Protein AF-0000000082410075 (afdb_homodimer)

Foldseek 3Di:
DPPLPPDALVNLLVLQQVVCLPPNPVPRDLQVSCVSSVHGSVVCCVHAVDPLRSLLSNLLVLLLQFDFFAAPPDLLVRVVSRLVRNLVSCLSRVRNLVVNCPVPDHDPSNVNRLCRNLRNCVSVPDDNVLSVVLSVVSSVLSSVLSNVVNPDPDDDLVVQLVVLVVVCVVDDPPPCVVSVVCSVPASNDPPHDSVVVSVVVSVVSSVVSVVVRVVVVD/DPPLPPDALVNLLVLQQVVCLPPNPVPRDLQVSCVSSVHGSVVCCVHAVDPLRSLLSNLLVLLLQFDFFAAPPDLLVRVVSRLVRNLVSCLSRVRNLVVNCVVPDHDPSNVNRLCRNLRNCVSVPDDNVLSVVLSVVSSVLSSVLSNVVNPDPDDDLVVQLVVLVVVCVVDDPPPCVVSVVCSVPASNDPPHDSVVVSVVVSVVSSVVSVVVRVVVVD

Solvent-accessible surface area (backbone atoms only — not comparable to full-atom values): 23561 Å² total; per-residue (Å²): 128,82,75,73,72,76,86,42,48,66,55,52,32,52,50,46,44,54,44,26,60,72,63,31,58,88,67,54,41,62,59,57,48,15,57,75,70,73,45,59,42,72,64,49,54,79,56,32,88,45,71,65,52,42,50,40,47,33,45,19,55,54,42,60,71,33,58,70,35,55,57,74,47,66,41,68,61,34,53,49,51,26,52,52,32,41,45,55,53,42,66,70,33,66,71,42,60,89,48,66,58,46,72,84,61,67,36,69,40,40,50,50,44,54,20,26,50,44,32,15,36,45,62,68,65,37,53,64,64,56,36,50,47,50,52,50,40,50,50,15,29,49,48,15,39,45,55,52,56,71,49,42,92,45,91,42,57,68,47,45,38,53,48,52,51,50,58,57,65,71,45,65,87,72,73,46,54,44,47,52,47,40,41,61,67,41,58,57,31,87,85,43,48,77,72,55,50,50,57,54,38,51,49,42,51,50,52,41,50,49,52,50,49,56,58,71,73,106,128,82,76,76,75,77,88,42,48,67,54,52,32,53,51,46,45,53,44,25,60,73,64,31,58,88,67,56,40,63,58,58,47,15,56,74,71,73,45,59,43,72,64,50,52,79,55,32,86,44,70,65,53,42,49,40,48,31,45,20,54,55,41,59,72,30,56,70,37,55,54,75,49,66,42,69,63,34,52,49,52,26,52,51,32,41,46,55,52,41,66,69,32,65,69,41,62,88,49,67,59,46,70,84,62,67,38,70,42,41,50,50,44,54,21,27,50,45,32,14,36,43,61,67,66,37,53,63,64,57,36,52,48,49,52,50,40,51,50,15,30,48,47,15,40,45,57,54,57,72,48,42,91,47,89,42,55,68,47,45,37,53,48,52,51,51,58,57,66,72,46,66,87,74,74,45,54,45,47,50,46,41,42,60,68,41,56,57,31,87,86,42,50,76,73,55,49,51,58,54,40,50,50,42,51,50,53,40,50,51,52,52,48,56,58,71,74,106

Structure (mmCIF, N/CA/C/O backbone):
data_AF-0000000082410075-model_v1
#
loop_
_entity.id
_entity.type
_entity.pdbx_description
1 polymer 'TetR/AcrR family transcriptional regulator'
#
loop_
_atom_site.group_PDB
_atom_site.id
_atom_site.type_symbol
_atom_site.label_atom_id
_atom_site.label_alt_id
_atom_site.label_comp_id
_atom_site.label_asym_id
_atom_site.label_entity_id
_atom_site.label_seq_id
_atom_site.pdbx_PDB_ins_code
_atom_site.Cartn_x
_atom_site.Cartn_y
_atom_site.Cartn_z
_atom_site.occupancy
_atom_site.B_iso_or_equiv
_atom_site.auth_seq_id
_atom_site.auth_comp_id
_atom_site.auth_asym_id
_atom_site.auth_atom_id
_atom_site.pdbx_PDB_model_num
ATOM 1 N N . MET A 1 1 ? 26.219 21.125 35.812 1 38.31 1 MET A N 1
ATOM 2 C CA . MET A 1 1 ? 25.812 21.703 34.531 1 38.31 1 MET A CA 1
ATOM 3 C C . MET A 1 1 ? 25.5 20.625 33.5 1 38.31 1 MET A C 1
ATOM 5 O O . MET A 1 1 ? 26.391 19.906 33.062 1 38.31 1 MET A O 1
ATOM 9 N N . GLU A 1 2 ? 24.422 19.906 33.531 1 43.97 2 GLU A N 1
ATOM 10 C CA . GLU A 1 2 ? 24.047 18.781 32.688 1 43.97 2 GLU A CA 1
ATOM 11 C C . GLU A 1 2 ? 24.312 19.109 31.219 1 43.97 2 GLU A C 1
ATOM 13 O O . GLU A 1 2 ? 23.875 20.156 30.719 1 43.97 2 GLU A O 1
ATOM 18 N N . LYS A 1 3 ? 25.391 18.797 30.656 1 47.31 3 LYS A N 1
ATOM 19 C CA . LYS A 1 3 ? 25.938 19.062 29.328 1 47.31 3 LYS A CA 1
ATOM 20 C C . LYS A 1 3 ? 24.828 19.031 28.281 1 47.31 3 LYS A C 1
ATOM 22 O O . LYS A 1 3 ? 24.203 17.984 28.062 1 47.31 3 LYS A O 1
ATOM 27 N N . ARG A 1 4 ? 24.094 20.203 28.047 1 54.69 4 ARG A N 1
ATOM 28 C CA . ARG A 1 4 ? 23.094 20.359 27 1 54.69 4 ARG A CA 1
ATOM 29 C C . ARG A 1 4 ? 23.578 19.766 25.672 1 54.69 4 ARG A C 1
ATOM 31 O O . ARG A 1 4 ? 24.547 20.25 25.094 1 54.69 4 ARG A O 1
ATOM 38 N N . THR A 1 5 ? 23.5 18.469 25.547 1 62.16 5 THR A N 1
ATOM 39 C CA . THR A 1 5 ? 23.875 17.812 24.297 1 62.16 5 THR A CA 1
ATOM 40 C C . THR A 1 5 ? 23.5 18.688 23.094 1 62.16 5 THR A C 1
ATOM 42 O O . THR A 1 5 ? 22.375 19.188 23.016 1 62.16 5 THR A O 1
ATOM 45 N N . ARG A 1 6 ? 24.484 19.281 22.453 1 81.06 6 ARG A N 1
ATOM 46 C CA . ARG A 1 6 ? 24.312 20.109 21.266 1 81.06 6 ARG A CA 1
ATOM 47 C C . ARG A 1 6 ? 23.344 19.469 20.281 1 81.06 6 ARG A C 1
ATOM 49 O O . ARG A 1 6 ? 23.469 18.281 19.969 1 81.06 6 ARG A O 1
ATOM 56 N N . LEU A 1 7 ? 22.25 20.219 20.078 1 87.81 7 LEU A N 1
ATOM 57 C CA . LEU A 1 7 ? 21.219 19.781 19.125 1 87.81 7 LEU A CA 1
ATOM 58 C C . LEU A 1 7 ? 21.812 19.578 17.734 1 87.81 7 LEU A C 1
ATOM 60 O O . LEU A 1 7 ? 22.562 20.438 17.25 1 87.81 7 LEU A O 1
ATOM 64 N N . THR A 1 8 ? 21.734 18.406 17.219 1 93.12 8 THR A N 1
ATOM 65 C CA . THR A 1 8 ? 22.156 18.078 15.867 1 93.12 8 THR A CA 1
ATOM 66 C C . THR A 1 8 ? 20.969 17.688 15 1 93.12 8 THR A C 1
ATOM 68 O O . THR A 1 8 ? 19.875 17.438 15.516 1 93.12 8 THR A O 1
ATOM 71 N N . ARG A 1 9 ? 21.172 17.719 13.734 1 94.69 9 ARG A N 1
ATOM 72 C CA . ARG A 1 9 ? 20.125 17.281 12.805 1 94.69 9 ARG A CA 1
ATOM 73 C C . ARG A 1 9 ? 19.656 15.867 13.141 1 94.69 9 ARG A C 1
ATOM 75 O O . ARG A 1 9 ? 18.453 15.586 13.117 1 94.69 9 ARG A O 1
ATOM 82 N N . ASP A 1 10 ? 20.594 15.062 13.461 1 94.88 10 ASP A N 1
ATOM 83 C CA . ASP A 1 10 ? 20.25 13.68 13.781 1 94.88 10 ASP A CA 1
ATOM 84 C C . ASP A 1 10 ? 19.359 13.602 15.016 1 94.88 10 ASP A C 1
ATOM 86 O O . ASP A 1 10 ? 18.406 12.828 15.047 1 94.88 10 ASP A O 1
ATOM 90 N N . HIS A 1 11 ? 19.641 14.359 15.969 1 94.81 11 HIS A N 1
ATOM 91 C CA . HIS A 1 11 ? 18.828 14.398 17.188 1 94.81 11 HIS A CA 1
ATOM 92 C C . HIS A 1 11 ? 17.422 14.883 16.891 1 94.81 11 HIS A C 1
ATOM 94 O O . HIS A 1 11 ? 16.453 14.328 17.406 1 94.81 11 HIS A O 1
ATOM 100 N N . VAL A 1 12 ? 17.406 15.875 16.094 1 96.56 12 VAL A N 1
ATOM 101 C CA . VAL A 1 12 ? 16.125 16.453 15.719 1 96.56 12 VAL A CA 1
ATOM 102 C C . VAL A 1 12 ? 15.281 15.406 14.984 1 96.56 12 VAL A C 1
ATOM 104 O O . VAL A 1 12 ? 14.109 15.203 15.312 1 96.56 12 VAL A O 1
ATOM 107 N N . VAL A 1 13 ? 15.867 14.727 14.055 1 96.94 13 VAL A N 1
ATOM 108 C CA . VAL A 1 13 ? 15.172 13.734 13.242 1 96.94 13 VAL A CA 1
ATOM 109 C C . VAL A 1 13 ? 14.703 12.586 14.125 1 96.94 13 VAL A C 1
ATOM 111 O O . VAL A 1 13 ? 13.555 12.148 14.023 1 96.94 13 VAL A O 1
ATOM 114 N N . ARG A 1 14 ? 15.508 12.133 14.992 1 97.19 14 ARG A N 1
ATOM 115 C CA . ARG A 1 14 ? 15.164 11.016 15.867 1 97.19 14 ARG A CA 1
ATOM 116 C C . ARG A 1 14 ? 14.023 11.391 16.797 1 97.19 14 ARG A C 1
ATOM 118 O O . ARG A 1 14 ? 13.117 10.586 17.031 1 97.19 14 ARG A O 1
ATOM 125 N N . ALA A 1 15 ? 14.094 12.562 17.297 1 97.25 15 ALA A N 1
ATOM 126 C CA . ALA A 1 15 ? 13.016 13.039 18.156 1 97.25 15 ALA A CA 1
ATOM 127 C C . ALA A 1 15 ? 11.703 13.148 17.391 1 97.25 15 ALA A C 1
ATOM 129 O O . ALA A 1 15 ? 10.633 12.836 17.922 1 97.25 15 ALA A O 1
ATOM 130 N N . ALA A 1 16 ? 11.82 13.617 16.188 1 97.81 16 ALA A N 1
ATOM 131 C CA . ALA A 1 16 ? 10.641 13.734 15.336 1 97.81 16 ALA A CA 1
ATOM 132 C C . ALA A 1 16 ? 10.023 12.367 15.062 1 97.81 16 ALA A C 1
ATOM 134 O O . ALA A 1 16 ? 8.805 12.211 15.086 1 97.81 16 ALA A O 1
ATOM 135 N N . VAL A 1 17 ? 10.844 11.383 14.766 1 97.88 17 VAL A N 1
ATOM 136 C CA . VAL A 1 17 ? 10.383 10.016 14.547 1 97.88 17 VAL A CA 1
ATOM 137 C C . VAL A 1 17 ? 9.641 9.516 15.789 1 97.88 17 VAL A C 1
ATOM 139 O O . VAL A 1 17 ? 8.531 9 15.688 1 97.88 17 VAL A O 1
ATOM 142 N N . ALA A 1 18 ? 10.266 9.711 16.922 1 97.69 18 ALA A N 1
ATOM 143 C CA . ALA A 1 18 ? 9.656 9.266 18.188 1 97.69 18 ALA A CA 1
ATOM 144 C C . ALA A 1 18 ? 8.32 9.969 18.422 1 97.69 18 ALA A C 1
ATOM 146 O O . ALA A 1 18 ? 7.355 9.344 18.859 1 97.69 18 ALA A O 1
ATOM 147 N N . LEU A 1 19 ? 8.328 11.219 18.156 1 97.56 19 LEU A N 1
ATOM 148 C CA . LEU A 1 19 ? 7.105 11.992 18.312 1 97.56 19 LEU A CA 1
ATOM 149 C C . LEU A 1 19 ? 6.016 11.5 17.375 1 97.56 19 LEU A C 1
ATOM 151 O O . LEU A 1 19 ? 4.871 11.297 17.781 1 97.56 19 LEU A O 1
ATOM 155 N N . ALA A 1 20 ? 6.363 11.305 16.141 1 96.94 20 ALA A N 1
ATOM 156 C CA . ALA A 1 20 ? 5.41 10.797 15.156 1 96.94 20 ALA A CA 1
ATOM 157 C C . ALA A 1 20 ? 4.895 9.414 15.555 1 96.94 20 ALA A C 1
ATOM 159 O O . ALA A 1 20 ? 3.721 9.102 15.352 1 96.94 20 ALA A O 1
ATOM 160 N N . ASP A 1 21 ? 5.777 8.625 16.109 1 96.81 21 ASP A N 1
ATOM 161 C CA . ASP A 1 21 ? 5.383 7.301 16.578 1 96.81 21 ASP A CA 1
ATOM 162 C C . ASP A 1 21 ? 4.344 7.406 17.688 1 96.81 21 ASP A C 1
ATOM 164 O O . ASP A 1 21 ? 3.459 6.551 17.812 1 96.81 21 ASP A O 1
ATOM 168 N N . SER A 1 22 ? 4.453 8.398 18.469 1 95.5 22 SER A N 1
ATOM 169 C CA . SER A 1 22 ? 3.627 8.539 19.656 1 95.5 22 SER A CA 1
ATOM 170 C C . SER A 1 22 ? 2.299 9.211 19.328 1 95.5 22 SER A C 1
ATOM 172 O O . SER A 1 22 ? 1.239 8.75 19.766 1 95.5 22 SER A O 1
ATOM 174 N N . VAL A 1 23 ? 2.35 10.273 18.5 1 94 23 VAL A N 1
ATOM 175 C CA . VAL A 1 23 ? 1.146 11.094 18.391 1 94 23 VAL A CA 1
ATOM 176 C C . VAL A 1 23 ? 0.645 11.078 16.953 1 94 23 VAL A C 1
ATOM 178 O O . VAL A 1 23 ? -0.401 11.648 16.641 1 94 23 VAL A O 1
ATOM 181 N N . GLY A 1 24 ? 1.359 10.398 16.078 1 93.69 24 GLY A N 1
ATOM 182 C CA . GLY A 1 24 ? 0.999 10.406 14.68 1 93.69 24 GLY A CA 1
ATOM 183 C C . GLY A 1 24 ? 1.641 11.539 13.906 1 93.69 24 GLY A C 1
ATOM 184 O O . GLY A 1 24 ? 1.989 12.57 14.477 1 93.69 24 GLY A O 1
ATOM 185 N N . ILE A 1 25 ? 1.711 11.352 12.617 1 92.81 25 ILE A N 1
ATOM 186 C CA . ILE A 1 25 ? 2.443 12.281 11.766 1 92.81 25 ILE A CA 1
ATOM 187 C C . ILE A 1 25 ? 1.663 13.586 11.641 1 92.81 25 ILE A C 1
ATOM 189 O O . ILE A 1 25 ? 2.254 14.672 11.555 1 92.81 25 ILE A O 1
ATOM 193 N N . ASP A 1 26 ? 0.368 13.523 11.625 1 87.88 26 ASP A N 1
ATOM 194 C CA . ASP A 1 26 ? -0.473 14.695 11.438 1 87.88 26 ASP A CA 1
ATOM 195 C C . ASP A 1 26 ? -0.402 15.625 12.648 1 87.88 26 ASP A C 1
ATOM 197 O O . ASP A 1 26 ? -0.551 16.844 12.516 1 87.88 26 ASP A O 1
ATOM 201 N N . SER A 1 27 ? -0.191 15.07 13.719 1 91.62 27 SER A N 1
ATOM 202 C CA . SER A 1 27 ? -0.161 15.836 14.961 1 91.62 27 SER A CA 1
ATOM 203 C C . SER A 1 27 ? 1.244 16.344 15.258 1 91.62 27 SER A C 1
ATOM 205 O O . SER A 1 27 ? 1.437 17.156 16.172 1 91.62 27 SER A O 1
ATOM 207 N N . MET A 1 28 ? 2.135 15.828 14.539 1 93.56 28 MET A N 1
ATOM 208 C CA . MET A 1 28 ? 3.512 16.266 14.75 1 93.56 28 MET A CA 1
ATOM 209 C C . MET A 1 28 ? 3.742 17.656 14.18 1 93.56 28 MET A C 1
ATOM 211 O O . MET A 1 28 ? 3.613 17.859 12.969 1 93.56 28 MET A O 1
ATOM 215 N N . THR A 1 29 ? 4 18.641 15.023 1 93.81 29 THR A N 1
ATOM 216 C CA . THR A 1 29 ? 4.293 20 14.602 1 93.81 29 THR A CA 1
ATOM 217 C C . THR A 1 29 ? 5.688 20.422 15.062 1 93.81 29 THR A C 1
ATOM 219 O O . THR A 1 29 ? 6.246 19.828 15.992 1 93.81 29 THR A O 1
ATOM 222 N N . MET A 1 30 ? 6.152 21.438 14.359 1 95.44 30 MET A N 1
ATOM 223 C CA . MET A 1 30 ? 7.461 21.969 14.75 1 95.44 30 MET A CA 1
ATOM 224 C C . MET A 1 30 ? 7.426 22.5 16.172 1 95.44 30 MET A C 1
ATOM 226 O O . MET A 1 30 ? 8.406 22.375 16.906 1 95.44 30 MET A O 1
ATOM 230 N N . ARG A 1 31 ? 6.324 23.047 16.578 1 95.62 31 ARG A N 1
ATOM 231 C CA . ARG A 1 31 ? 6.156 23.562 17.922 1 95.62 31 ARG A CA 1
ATOM 232 C C . ARG A 1 31 ? 6.223 22.422 18.953 1 95.62 31 ARG A C 1
ATOM 234 O O . ARG A 1 31 ? 6.941 22.516 19.953 1 95.62 31 ARG A O 1
ATOM 241 N N . LYS A 1 32 ? 5.527 21.344 18.719 1 96.44 32 LYS A N 1
ATOM 242 C CA . LYS A 1 32 ? 5.539 20.188 19.625 1 96.44 32 LYS A CA 1
ATOM 243 C C . LYS A 1 32 ? 6.922 19.547 19.688 1 96.44 32 LYS A C 1
ATOM 245 O O . LYS A 1 32 ? 7.367 19.125 20.75 1 96.44 32 LYS A O 1
ATOM 250 N N . LEU A 1 33 ? 7.531 19.469 18.531 1 96.69 33 LEU A N 1
ATOM 251 C CA . LEU A 1 33 ? 8.875 18.906 18.484 1 96.69 33 LEU A CA 1
ATOM 252 C C . LEU A 1 33 ? 9.852 19.75 19.297 1 96.69 33 LEU A C 1
ATOM 254 O O . LEU A 1 33 ? 10.688 19.203 20.031 1 96.69 33 LEU A O 1
ATOM 258 N N . GLY A 1 34 ? 9.758 21.047 19.125 1 96.25 34 GLY A N 1
ATOM 259 C CA . GLY A 1 34 ? 10.562 21.922 19.953 1 96.25 34 GLY A CA 1
ATOM 260 C C . GLY A 1 34 ? 10.367 21.688 21.438 1 96.25 34 GLY A C 1
ATOM 261 O O . GLY A 1 34 ? 11.336 21.609 22.188 1 96.25 34 GLY A O 1
ATOM 262 N N . THR A 1 35 ? 9.125 21.594 21.812 1 95.75 35 THR A N 1
ATOM 263 C CA . THR A 1 35 ? 8.789 21.328 23.203 1 95.75 35 THR A CA 1
ATOM 264 C C . THR A 1 35 ? 9.422 20.031 23.688 1 95.75 35 THR A C 1
ATOM 266 O O . THR A 1 35 ? 10 19.969 24.781 1 95.75 35 THR A O 1
ATOM 269 N N . GLU A 1 36 ? 9.305 19.016 22.875 1 94.44 36 GLU A N 1
ATOM 270 C CA . GLU A 1 36 ? 9.875 17.719 23.219 1 94.44 36 GLU A CA 1
ATOM 271 C C . GLU A 1 36 ? 11.391 17.812 23.406 1 94.44 36 GLU A C 1
ATOM 273 O O . GLU A 1 36 ? 11.953 17.109 24.266 1 94.44 36 GLU A O 1
ATOM 278 N N . LEU A 1 37 ? 12.062 18.641 22.672 1 95.44 37 LEU A N 1
ATOM 279 C CA . LEU A 1 37 ? 13.516 18.75 22.672 1 95.44 37 LEU A CA 1
ATOM 280 C C . LEU A 1 37 ? 13.969 19.828 23.656 1 95.44 37 LEU A C 1
ATOM 282 O O . LEU A 1 37 ? 15.172 20.016 23.875 1 95.44 37 LEU A O 1
ATOM 286 N N . GLY A 1 38 ? 13.016 20.531 24.203 1 94.75 38 GLY A N 1
ATOM 287 C CA . GLY A 1 38 ? 13.328 21.562 25.172 1 94.75 38 GLY A CA 1
ATOM 288 C C . GLY A 1 38 ? 13.898 22.812 24.531 1 94.75 38 GLY A C 1
ATOM 289 O O . GLY A 1 38 ? 14.758 23.484 25.094 1 94.75 38 GLY A O 1
ATOM 290 N N . VAL A 1 39 ? 13.555 23.078 23.312 1 94.62 39 VAL A N 1
ATOM 291 C CA . VAL A 1 39 ? 14.016 24.266 22.594 1 94.62 39 VAL A CA 1
ATOM 292 C 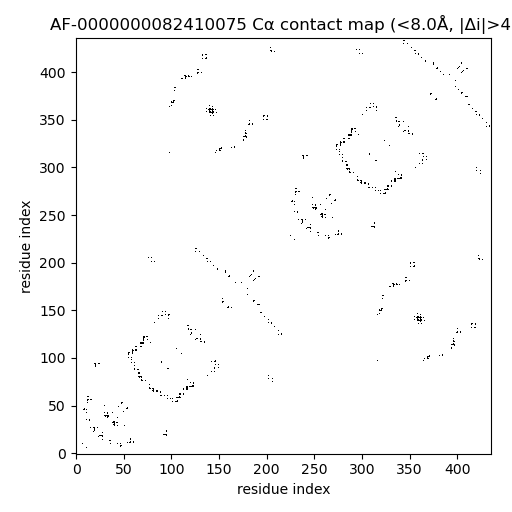C . VAL A 1 39 ? 12.836 24.969 21.953 1 94.62 39 VAL A C 1
ATOM 294 O O . VAL A 1 39 ? 11.727 24.438 21.891 1 94.62 39 VAL A O 1
ATOM 297 N N . GLU A 1 40 ? 13.102 26.234 21.516 1 93.19 40 GLU A N 1
ATOM 298 C CA . GLU A 1 40 ? 12.094 26.953 20.734 1 93.19 40 GLU A CA 1
ATOM 299 C C . GLU A 1 40 ? 11.992 26.359 19.328 1 93.19 40 GLU A C 1
ATOM 301 O O . GLU A 1 40 ? 12.992 25.953 18.75 1 93.19 40 GLU A O 1
ATOM 306 N N . ALA A 1 41 ? 10.773 26.375 18.734 1 91.56 41 ALA A N 1
ATOM 307 C CA . ALA A 1 41 ? 10.523 25.844 17.406 1 91.56 41 ALA A CA 1
ATOM 308 C C . ALA A 1 41 ? 11.484 26.438 16.375 1 91.56 41 ALA A C 1
ATOM 310 O O . ALA A 1 41 ? 11.969 25.75 15.484 1 91.56 41 ALA A O 1
ATOM 311 N N . MET A 1 42 ? 11.789 27.688 16.547 1 92.62 42 MET A N 1
ATOM 312 C CA . MET A 1 42 ? 12.625 28.406 15.594 1 92.62 42 MET A CA 1
ATOM 313 C C . MET A 1 42 ? 14.039 27.828 15.578 1 92.62 42 MET A C 1
ATOM 315 O O . MET A 1 42 ? 14.719 27.859 14.547 1 92.62 42 MET A O 1
ATOM 319 N N . SER A 1 43 ? 14.477 27.375 16.688 1 93.12 43 SER A N 1
ATOM 320 C CA . SER A 1 43 ? 15.812 26.812 16.797 1 93.12 43 SER A CA 1
ATOM 321 C C . SER A 1 43 ? 15.961 25.562 15.93 1 93.12 43 SER A C 1
ATOM 323 O O . SER A 1 43 ? 17.062 25.219 15.516 1 93.12 43 SER A O 1
ATOM 325 N N . LEU A 1 44 ? 14.875 24.859 15.625 1 94.44 44 LEU A N 1
ATOM 326 C CA . LEU A 1 44 ? 14.891 23.641 14.828 1 94.44 44 LEU A CA 1
ATOM 327 C C . LEU A 1 44 ? 15.297 23.938 13.391 1 94.44 44 LEU A C 1
ATOM 329 O O . LEU A 1 44 ? 15.922 23.094 12.727 1 94.44 44 LEU A O 1
ATOM 333 N N . TYR A 1 45 ? 15.023 25.078 12.945 1 93.25 45 TYR A N 1
ATOM 334 C CA . TYR A 1 45 ? 15.258 25.469 11.562 1 93.25 45 TYR A CA 1
ATOM 335 C C . TYR A 1 45 ? 16.734 25.688 11.297 1 93.25 45 TYR A C 1
ATOM 337 O O . TYR A 1 45 ? 17.156 25.844 10.141 1 93.25 45 TYR A O 1
ATOM 345 N N . ASN A 1 46 ? 17.531 25.703 12.281 1 93.75 46 ASN A N 1
ATOM 346 C CA . ASN A 1 46 ? 18.984 25.688 12.125 1 93.75 46 ASN A CA 1
ATOM 347 C C . ASN A 1 46 ? 19.484 24.328 11.672 1 93.75 46 ASN A C 1
ATOM 349 O O . ASN A 1 46 ? 20.625 24.203 11.203 1 93.75 46 ASN A O 1
ATOM 353 N N . HIS A 1 47 ? 18.625 23.375 11.852 1 94.62 47 HIS A N 1
ATOM 354 C CA . HIS A 1 47 ? 19.047 22 11.609 1 94.62 47 HIS A CA 1
ATOM 355 C C . HIS A 1 47 ? 18.266 21.375 10.469 1 94.62 47 HIS A C 1
ATOM 357 O O . HIS A 1 47 ? 18.672 20.359 9.898 1 94.62 47 HIS A O 1
ATOM 363 N N . VAL A 1 48 ? 17.109 21.844 10.234 1 94.12 48 VAL A N 1
ATOM 364 C CA . VAL A 1 48 ? 16.266 21.406 9.133 1 94.12 48 VAL A CA 1
ATOM 365 C C . VAL A 1 48 ? 15.734 22.609 8.367 1 94.12 48 VAL A C 1
ATOM 367 O O . VAL A 1 48 ? 15.398 23.641 8.977 1 94.12 48 VAL A O 1
ATOM 370 N N . SER A 1 49 ? 15.633 22.531 7.059 1 92.56 49 SER A N 1
ATOM 371 C CA . SER A 1 49 ? 15.25 23.688 6.234 1 92.56 49 SER A CA 1
ATOM 372 C C . SER A 1 49 ? 13.766 23.984 6.363 1 92.56 49 SER A C 1
ATOM 374 O O . SER A 1 49 ? 13.352 25.141 6.336 1 92.56 49 SER A O 1
ATOM 376 N N . ASP A 1 50 ? 12.938 23 6.379 1 91.44 50 ASP A N 1
ATOM 377 C CA . ASP A 1 50 ? 11.484 23.094 6.512 1 91.44 50 ASP A CA 1
ATOM 378 C C . ASP A 1 50 ? 10.875 21.75 6.91 1 91.44 50 ASP A C 1
ATOM 380 O O . ASP A 1 50 ? 11.602 20.781 7.137 1 91.44 50 ASP A O 1
ATOM 384 N N . LYS A 1 51 ? 9.617 21.703 7.039 1 89.88 51 LYS A N 1
ATOM 385 C CA . LYS A 1 51 ? 8.938 20.484 7.461 1 89.88 51 LYS A CA 1
ATOM 386 C C . LYS A 1 51 ? 9.156 19.344 6.461 1 89.88 51 LYS A C 1
ATOM 388 O O . LYS A 1 51 ? 9.258 18.188 6.848 1 89.88 51 LYS A O 1
ATOM 393 N N . GLY A 1 52 ? 9.195 19.672 5.207 1 89.69 52 GLY A N 1
ATOM 394 C CA . GLY A 1 52 ? 9.484 18.688 4.176 1 89.69 52 GLY A CA 1
ATOM 395 C C . GLY A 1 52 ? 10.844 18.031 4.332 1 89.69 52 GLY A C 1
ATOM 396 O O . GLY A 1 52 ? 10.969 16.812 4.227 1 89.69 52 GLY A O 1
ATOM 397 N N . ASP A 1 53 ? 11.758 18.891 4.539 1 92.06 53 ASP A N 1
ATOM 398 C CA . ASP A 1 53 ? 13.109 18.406 4.789 1 92.06 53 ASP A CA 1
ATOM 399 C C . ASP A 1 53 ? 13.148 17.5 6.02 1 92.06 53 ASP A C 1
ATOM 401 O O . ASP A 1 53 ? 13.828 16.469 6.016 1 92.06 53 ASP A O 1
ATOM 405 N N . LEU A 1 54 ? 12.484 17.875 7.055 1 94.06 54 LEU A N 1
ATOM 406 C CA . LEU A 1 54 ? 12.398 17.062 8.258 1 94.06 54 LEU A CA 1
ATOM 407 C C . LEU A 1 54 ? 11.766 15.711 7.957 1 94.06 54 LEU A C 1
ATOM 409 O O . LEU A 1 54 ? 12.281 14.672 8.367 1 94.06 54 LEU A O 1
ATOM 413 N N . LEU A 1 55 ? 10.695 15.695 7.199 1 93.06 55 LEU A N 1
ATOM 414 C CA . LEU A 1 55 ? 10 14.469 6.836 1 93.06 55 LEU A CA 1
ATOM 415 C C . LEU A 1 55 ? 10.914 13.547 6.023 1 93.06 55 LEU A C 1
ATOM 417 O O . LEU A 1 55 ? 10.938 12.336 6.254 1 93.06 55 LEU A O 1
ATOM 421 N N . ASP A 1 56 ? 11.617 14.133 5.129 1 92 56 ASP A N 1
ATOM 422 C CA . ASP A 1 56 ? 12.578 13.359 4.348 1 92 56 ASP A CA 1
ATOM 423 C C . ASP A 1 56 ? 13.602 12.68 5.254 1 92 56 ASP A C 1
ATOM 425 O O . ASP A 1 56 ? 13.914 11.5 5.074 1 92 56 ASP A O 1
ATOM 429 N N . GLY A 1 57 ? 14.062 13.492 6.16 1 94.25 57 GLY A N 1
ATOM 430 C CA . GLY A 1 57 ? 15 12.938 7.121 1 94.25 57 GLY A CA 1
ATOM 431 C C . GLY A 1 57 ? 14.406 11.82 7.961 1 94.25 57 GLY A C 1
ATOM 432 O O . GLY A 1 57 ? 15.078 10.828 8.242 1 94.25 57 GLY A O 1
ATOM 433 N N . MET A 1 58 ? 13.211 11.977 8.375 1 95.69 58 MET A N 1
ATOM 434 C CA . MET A 1 58 ? 12.523 10.969 9.172 1 95.69 58 MET A CA 1
ATOM 435 C C . MET A 1 58 ? 12.383 9.664 8.391 1 95.69 58 MET A C 1
ATOM 437 O O . MET A 1 58 ? 12.672 8.586 8.914 1 95.69 58 MET A O 1
ATOM 441 N N . VAL A 1 59 ? 11.961 9.734 7.156 1 94.94 59 VAL A N 1
ATOM 442 C CA . VAL A 1 59 ? 11.797 8.562 6.297 1 94.94 59 VAL A CA 1
ATOM 443 C C . VAL A 1 59 ? 13.148 7.875 6.098 1 94.94 59 VAL A C 1
ATOM 445 O O . VAL A 1 59 ? 13.234 6.648 6.164 1 94.94 59 VAL A O 1
ATOM 448 N N . ASP A 1 60 ? 14.117 8.664 5.867 1 95.44 60 ASP A N 1
ATOM 449 C CA . ASP A 1 60 ? 15.461 8.117 5.695 1 95.44 60 ASP A CA 1
ATOM 450 C C . ASP A 1 60 ? 15.922 7.379 6.949 1 95.44 60 ASP A C 1
ATOM 452 O O . ASP A 1 60 ? 16.547 6.324 6.859 1 95.44 60 ASP A O 1
ATOM 456 N N . ALA A 1 61 ? 15.609 7.965 8.086 1 96.31 61 ALA A N 1
ATOM 457 C CA . ALA A 1 61 ? 15.953 7.324 9.352 1 96.31 61 ALA A CA 1
ATOM 458 C C . ALA A 1 61 ? 15.242 5.98 9.492 1 96.31 61 ALA A C 1
ATOM 460 O O . ALA A 1 61 ? 15.805 5.027 10.039 1 96.31 61 ALA A O 1
ATOM 461 N N . VAL A 1 62 ? 14.07 5.855 9.031 1 96.44 62 VAL A N 1
ATOM 462 C CA . VAL A 1 62 ? 13.32 4.605 9.078 1 96.44 62 VAL A CA 1
ATOM 463 C C . VAL A 1 62 ? 13.977 3.574 8.164 1 96.44 62 VAL A C 1
ATOM 465 O O . VAL A 1 62 ? 14.148 2.414 8.547 1 96.44 62 VAL A O 1
ATOM 468 N N . PHE A 1 63 ? 14.383 3.971 6.977 1 95.44 63 PHE A N 1
ATOM 469 C CA . PHE A 1 63 ? 15.078 3.072 6.062 1 95.44 63 PHE A CA 1
ATOM 470 C C . PHE A 1 63 ? 16.359 2.535 6.699 1 95.44 63 PHE A C 1
ATOM 472 O O . PHE A 1 63 ? 16.719 1.38 6.48 1 95.44 63 PHE A O 1
ATOM 479 N N . ALA A 1 64 ? 16.984 3.395 7.477 1 96.44 64 ALA A N 1
ATOM 480 C CA . ALA A 1 64 ? 18.25 3.02 8.102 1 96.44 64 ALA A CA 1
ATOM 481 C C . ALA A 1 64 ? 18.047 1.868 9.086 1 96.44 64 ALA A C 1
ATOM 483 O O . ALA A 1 64 ? 19 1.186 9.453 1 96.44 64 ALA A O 1
ATOM 484 N N . GLU A 1 65 ? 16.859 1.687 9.531 1 97.88 65 GLU A N 1
ATOM 485 C CA . GLU A 1 65 ? 16.547 0.621 10.484 1 97.88 65 GLU A CA 1
ATOM 486 C C . GLU A 1 65 ? 16.328 -0.709 9.773 1 97.88 65 GLU A C 1
ATOM 488 O O . GLU A 1 65 ? 16.328 -1.768 10.406 1 97.88 65 GLU A O 1
ATOM 493 N N . ILE A 1 66 ? 16.062 -0.686 8.453 1 98 66 ILE A N 1
ATOM 494 C CA . ILE A 1 66 ? 15.727 -1.887 7.695 1 98 66 ILE A CA 1
ATOM 495 C C . ILE A 1 66 ? 17 -2.666 7.379 1 98 66 ILE A C 1
ATOM 497 O O . ILE A 1 66 ? 18.016 -2.08 6.988 1 98 66 ILE A O 1
ATOM 501 N N . ASP A 1 67 ? 16.938 -3.98 7.523 1 98 67 ASP A N 1
ATOM 502 C CA . ASP A 1 67 ? 18.094 -4.828 7.211 1 98 67 ASP A CA 1
ATOM 503 C C . ASP A 1 67 ? 18.547 -4.625 5.766 1 98 67 ASP A C 1
ATOM 505 O O . ASP A 1 67 ? 17.719 -4.547 4.855 1 98 67 ASP A O 1
ATOM 509 N N . LEU A 1 68 ? 19.812 -4.496 5.641 1 97.44 68 LEU A N 1
ATOM 510 C CA . LEU A 1 68 ? 20.422 -4.375 4.316 1 97.44 68 LEU A CA 1
ATOM 511 C C . LEU A 1 68 ? 20.797 -5.746 3.764 1 97.44 68 LEU A C 1
ATOM 513 O O . LEU A 1 68 ? 21.578 -6.477 4.383 1 97.44 68 LEU A O 1
ATOM 517 N N . PRO A 1 69 ? 20.203 -6.066 2.623 1 98.06 69 PRO A N 1
ATOM 518 C CA . PRO A 1 69 ? 20.656 -7.32 2.029 1 98.06 69 PRO A CA 1
ATOM 519 C C . PRO A 1 69 ? 22.109 -7.25 1.548 1 98.06 69 PRO A C 1
ATOM 521 O O . PRO A 1 69 ? 22.594 -6.172 1.215 1 98.06 69 PRO A O 1
ATOM 524 N N . THR A 1 70 ? 22.734 -8.391 1.507 1 97.25 70 THR A N 1
ATOM 525 C CA . THR A 1 70 ? 24.141 -8.461 1.146 1 97.25 70 THR A CA 1
ATOM 526 C C . THR A 1 70 ? 24.328 -9.086 -0.234 1 97.25 70 THR A C 1
ATOM 528 O O . THR A 1 70 ? 24.094 -10.289 -0.411 1 97.25 70 THR A O 1
ATOM 531 N N . PRO A 1 71 ? 24.766 -8.266 -1.169 1 96.31 71 PRO A N 1
ATOM 532 C CA . PRO A 1 71 ? 25.062 -8.852 -2.48 1 96.31 71 PRO A CA 1
ATOM 533 C C . PRO A 1 71 ? 26.094 -9.977 -2.408 1 96.31 71 PRO A C 1
ATOM 535 O O . PRO A 1 71 ? 27.062 -9.883 -1.644 1 96.31 71 PRO A O 1
ATOM 538 N N . GLY A 1 72 ? 25.922 -11.016 -3.148 1 95.5 72 GLY A N 1
ATOM 539 C CA . GLY A 1 72 ? 26.844 -12.141 -3.162 1 95.5 72 GLY A CA 1
ATOM 540 C C . GLY A 1 72 ? 26.359 -13.328 -2.35 1 95.5 72 GLY A C 1
ATOM 541 O O . GLY A 1 72 ? 26.812 -14.453 -2.557 1 95.5 72 GLY A O 1
ATOM 542 N N . LEU A 1 73 ? 25.484 -13.086 -1.395 1 97.44 73 LEU A N 1
ATOM 543 C CA . LEU A 1 73 ? 24.828 -14.164 -0.652 1 97.44 73 LEU A CA 1
ATOM 544 C C . LEU A 1 73 ? 23.594 -14.648 -1.381 1 97.44 73 LEU A C 1
ATOM 546 O O . LEU A 1 73 ? 23.141 -14.023 -2.342 1 97.44 73 LEU A O 1
ATOM 550 N N . PRO A 1 74 ? 23.062 -15.812 -1.025 1 98.06 74 PRO A N 1
ATOM 551 C CA . PRO A 1 74 ? 21.875 -16.312 -1.732 1 98.06 74 PRO A CA 1
ATOM 552 C C . PRO A 1 74 ? 20.734 -15.305 -1.769 1 98.06 74 PRO A C 1
ATOM 554 O O . PRO A 1 74 ? 20.25 -14.883 -0.717 1 98.06 74 PRO A O 1
ATOM 557 N N . TRP A 1 75 ? 20.344 -14.961 -2.934 1 98.19 75 TRP A N 1
ATOM 558 C CA . TRP A 1 75 ? 19.453 -13.82 -3.137 1 98.19 75 TRP A CA 1
ATOM 559 C C . TRP A 1 75 ? 18.125 -14.047 -2.438 1 98.19 75 TRP A C 1
ATOM 561 O O . TRP A 1 75 ? 17.562 -13.125 -1.846 1 98.19 75 TRP A O 1
ATOM 571 N N . ARG A 1 76 ? 17.594 -15.234 -2.514 1 98.12 76 ARG A N 1
ATOM 572 C CA . ARG A 1 76 ? 16.266 -15.5 -1.976 1 98.12 76 ARG A CA 1
ATOM 573 C C . ARG A 1 76 ? 16.234 -15.297 -0.465 1 98.12 76 ARG A C 1
ATOM 575 O O . ARG A 1 76 ? 15.297 -14.688 0.066 1 98.12 76 ARG A O 1
ATOM 582 N N . THR A 1 77 ? 17.25 -15.758 0.169 1 98.38 77 THR A N 1
ATOM 583 C CA . THR A 1 77 ? 17.359 -15.602 1.615 1 98.38 77 THR A CA 1
ATOM 584 C C . THR A 1 77 ? 17.516 -14.133 1.989 1 98.38 77 THR A C 1
ATOM 586 O O . THR A 1 77 ? 16.859 -13.656 2.92 1 98.38 77 THR A O 1
ATOM 589 N N . GLU A 1 78 ? 18.344 -13.438 1.287 1 98.56 78 GLU A N 1
ATOM 590 C CA . GLU A 1 78 ? 18.641 -12.031 1.581 1 98.56 78 GLU A CA 1
ATOM 591 C C . GLU A 1 78 ? 17.391 -11.164 1.362 1 98.56 78 GLU A C 1
ATOM 593 O O . GLU A 1 78 ? 17.062 -10.328 2.207 1 98.56 78 GLU A O 1
ATOM 598 N N . VAL A 1 79 ? 16.719 -11.398 0.268 1 98.19 79 VAL A N 1
ATOM 599 C CA . VAL A 1 79 ? 15.562 -10.578 -0.072 1 98.19 79 VAL A CA 1
ATOM 600 C C . VAL A 1 79 ? 14.398 -10.914 0.858 1 98.19 79 VAL A C 1
ATOM 602 O O . VAL A 1 79 ? 13.625 -10.031 1.242 1 98.19 79 VAL A O 1
ATOM 605 N N . HIS A 1 80 ? 14.266 -12.164 1.207 1 98.56 80 HIS A N 1
ATOM 606 C CA . HIS A 1 80 ? 13.25 -12.562 2.18 1 98.56 80 HIS A CA 1
ATOM 607 C C . HIS A 1 80 ? 13.469 -11.867 3.518 1 98.56 80 HIS A C 1
ATOM 609 O O . HIS A 1 80 ? 12.539 -11.289 4.086 1 98.56 80 HIS A O 1
ATOM 615 N N . ALA A 1 81 ? 14.68 -11.93 3.984 1 98.56 81 ALA A N 1
ATOM 616 C CA . ALA A 1 81 ? 15.008 -11.305 5.262 1 98.56 81 ALA A CA 1
ATOM 617 C C . ALA A 1 81 ? 14.742 -9.797 5.223 1 98.56 81 ALA A C 1
ATOM 619 O O . ALA A 1 81 ? 14.211 -9.234 6.18 1 98.56 81 ALA A O 1
ATOM 620 N N . ARG A 1 82 ? 15.125 -9.234 4.129 1 98.62 82 ARG A N 1
ATOM 621 C CA . ARG A 1 82 ? 14.883 -7.805 3.947 1 98.62 82 ARG A CA 1
ATOM 622 C C . ARG A 1 82 ? 13.391 -7.496 3.959 1 98.62 82 ARG A C 1
ATOM 624 O O . ARG A 1 82 ? 12.961 -6.504 4.551 1 98.62 82 ARG A O 1
ATOM 631 N N . ALA A 1 83 ? 12.594 -8.289 3.301 1 98.56 83 ALA A N 1
ATOM 632 C CA . ALA A 1 83 ? 11.148 -8.078 3.254 1 98.56 83 ALA A CA 1
ATOM 633 C C . ALA A 1 83 ? 10.539 -8.172 4.648 1 98.56 83 ALA A C 1
ATOM 635 O O . ALA A 1 83 ? 9.734 -7.316 5.039 1 98.56 83 ALA A O 1
ATOM 636 N N . VAL A 1 84 ? 10.961 -9.133 5.387 1 98.5 84 VAL A N 1
ATOM 637 C CA . VAL A 1 84 ? 10.469 -9.328 6.746 1 98.5 84 VAL A CA 1
ATOM 638 C C . VAL A 1 84 ? 10.883 -8.148 7.625 1 98.5 84 VAL A C 1
ATOM 640 O O . VAL A 1 84 ? 10.062 -7.609 8.367 1 98.5 84 VAL A O 1
ATOM 643 N N . SER A 1 85 ? 12.078 -7.754 7.508 1 98.75 85 SER A N 1
ATOM 644 C CA . SER A 1 85 ? 12.586 -6.613 8.266 1 98.75 85 SER A CA 1
ATOM 645 C C . SER A 1 85 ? 11.828 -5.34 7.926 1 98.75 85 SER A C 1
ATOM 647 O O . SER A 1 85 ? 11.492 -4.555 8.82 1 98.75 85 SER A O 1
ATOM 649 N N . THR A 1 86 ? 11.594 -5.133 6.652 1 98.06 86 THR A N 1
ATOM 650 C CA . THR A 1 86 ? 10.852 -3.955 6.211 1 98.06 86 THR A CA 1
ATOM 651 C C . THR A 1 86 ? 9.469 -3.916 6.855 1 98.06 86 THR A C 1
ATOM 653 O O . THR A 1 86 ? 9.055 -2.885 7.391 1 98.06 86 THR A O 1
ATOM 656 N N . ARG A 1 87 ? 8.773 -5.016 6.805 1 98.19 87 ARG A N 1
ATOM 657 C CA . ARG A 1 87 ? 7.449 -5.094 7.422 1 98.19 87 ARG A CA 1
ATOM 658 C C . ARG A 1 87 ? 7.52 -4.766 8.914 1 98.19 87 ARG A C 1
ATOM 660 O O . ARG A 1 87 ? 6.707 -3.994 9.422 1 98.19 87 ARG A O 1
ATOM 667 N N . GLU A 1 88 ? 8.484 -5.355 9.594 1 97.75 88 GLU A N 1
ATOM 668 C CA . GLU A 1 88 ? 8.633 -5.148 11.031 1 97.75 88 GLU A CA 1
ATOM 669 C C . GLU A 1 88 ? 8.906 -3.68 11.359 1 97.75 88 GLU A C 1
ATOM 671 O O . GLU A 1 88 ? 8.281 -3.109 12.258 1 97.75 88 GLU A O 1
ATOM 676 N N . VAL A 1 89 ? 9.781 -3.092 10.633 1 98.19 89 VAL A N 1
ATOM 677 C CA . VAL A 1 89 ? 10.18 -1.705 10.859 1 98.19 89 VAL A CA 1
ATOM 678 C C . VAL A 1 89 ? 9 -0.779 10.57 1 98.19 89 VAL A C 1
ATOM 680 O O . VAL A 1 89 ? 8.68 0.099 11.375 1 98.19 89 VAL A O 1
ATOM 683 N N . LEU A 1 90 ? 8.352 -0.977 9.477 1 96.88 90 LEU A N 1
ATOM 684 C CA . LEU A 1 90 ? 7.223 -0.125 9.117 1 96.88 90 LEU A CA 1
ATOM 685 C C . LEU A 1 90 ? 6.047 -0.346 10.055 1 96.88 90 LEU A C 1
ATOM 687 O O . LEU A 1 90 ? 5.25 0.568 10.289 1 96.88 90 LEU A O 1
ATOM 691 N N . GLY A 1 91 ? 5.949 -1.547 10.617 1 95 91 GLY A N 1
ATOM 692 C CA . GLY A 1 91 ? 4.965 -1.793 11.656 1 95 91 GLY A CA 1
ATOM 693 C C . GLY A 1 91 ? 5.188 -0.951 12.898 1 95 91 GLY A C 1
ATOM 694 O O . GLY A 1 91 ? 4.227 -0.557 13.562 1 95 91 GLY A O 1
ATOM 695 N N . ARG A 1 92 ? 6.414 -0.646 13.172 1 96 92 ARG A N 1
ATOM 696 C CA . ARG A 1 92 ? 6.773 0.181 14.32 1 96 92 ARG A CA 1
ATOM 697 C C . ARG A 1 92 ? 6.574 1.661 14.016 1 96 92 ARG A C 1
ATOM 699 O O . ARG A 1 92 ? 6.461 2.48 14.93 1 96 92 ARG A O 1
ATOM 706 N N . HIS A 1 93 ? 6.586 2.008 12.75 1 96.88 93 HIS A N 1
ATOM 707 C CA . HIS A 1 93 ? 6.418 3.381 12.281 1 96.88 93 HIS A CA 1
ATOM 708 C C . HIS A 1 93 ? 5.266 3.488 11.289 1 96.88 93 HIS A C 1
ATOM 710 O O . HIS A 1 93 ? 5.477 3.824 10.125 1 96.88 93 HIS A O 1
ATOM 716 N N . PRO A 1 94 ? 4.086 3.342 11.727 1 93.19 94 PRO A N 1
ATOM 717 C CA . PRO A 1 94 ? 2.963 3.223 10.797 1 93.19 94 PRO A CA 1
ATOM 718 C C . PRO A 1 94 ? 2.766 4.477 9.945 1 93.19 94 PRO A C 1
ATOM 720 O O . PRO A 1 94 ? 2.25 4.391 8.828 1 93.19 94 PRO A O 1
ATOM 723 N N . TRP A 1 95 ? 3.225 5.574 10.438 1 92.25 95 TRP A N 1
ATOM 724 C CA . TRP A 1 95 ? 3.088 6.832 9.711 1 92.25 95 TRP A CA 1
ATOM 725 C C . TRP A 1 95 ? 3.986 6.852 8.484 1 92.25 95 TRP A C 1
ATOM 727 O O . TRP A 1 95 ? 3.801 7.676 7.582 1 92.25 95 TRP A O 1
ATOM 737 N N . ALA A 1 96 ? 4.945 6.016 8.375 1 94.56 96 ALA A N 1
ATOM 738 C CA . ALA A 1 96 ? 6.031 6.129 7.402 1 94.56 96 ALA A CA 1
ATOM 739 C C . ALA A 1 96 ? 5.625 5.543 6.055 1 94.56 96 ALA A C 1
ATOM 741 O O . ALA A 1 96 ? 6.066 6.02 5.004 1 94.56 96 ALA A O 1
ATOM 742 N N . THR A 1 97 ? 4.797 4.5 5.988 1 93.31 97 THR A N 1
ATOM 743 C CA . THR A 1 97 ? 4.527 3.723 4.781 1 93.31 97 THR A CA 1
ATOM 744 C C . THR A 1 97 ? 4.016 4.621 3.662 1 93.31 97 THR A C 1
ATOM 746 O O . THR A 1 97 ? 4.555 4.609 2.553 1 93.31 97 THR A O 1
ATOM 749 N N . PRO A 1 98 ? 3.105 5.5 3.934 1 88.31 98 PRO A N 1
ATOM 750 C CA . PRO A 1 98 ? 2.627 6.371 2.857 1 88.31 98 PRO A CA 1
ATOM 751 C C . PRO A 1 98 ? 3.67 7.402 2.426 1 88.31 98 PRO A C 1
ATOM 753 O O . PRO A 1 98 ? 3.51 8.047 1.388 1 88.31 98 PRO A O 1
ATOM 756 N N . LEU A 1 99 ? 4.742 7.523 3.186 1 87 99 LEU A N 1
ATOM 757 C CA . LEU A 1 99 ? 5.746 8.547 2.92 1 87 99 LEU A CA 1
ATOM 758 C C . LEU A 1 99 ? 7.016 7.922 2.35 1 87 99 LEU A C 1
ATOM 760 O O . LEU A 1 99 ? 7.973 8.633 2.033 1 87 99 LEU A O 1
ATOM 764 N N . MET A 1 100 ? 7.051 6.559 2.316 1 83.44 100 MET A N 1
ATOM 765 C CA . MET A 1 100 ? 8.266 5.832 1.956 1 83.44 100 MET A CA 1
ATOM 766 C C . MET A 1 100 ? 8.781 6.277 0.59 1 83.44 100 MET A C 1
ATOM 768 O O . MET A 1 100 ? 9.961 6.113 0.283 1 83.44 100 MET A O 1
ATOM 772 N N . GLU A 1 101 ? 7.898 6.922 -0.197 1 66.88 101 GLU A N 1
ATOM 773 C CA . GLU A 1 101 ? 8.391 7.258 -1.53 1 66.88 101 GLU A CA 1
ATOM 774 C C . GLU A 1 101 ? 8.695 8.75 -1.646 1 66.88 101 GLU A C 1
ATOM 776 O O . GLU A 1 101 ? 7.781 9.578 -1.649 1 66.88 101 GLU A O 1
ATOM 781 N N . SER A 1 102 ? 9.641 9.18 -0.8 1 60.47 102 SER A N 1
ATOM 782 C CA . SER A 1 102 ? 10.086 10.547 -1.013 1 60.47 102 SER A CA 1
ATOM 783 C C . SER A 1 102 ? 10.82 10.695 -2.342 1 60.47 102 SER A C 1
ATOM 785 O O . SER A 1 102 ? 12.023 10.438 -2.422 1 60.47 102 SER A O 1
ATOM 787 N N . ARG A 1 103 ? 10.016 10.508 -3.451 1 62.25 103 ARG A N 1
ATOM 788 C CA . ARG A 1 103 ? 10.602 10.352 -4.777 1 62.25 103 ARG A CA 1
ATOM 789 C C . ARG A 1 103 ? 11.305 11.633 -5.219 1 62.25 103 ARG A C 1
ATOM 791 O O . ARG A 1 103 ? 12.125 11.609 -6.137 1 62.25 103 ARG A O 1
ATOM 798 N N . THR A 1 104 ? 11.336 12.664 -4.27 1 68.94 104 THR A N 1
ATOM 799 C CA . THR A 1 104 ? 11.977 13.82 -4.887 1 68.94 104 THR A CA 1
ATOM 800 C C . THR A 1 104 ? 13.328 14.094 -4.242 1 68.94 104 THR A C 1
ATOM 802 O O . THR A 1 104 ? 14.203 14.711 -4.859 1 68.94 104 THR A O 1
ATOM 805 N N . THR A 1 105 ? 13.539 13.609 -3.08 1 80.81 105 THR A N 1
ATOM 806 C CA . THR A 1 105 ? 14.812 13.875 -2.422 1 80.81 105 THR A CA 1
ATOM 807 C C . THR A 1 105 ? 15.172 12.742 -1.46 1 80.81 105 THR A C 1
ATOM 809 O O . THR A 1 105 ? 15.242 12.953 -0.248 1 80.81 105 THR A O 1
ATOM 812 N N . PRO A 1 106 ? 15.391 11.586 -1.992 1 86.25 106 PRO A N 1
ATOM 813 C CA . PRO A 1 106 ? 15.742 10.477 -1.104 1 86.25 106 PRO A CA 1
ATOM 814 C C . PRO A 1 106 ? 17.062 10.695 -0.378 1 86.25 106 PRO A C 1
ATOM 816 O O . PRO A 1 106 ? 18.016 11.234 -0.96 1 86.25 106 PRO A O 1
ATOM 819 N N . GLY A 1 107 ? 17.141 10.359 0.915 1 89.25 107 GLY A N 1
ATOM 820 C CA . GLY A 1 107 ? 18.375 10.422 1.692 1 89.25 107 GLY A CA 1
ATOM 821 C C . GLY A 1 107 ? 19.297 9.258 1.441 1 89.25 107 GLY A C 1
ATOM 822 O O . GLY A 1 107 ? 18.984 8.352 0.662 1 89.25 107 GLY A O 1
ATOM 823 N N . PRO A 1 108 ? 20.484 9.312 2.068 1 90.94 108 PRO A N 1
ATOM 824 C CA . PRO A 1 108 ? 21.516 8.305 1.793 1 90.94 108 PRO A CA 1
ATOM 825 C C . PRO A 1 108 ? 21.094 6.902 2.225 1 90.94 108 PRO A C 1
ATOM 827 O O . PRO A 1 108 ? 21.438 5.922 1.556 1 90.94 108 PRO A O 1
ATOM 830 N N . ALA A 1 109 ? 20.406 6.754 3.322 1 93.31 109 ALA A N 1
ATOM 831 C CA . ALA A 1 109 ? 20 5.43 3.777 1 93.31 109 ALA A CA 1
ATOM 832 C C . ALA A 1 109 ? 19 4.801 2.807 1 93.31 109 ALA A C 1
ATOM 834 O O . ALA A 1 109 ? 19.062 3.598 2.535 1 93.31 109 ALA A O 1
ATOM 835 N N . THR A 1 110 ? 18.094 5.609 2.326 1 92.5 110 THR A N 1
ATOM 836 C CA . THR A 1 110 ? 17.109 5.164 1.333 1 92.5 110 THR A CA 1
ATOM 837 C C . THR A 1 110 ? 17.828 4.664 0.074 1 92.5 110 THR A C 1
ATOM 839 O O . THR A 1 110 ? 17.547 3.559 -0.397 1 92.5 110 THR A O 1
ATOM 842 N N . LEU A 1 111 ? 18.719 5.438 -0.425 1 92.19 111 LEU A N 1
ATOM 843 C CA . LEU A 1 111 ? 19.422 5.113 -1.66 1 92.19 111 LEU A CA 1
ATOM 844 C C . LEU A 1 111 ? 20.312 3.881 -1.477 1 92.19 111 LEU A C 1
ATOM 846 O O . LEU A 1 111 ? 20.344 3.006 -2.346 1 92.19 111 LEU A O 1
ATOM 850 N N . ARG A 1 112 ? 21 3.857 -0.355 1 94.19 112 ARG A N 1
ATOM 851 C CA . ARG A 1 112 ? 21.844 2.709 -0.046 1 94.19 112 ARG A CA 1
ATOM 852 C C . ARG A 1 112 ? 21.016 1.427 0.031 1 94.19 112 ARG A C 1
ATOM 854 O O . ARG A 1 112 ? 21.438 0.381 -0.465 1 94.19 112 ARG A O 1
ATOM 861 N N . HIS A 1 113 ? 19.922 1.529 0.63 1 94.94 113 HIS A N 1
ATOM 862 C CA . HIS A 1 113 ? 19.031 0.378 0.762 1 94.94 113 HIS A CA 1
ATOM 863 C C . HIS A 1 113 ? 18.578 -0.122 -0.603 1 94.94 113 HIS A C 1
ATOM 865 O O . HIS A 1 113 ? 18.672 -1.316 -0.895 1 94.94 113 HIS A O 1
ATOM 871 N N . HIS A 1 114 ? 18.062 0.779 -1.415 1 93.69 114 HIS A N 1
ATOM 872 C CA . HIS A 1 114 ? 17.625 0.409 -2.756 1 93.69 114 HIS A CA 1
ATOM 873 C C . HIS A 1 114 ? 18.766 -0.219 -3.557 1 93.69 114 HIS A C 1
ATOM 875 O O . HIS A 1 114 ? 18.578 -1.243 -4.215 1 93.69 114 HIS A O 1
ATOM 881 N N . ASP A 1 115 ? 19.906 0.422 -3.459 1 96.12 115 ASP A N 1
ATOM 882 C CA . ASP A 1 115 ? 21.078 -0.077 -4.184 1 96.12 115 ASP A CA 1
ATOM 883 C C . ASP A 1 115 ? 21.438 -1.489 -3.729 1 96.12 115 ASP A C 1
ATOM 885 O O . ASP A 1 115 ? 21.766 -2.346 -4.555 1 96.12 115 ASP A O 1
ATOM 889 N N . ALA A 1 116 ? 21.391 -1.725 -2.463 1 97.5 116 ALA A N 1
ATOM 890 C CA . ALA A 1 116 ? 21.734 -3.031 -1.903 1 97.5 116 ALA A CA 1
ATOM 891 C C . ALA A 1 116 ? 20.75 -4.098 -2.371 1 97.5 116 ALA A C 1
ATOM 893 O O . ALA A 1 116 ? 21.141 -5.219 -2.695 1 97.5 116 ALA A O 1
ATOM 894 N N . VAL A 1 117 ? 19.484 -3.781 -2.391 1 97.75 117 VAL A N 1
ATOM 895 C CA . VAL A 1 117 ? 18.469 -4.73 -2.828 1 97.75 117 VAL A CA 1
ATOM 896 C C . VAL A 1 117 ? 18.688 -5.094 -4.293 1 97.75 117 VAL A C 1
ATOM 898 O O . VAL A 1 117 ? 18.75 -6.273 -4.645 1 97.75 117 VAL A O 1
ATOM 901 N N . ILE A 1 118 ? 18.844 -4.074 -5.102 1 97.62 118 ILE A N 1
ATOM 902 C CA . ILE A 1 118 ? 19.078 -4.289 -6.527 1 97.62 118 ILE A CA 1
ATOM 903 C C . ILE A 1 118 ? 20.391 -5.035 -6.73 1 97.62 118 ILE A C 1
ATOM 905 O O . ILE A 1 118 ? 20.469 -5.965 -7.535 1 97.62 118 ILE A O 1
ATOM 909 N N . GLY A 1 119 ? 21.406 -4.633 -5.988 1 98.12 119 GLY A N 1
ATOM 910 C CA . GLY A 1 119 ? 22.703 -5.285 -6.066 1 98.12 119 GLY A CA 1
ATOM 911 C C . GLY A 1 119 ? 22.656 -6.762 -5.727 1 98.12 119 GLY A C 1
ATOM 912 O O . GLY A 1 119 ? 23.344 -7.574 -6.34 1 98.12 119 GLY A O 1
ATOM 913 N N . THR A 1 120 ? 21.891 -7.125 -4.766 1 98.62 120 THR A N 1
ATOM 914 C CA . THR A 1 120 ? 21.719 -8.516 -4.367 1 98.62 120 THR A CA 1
ATOM 915 C C . THR A 1 120 ? 21.109 -9.336 -5.508 1 98.62 120 THR A C 1
ATOM 917 O O . THR A 1 120 ? 21.562 -10.453 -5.777 1 98.62 120 THR A O 1
ATOM 920 N N . LEU A 1 121 ? 20.125 -8.805 -6.207 1 98.5 121 LEU A N 1
ATOM 921 C CA . LEU A 1 121 ? 19.516 -9.469 -7.344 1 98.5 121 LEU A CA 1
ATOM 922 C C . LEU A 1 121 ? 20.469 -9.547 -8.523 1 98.5 121 LEU A C 1
ATOM 924 O O . LEU A 1 121 ? 20.594 -10.594 -9.164 1 98.5 121 LEU A O 1
ATOM 928 N N . ARG A 1 122 ? 21.203 -8.445 -8.75 1 98 122 ARG A N 1
ATOM 929 C CA . ARG A 1 122 ? 22.141 -8.398 -9.859 1 98 122 ARG A CA 1
ATOM 930 C C . ARG A 1 122 ? 23.281 -9.383 -9.648 1 98 122 ARG A C 1
ATOM 932 O O . ARG A 1 122 ? 23.703 -10.078 -10.578 1 98 122 ARG A O 1
ATOM 939 N N . ALA A 1 123 ? 23.75 -9.469 -8.484 1 97.94 123 ALA A N 1
ATOM 940 C CA . ALA A 1 123 ? 24.828 -10.391 -8.148 1 97.94 123 ALA A CA 1
ATOM 941 C C . ALA A 1 123 ? 24.406 -11.836 -8.352 1 97.94 123 ALA A C 1
ATOM 943 O O . ALA A 1 123 ? 25.25 -12.719 -8.523 1 97.94 123 ALA A O 1
ATOM 944 N N . ALA A 1 124 ? 23.156 -12.07 -8.289 1 97.56 124 ALA A N 1
ATOM 945 C CA . ALA A 1 124 ? 22.609 -13.398 -8.531 1 97.56 124 ALA A CA 1
ATOM 946 C C . ALA A 1 124 ? 22.266 -13.586 -10.008 1 97.56 124 ALA A C 1
ATOM 948 O O . ALA A 1 124 ? 21.531 -14.508 -10.367 1 97.56 124 ALA A O 1
ATOM 949 N N . ASP A 1 125 ? 22.609 -12.625 -10.844 1 97.19 125 ASP A N 1
ATOM 950 C CA . ASP A 1 125 ? 22.547 -12.688 -12.297 1 97.19 125 ASP A CA 1
ATOM 951 C C . ASP A 1 125 ? 21.141 -12.438 -12.797 1 97.19 125 ASP A C 1
ATOM 953 O O . ASP A 1 125 ? 20.766 -12.906 -13.883 1 97.19 125 ASP A O 1
ATOM 957 N N . PHE A 1 126 ? 20.328 -11.82 -12 1 98.06 126 PHE A N 1
ATOM 958 C CA . PHE A 1 126 ? 19.078 -11.305 -12.562 1 98.06 126 PHE A CA 1
ATOM 959 C C . PHE A 1 126 ? 19.359 -10.32 -13.688 1 98.06 126 PHE A C 1
ATOM 961 O O . PHE A 1 126 ? 20.188 -9.414 -13.539 1 98.06 126 PHE A O 1
ATOM 968 N N . PRO A 1 127 ? 18.672 -10.531 -14.852 1 97.56 127 PRO A N 1
ATOM 969 C CA . PRO A 1 127 ? 18.719 -9.414 -15.805 1 97.56 127 PRO A CA 1
ATOM 970 C C . PRO A 1 127 ? 18.219 -8.102 -15.203 1 97.56 127 PRO A C 1
ATOM 972 O O . PRO A 1 127 ? 17.375 -8.117 -14.297 1 97.56 127 PRO A O 1
ATOM 975 N N . VAL A 1 128 ? 18.656 -6.965 -15.672 1 96.75 128 VAL A N 1
ATOM 976 C CA . VAL A 1 128 ? 18.359 -5.652 -15.109 1 96.75 128 VAL A CA 1
ATOM 977 C C . VAL A 1 128 ? 16.844 -5.449 -15.07 1 96.75 128 VAL A C 1
ATOM 979 O O . VAL A 1 128 ? 16.297 -5.02 -14.055 1 96.75 128 VAL A O 1
ATOM 982 N N . ALA A 1 129 ? 16.156 -5.816 -16.156 1 95.44 129 ALA A N 1
ATOM 983 C CA . ALA A 1 129 ? 14.711 -5.625 -16.234 1 95.44 129 ALA A CA 1
ATOM 984 C C . ALA A 1 129 ? 13.992 -6.461 -15.18 1 95.44 129 ALA A C 1
ATOM 986 O O . ALA A 1 129 ? 13.047 -5.984 -14.531 1 95.44 129 ALA A O 1
ATOM 987 N N . LEU A 1 130 ? 14.422 -7.703 -15.016 1 97.19 130 LEU A N 1
ATOM 988 C CA . LEU A 1 130 ? 13.789 -8.578 -14.031 1 97.19 130 LEU A CA 1
ATOM 989 C C . LEU A 1 130 ? 14.07 -8.094 -12.617 1 97.19 130 LEU A C 1
ATOM 991 O O . LEU A 1 130 ? 13.219 -8.203 -11.734 1 97.19 130 LEU A O 1
ATOM 995 N N . ALA A 1 131 ? 15.297 -7.57 -12.375 1 97.94 131 ALA A N 1
ATOM 996 C CA . ALA A 1 131 ? 15.617 -6.984 -11.07 1 97.94 131 ALA A CA 1
ATOM 997 C C . ALA A 1 131 ? 14.711 -5.797 -10.773 1 97.94 131 ALA A C 1
ATOM 999 O O . ALA A 1 131 ? 14.25 -5.629 -9.633 1 97.94 131 ALA A O 1
ATOM 1000 N N . ALA A 1 132 ? 14.445 -4.98 -11.789 1 96.06 132 ALA A N 1
ATOM 1001 C CA . ALA A 1 132 ? 13.539 -3.842 -11.641 1 96.06 132 ALA A CA 1
ATOM 1002 C C . ALA A 1 132 ? 12.125 -4.309 -11.297 1 96.06 132 ALA A C 1
ATOM 1004 O O . ALA A 1 132 ? 11.492 -3.768 -10.391 1 96.06 132 ALA A O 1
ATOM 1005 N N . HIS A 1 133 ? 11.664 -5.332 -12.016 1 97.25 133 HIS A N 1
ATOM 1006 C CA . HIS A 1 133 ? 10.344 -5.902 -11.758 1 97.25 133 HIS A CA 1
ATOM 1007 C C . HIS A 1 133 ? 10.258 -6.473 -10.344 1 97.25 133 HIS A C 1
ATOM 1009 O O . HIS A 1 133 ? 9.273 -6.238 -9.633 1 97.25 133 HIS A O 1
ATOM 1015 N N . ALA A 1 134 ? 11.32 -7.172 -9.984 1 98.19 134 ALA A N 1
ATOM 1016 C CA . ALA A 1 134 ? 11.375 -7.777 -8.656 1 98.19 134 ALA A CA 1
ATOM 1017 C C . ALA A 1 134 ? 11.312 -6.711 -7.562 1 98.19 134 ALA A C 1
ATOM 1019 O 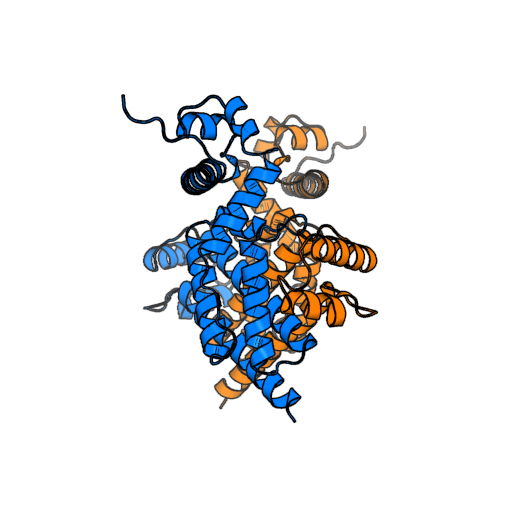O . ALA A 1 134 ? 10.555 -6.844 -6.602 1 98.19 134 ALA A O 1
ATOM 1020 N N . PHE A 1 135 ? 12.102 -5.688 -7.766 1 96.44 135 PHE A N 1
ATOM 1021 C CA . PHE A 1 135 ? 12.133 -4.574 -6.824 1 96.44 135 PHE A CA 1
ATOM 1022 C C . PHE A 1 135 ? 10.758 -3.934 -6.688 1 96.44 135 PHE A C 1
ATOM 1024 O O . PHE A 1 135 ? 10.266 -3.74 -5.578 1 96.44 135 PHE A O 1
ATOM 1031 N N . SER A 1 136 ? 10.117 -3.697 -7.77 1 95.75 136 SER A N 1
ATOM 1032 C CA . SER A 1 136 ? 8.82 -3.023 -7.812 1 95.75 136 SER A CA 1
ATOM 1033 C C . SER A 1 136 ? 7.738 -3.863 -7.141 1 95.75 136 SER A C 1
ATOM 1035 O O . SER A 1 136 ? 7.008 -3.371 -6.277 1 95.75 136 SER A O 1
ATOM 1037 N N . ILE A 1 137 ? 7.613 -5.121 -7.531 1 98.12 137 ILE A N 1
ATOM 1038 C CA . ILE A 1 137 ? 6.527 -5.957 -7.027 1 98.12 137 ILE A CA 1
ATOM 1039 C C . ILE A 1 137 ? 6.719 -6.211 -5.535 1 98.12 137 ILE A C 1
ATOM 1041 O O . ILE A 1 137 ? 5.754 -6.207 -4.77 1 98.12 137 ILE A O 1
ATOM 1045 N N . MET A 1 138 ? 7.922 -6.422 -5.066 1 97.75 138 MET A N 1
ATOM 1046 C CA . MET A 1 138 ? 8.18 -6.691 -3.656 1 97.75 138 MET A CA 1
ATOM 1047 C C . MET A 1 138 ? 7.824 -5.48 -2.799 1 97.75 138 MET A C 1
ATOM 1049 O O . MET A 1 138 ? 7.117 -5.613 -1.797 1 97.75 138 MET A O 1
ATOM 1053 N N . ASP A 1 139 ? 8.266 -4.332 -3.213 1 96 139 ASP A N 1
ATOM 1054 C CA . ASP A 1 139 ? 7.969 -3.131 -2.441 1 96 139 ASP A CA 1
ATOM 1055 C C . ASP A 1 139 ? 6.469 -2.852 -2.416 1 96 139 ASP A C 1
ATOM 1057 O O . ASP A 1 139 ? 5.902 -2.551 -1.362 1 96 139 ASP A O 1
ATOM 1061 N N . ALA A 1 140 ? 5.875 -2.979 -3.609 1 97 140 ALA A N 1
ATOM 1062 C CA . ALA A 1 140 ? 4.43 -2.771 -3.67 1 97 140 ALA A CA 1
ATOM 1063 C C . ALA A 1 140 ? 3.703 -3.705 -2.707 1 97 140 ALA A C 1
ATOM 1065 O O . ALA A 1 140 ? 2.826 -3.271 -1.955 1 97 140 ALA A O 1
ATOM 1066 N N . TYR A 1 141 ? 4.062 -4.961 -2.729 1 98.31 141 TYR A N 1
ATOM 1067 C CA . TYR A 1 141 ? 3.41 -5.938 -1.87 1 98.31 141 TYR A CA 1
ATOM 1068 C C . TYR A 1 141 ? 3.639 -5.613 -0.399 1 98.31 141 TYR A C 1
ATOM 1070 O O . TYR A 1 141 ? 2.691 -5.59 0.392 1 98.31 141 TYR A O 1
ATOM 1078 N N . ILE A 1 142 ? 4.898 -5.328 -0.03 1 97.88 142 ILE A N 1
ATOM 1079 C CA . ILE A 1 142 ? 5.25 -5.102 1.367 1 97.88 142 ILE A CA 1
ATOM 1080 C C . ILE A 1 142 ? 4.527 -3.863 1.888 1 97.88 142 ILE A C 1
ATOM 1082 O O . ILE A 1 142 ? 3.885 -3.906 2.939 1 97.88 142 ILE A O 1
ATOM 1086 N N . TYR A 1 143 ? 4.625 -2.805 1.156 1 95.81 143 TYR A N 1
ATOM 1087 C CA . TYR A 1 143 ? 3.996 -1.562 1.59 1 95.81 143 TYR A CA 1
ATOM 1088 C C . TYR A 1 143 ? 2.482 -1.715 1.673 1 95.81 143 TYR A C 1
ATOM 1090 O O . TYR A 1 143 ? 1.859 -1.266 2.639 1 95.81 143 TYR A O 1
ATOM 1098 N N . GLY A 1 144 ? 1.927 -2.346 0.656 1 95.94 144 GLY A N 1
ATOM 1099 C CA . GLY A 1 144 ? 0.491 -2.578 0.694 1 95.94 144 GLY A CA 1
ATOM 1100 C C . GLY A 1 144 ? 0.057 -3.443 1.861 1 95.94 144 GLY A C 1
ATOM 1101 O O . GLY A 1 144 ? -0.964 -3.172 2.496 1 95.94 144 GLY A O 1
ATOM 1102 N N . PHE A 1 145 ? 0.772 -4.441 2.15 1 96.31 145 PHE A N 1
ATOM 1103 C CA . PHE A 1 145 ? 0.438 -5.32 3.264 1 96.31 145 PHE A CA 1
ATOM 1104 C C . PHE A 1 145 ? 0.508 -4.57 4.586 1 96.31 145 PHE A C 1
ATOM 1106 O O . PHE A 1 145 ? -0.391 -4.688 5.422 1 96.31 145 PHE A O 1
ATOM 1113 N N . VAL A 1 146 ? 1.588 -3.838 4.754 1 94.94 146 VAL A N 1
ATOM 1114 C CA . VAL A 1 146 ? 1.775 -3.092 5.996 1 94.94 146 VAL A CA 1
ATOM 1115 C C . VAL A 1 146 ? 0.647 -2.076 6.164 1 94.94 146 VAL A C 1
ATOM 1117 O O . VAL A 1 146 ? 0.114 -1.907 7.262 1 94.94 146 VAL A O 1
ATOM 1120 N N . LEU A 1 147 ? 0.315 -1.452 5.098 1 92.12 147 LEU A N 1
ATOM 1121 C CA . LEU A 1 147 ? -0.785 -0.494 5.129 1 92.12 147 LEU A CA 1
ATOM 1122 C C . LEU A 1 147 ? -2.059 -1.147 5.652 1 92.12 147 LEU A C 1
ATOM 1124 O O . LEU A 1 147 ? -2.768 -0.563 6.477 1 92.12 147 LEU A O 1
ATOM 1128 N N . GLN A 1 148 ? -2.354 -2.275 5.176 1 90.19 148 GLN A N 1
ATOM 1129 C CA . GLN A 1 148 ? -3.539 -3.004 5.617 1 90.19 148 GLN A CA 1
ATOM 1130 C C . GLN A 1 148 ? -3.391 -3.469 7.062 1 90.19 148 GLN A C 1
ATOM 1132 O O . GLN A 1 148 ? -4.332 -3.363 7.852 1 90.19 148 GLN A O 1
ATOM 1137 N N . GLU A 1 149 ? -2.268 -3.955 7.379 1 89.81 149 GLU A N 1
ATOM 1138 C CA . GLU A 1 149 ? -2.01 -4.539 8.688 1 89.81 149 GLU A CA 1
ATOM 1139 C C . GLU A 1 149 ? -2.152 -3.498 9.797 1 89.81 149 GLU A C 1
ATOM 1141 O O . GLU A 1 149 ? -2.775 -3.762 10.828 1 89.81 149 GLU A O 1
ATOM 1146 N N . VAL A 1 150 ? -1.696 -2.336 9.578 1 87.44 150 VAL A N 1
ATOM 1147 C CA . VAL A 1 150 ? -1.69 -1.31 10.617 1 87.44 150 VAL A CA 1
ATOM 1148 C C . VAL A 1 150 ? -3.076 -0.68 10.727 1 87.44 150 VAL A C 1
ATOM 1150 O O . VAL A 1 150 ? -3.369 0.023 11.695 1 87.44 150 VAL A O 1
ATOM 1153 N N . SER A 1 151 ? -3.861 -0.84 9.695 1 81.5 151 SER A N 1
ATOM 1154 C CA . SER A 1 151 ? -5.203 -0.268 9.688 1 81.5 151 SER A CA 1
ATOM 1155 C C . SER A 1 151 ? -6.188 -1.157 10.445 1 81.5 151 SER A C 1
ATOM 1157 O O . SER A 1 151 ? -7.289 -0.724 10.781 1 81.5 151 SER A O 1
ATOM 1159 N N . LEU A 1 152 ? -5.789 -2.436 10.672 1 79 152 LEU A N 1
ATOM 1160 C CA . LEU A 1 152 ? -6.648 -3.346 11.414 1 79 152 LEU A CA 1
ATOM 1161 C C . LEU A 1 152 ? -6.832 -2.869 12.852 1 79 152 LEU A C 1
ATOM 1163 O O . LEU A 1 152 ? -5.859 -2.506 13.516 1 79 152 LEU A O 1
ATOM 1167 N N . PRO A 1 153 ? -8.047 -2.832 13.227 1 71.94 153 PRO A N 1
ATOM 1168 C CA . PRO A 1 153 ? -8.328 -2.309 14.562 1 71.94 153 PRO A CA 1
ATOM 1169 C C . PRO A 1 153 ? -7.98 -3.299 15.672 1 71.94 153 PRO A C 1
ATOM 1171 O O . PRO A 1 153 ? -8.391 -3.119 16.812 1 71.94 153 PRO A O 1
ATOM 1174 N N . PHE A 1 154 ? -7.375 -4.41 15.289 1 70.81 154 PHE A N 1
ATOM 1175 C CA . PHE A 1 154 ? -7.117 -5.422 16.312 1 70.81 154 PHE A CA 1
ATOM 1176 C C . PHE A 1 154 ? -5.637 -5.781 16.359 1 70.81 154 PHE A C 1
ATOM 1178 O O . PHE A 1 154 ? -4.926 -5.625 15.359 1 70.81 154 PHE A O 1
ATOM 1185 N N . GLU A 1 155 ? -5.273 -6.156 17.531 1 68.88 155 GLU A N 1
ATOM 1186 C CA . GLU A 1 155 ? -3.873 -6.508 17.734 1 68.88 155 GLU A CA 1
ATOM 1187 C C . GLU A 1 155 ? -3.705 -8.008 17.922 1 68.88 155 GLU A C 1
ATOM 1189 O O . GLU A 1 155 ? -2.611 -8.547 17.734 1 68.88 155 GLU A O 1
ATOM 1194 N N . THR A 1 156 ? -4.797 -8.57 18.281 1 73.75 156 THR A N 1
ATOM 1195 C CA . THR A 1 156 ? -4.699 -9.984 18.641 1 73.75 156 THR A CA 1
ATOM 1196 C C . THR A 1 156 ? -5.629 -10.828 17.781 1 73.75 156 THR A C 1
ATOM 1198 O O . THR A 1 156 ? -6.582 -10.305 17.188 1 73.75 156 THR A O 1
ATOM 1201 N N . ALA A 1 157 ? -5.332 -12.039 17.734 1 75.19 157 ALA A N 1
ATOM 1202 C CA . ALA A 1 157 ? -6.195 -12.992 17.047 1 75.19 157 ALA A CA 1
ATOM 1203 C C . ALA A 1 157 ? -7.609 -12.969 17.625 1 75.19 157 ALA A C 1
ATOM 1205 O O . ALA A 1 157 ? -8.586 -13.086 16.875 1 75.19 157 ALA A O 1
ATOM 1206 N N . GLN A 1 158 ? -7.609 -12.867 18.953 1 77.75 158 GLN A N 1
ATOM 1207 C CA . GLN A 1 158 ? -8.914 -12.828 19.609 1 77.75 158 GLN A CA 1
ATOM 1208 C C . GLN A 1 158 ? -9.719 -11.609 19.156 1 77.75 158 GLN A C 1
ATOM 1210 O O . GLN A 1 158 ? -10.914 -11.711 18.891 1 77.75 158 GLN A O 1
ATOM 1215 N N . GLU A 1 159 ? -9.078 -10.5 19.078 1 80.94 159 GLU A N 1
ATOM 1216 C CA . GLU A 1 159 ? -9.742 -9.281 18.641 1 80.94 159 GLU A CA 1
ATOM 1217 C C . GLU A 1 159 ? -10.203 -9.391 17.188 1 80.94 159 GLU A C 1
ATOM 1219 O O . GLU A 1 159 ? -11.289 -8.914 16.844 1 80.94 159 GLU A O 1
ATOM 1224 N N . THR A 1 160 ? -9.398 -10.055 16.438 1 78.62 160 THR A N 1
ATOM 1225 C CA . THR A 1 160 ? -9.742 -10.281 15.047 1 78.62 160 THR A CA 1
ATOM 1226 C C . THR A 1 160 ? -11.016 -11.109 14.93 1 78.62 160 THR A C 1
ATOM 1228 O O . THR A 1 160 ? -11.93 -10.773 14.172 1 78.62 160 THR A O 1
ATOM 1231 N N . THR A 1 161 ? -11.047 -12.117 15.727 1 78.75 161 THR A N 1
ATOM 1232 C CA . THR A 1 161 ? -12.195 -13.016 15.742 1 78.75 161 THR A CA 1
ATOM 1233 C C . THR A 1 161 ? -13.461 -12.281 16.172 1 78.75 161 THR A C 1
ATOM 1235 O O . THR A 1 161 ? -14.508 -12.406 15.531 1 78.75 161 THR A O 1
ATOM 1238 N N . GLU A 1 162 ? -13.352 -11.523 17.156 1 81.12 162 GLU A N 1
ATOM 1239 C CA . GLU A 1 162 ? -14.5 -10.797 17.688 1 81.12 162 GLU A CA 1
ATOM 1240 C C . GLU A 1 162 ? -15.016 -9.766 16.688 1 81.12 162 GLU A C 1
ATOM 1242 O O . GLU A 1 162 ? -16.219 -9.625 16.5 1 81.12 162 GLU A O 1
ATOM 1247 N N . LEU A 1 163 ? -14.109 -9.164 16.078 1 80.62 163 LEU A N 1
ATOM 1248 C CA . LEU A 1 163 ? -14.5 -8.156 15.102 1 80.62 163 LEU A CA 1
ATOM 1249 C C . LEU A 1 163 ? -15.148 -8.797 13.875 1 80.62 163 LEU A C 1
ATOM 1251 O O . LEU A 1 163 ? -16.156 -8.305 13.375 1 80.62 163 LEU A O 1
ATOM 1255 N N . ALA A 1 164 ? -14.578 -9.859 13.461 1 82.69 164 ALA A N 1
ATOM 1256 C CA . ALA A 1 164 ? -15.141 -10.57 12.32 1 82.69 164 ALA A CA 1
ATOM 1257 C C . ALA A 1 164 ? -16.562 -11.039 12.609 1 82.69 164 ALA A C 1
ATOM 1259 O O . ALA A 1 164 ? -17.453 -10.914 11.766 1 82.69 164 ALA A O 1
ATOM 1260 N N . LYS A 1 165 ? -16.75 -11.484 13.75 1 82.88 165 LYS A N 1
ATOM 1261 C CA . LYS A 1 165 ? -18.078 -11.922 14.172 1 82.88 165 LYS A CA 1
ATOM 1262 C C . LYS A 1 165 ? -19.062 -10.758 14.219 1 82.88 165 LYS A C 1
ATOM 1264 O O . LYS A 1 165 ? -20.203 -10.883 13.773 1 82.88 165 LYS A O 1
ATOM 1269 N N . ALA A 1 166 ? -18.547 -9.758 14.711 1 82 166 ALA A N 1
ATOM 1270 C CA . ALA A 1 166 ? -19.391 -8.57 14.828 1 82 166 ALA A CA 1
ATOM 1271 C C . ALA A 1 166 ? -19.797 -8.047 13.461 1 82 166 ALA A C 1
ATOM 1273 O O . ALA A 1 166 ? -20.969 -7.703 13.242 1 82 166 ALA A O 1
ATOM 1274 N N . ILE A 1 167 ? -18.891 -8 12.617 1 79.88 167 ILE A N 1
ATOM 1275 C CA . ILE A 1 167 ? -19.156 -7.5 11.273 1 79.88 167 ILE A CA 1
ATOM 1276 C C . ILE A 1 167 ? -20.141 -8.422 10.562 1 79.88 167 ILE A C 1
ATOM 1278 O O . ILE A 1 167 ? -21.141 -7.965 10 1 79.88 167 ILE A O 1
ATOM 1282 N N . MET A 1 168 ? -19.969 -9.695 10.688 1 81.88 168 MET A N 1
ATOM 1283 C CA . MET A 1 168 ? -20.844 -10.656 10.031 1 81.88 168 MET A CA 1
ATOM 1284 C C . MET A 1 168 ? -22.234 -10.617 10.633 1 81.88 168 MET A C 1
ATOM 1286 O O . MET A 1 168 ? -23.234 -10.828 9.922 1 81.88 168 MET A O 1
ATOM 1290 N N . GLY A 1 169 ? -22.219 -10.367 11.867 1 82.62 169 GLY A N 1
ATOM 1291 C CA . GLY A 1 169 ? -23.484 -10.305 12.562 1 82.62 169 GLY A CA 1
ATOM 1292 C C . GLY A 1 169 ? -24.312 -9.094 12.18 1 82.62 169 GLY A C 1
ATOM 1293 O O . GLY A 1 169 ? -25.516 -9.055 12.43 1 82.62 169 GLY A O 1
ATOM 1294 N N . SER A 1 170 ? -23.703 -8.164 11.57 1 79.25 170 SER A N 1
ATOM 1295 C CA . SER A 1 170 ? -24.375 -6.898 11.281 1 79.25 170 SER A CA 1
ATOM 1296 C C . SER A 1 170 ? -25.125 -6.961 9.961 1 79.25 170 SER A C 1
ATOM 1298 O O . SER A 1 170 ? -25.906 -6.051 9.633 1 79.25 170 SER A O 1
ATOM 1300 N N . PHE A 1 171 ? -24.953 -8.039 9.305 1 80.81 171 PHE A N 1
ATOM 1301 C CA . PHE A 1 171 ? -25.641 -8.125 8.016 1 80.81 171 PHE A CA 1
ATOM 1302 C C . PHE A 1 171 ? -26.609 -9.305 7.996 1 80.81 171 PHE A C 1
ATOM 1304 O O . PHE A 1 171 ? -26.484 -10.227 8.812 1 80.81 171 PHE A O 1
ATOM 1311 N N . GLU A 1 172 ? -27.609 -9.117 7.148 1 80 172 GLU A N 1
ATOM 1312 C CA . GLU A 1 172 ? -28.594 -10.188 6.996 1 80 172 GLU A CA 1
ATOM 1313 C C . GLU A 1 172 ? -27.922 -11.5 6.59 1 80 172 GLU A C 1
ATOM 1315 O O . GLU A 1 172 ? -27 -11.5 5.773 1 80 172 GLU A O 1
ATOM 1320 N N . SER A 1 173 ? -28.516 -12.477 7.152 1 80.75 173 SER A N 1
ATOM 1321 C CA . SER A 1 173 ? -27.984 -13.797 6.836 1 80.75 173 SER A CA 1
ATOM 1322 C C . SER A 1 173 ? -28.047 -14.078 5.34 1 80.75 173 SER A C 1
ATOM 1324 O O . SER A 1 173 ? -29.062 -13.773 4.688 1 80.75 173 SER A O 1
ATOM 1326 N N . GLY A 1 174 ? -26.938 -14.469 4.812 1 87.69 174 GLY A N 1
ATOM 1327 C CA . GLY A 1 174 ? -26.922 -14.898 3.422 1 87.69 174 GLY A CA 1
ATOM 1328 C C . GLY A 1 174 ? -26.625 -13.766 2.457 1 87.69 174 GLY A C 1
ATOM 1329 O O . GLY A 1 174 ? -26.5 -13.992 1.252 1 87.69 174 GLY A O 1
ATOM 1330 N N . GLN A 1 175 ? -26.547 -12.586 2.941 1 91.44 175 GLN A N 1
ATOM 1331 C CA . GLN A 1 175 ? -26.328 -11.438 2.07 1 91.44 175 GLN A CA 1
ATOM 1332 C C . GLN A 1 175 ? -24.969 -11.523 1.373 1 91.44 175 GLN A C 1
ATOM 1334 O O . GLN A 1 175 ? -24.844 -11.18 0.196 1 91.44 175 GLN A O 1
ATOM 1339 N N . TYR A 1 176 ? -24 -11.93 2.104 1 94.19 176 TYR A N 1
ATOM 1340 C CA . TYR A 1 176 ? -22.625 -12.078 1.607 1 94.19 176 TYR A CA 1
ATOM 1341 C C . TYR A 1 176 ? -22.094 -13.469 1.917 1 94.19 176 TYR A C 1
ATOM 1343 O O . TYR A 1 176 ? -21.234 -13.633 2.787 1 94.19 176 TYR A O 1
ATOM 1351 N N . PRO A 1 177 ? -22.562 -14.414 1.18 1 94.94 177 PRO A N 1
ATOM 1352 C CA . PRO A 1 177 ? -22.312 -15.812 1.542 1 94.94 177 PRO A CA 1
ATOM 1353 C C . PRO A 1 177 ? -20.844 -16.188 1.469 1 94.94 177 PRO A C 1
ATOM 1355 O O . PRO A 1 177 ? -20.359 -17 2.266 1 94.94 177 PRO A O 1
ATOM 1358 N N . HIS A 1 178 ? -20.125 -15.641 0.578 1 95.81 178 HIS A N 1
ATOM 1359 C CA . HIS A 1 178 ? -18.719 -16.016 0.429 1 95.81 178 HIS A CA 1
ATOM 1360 C C . HIS A 1 178 ? -17.859 -15.391 1.52 1 95.81 178 HIS A C 1
ATOM 1362 O O . HIS A 1 178 ? -16.906 -16 2 1 95.81 178 HIS A O 1
ATOM 1368 N N . LEU A 1 179 ? -18.156 -14.125 1.92 1 93.19 179 LEU A N 1
ATOM 1369 C CA . LEU A 1 179 ? -17.5 -13.516 3.07 1 93.19 179 LEU A CA 1
ATOM 1370 C C . LEU A 1 179 ? -17.766 -14.32 4.34 1 93.19 179 LEU A C 1
ATOM 1372 O O . LEU A 1 179 ? -16.859 -14.531 5.148 1 93.19 179 LEU A O 1
ATOM 1376 N N . ALA A 1 180 ? -19.016 -14.711 4.438 1 93.19 180 ALA A N 1
ATOM 1377 C CA . ALA A 1 180 ? -19.406 -15.5 5.602 1 93.19 180 ALA A CA 1
ATOM 1378 C C . ALA A 1 180 ? -18.625 -16.812 5.648 1 93.19 180 ALA A C 1
ATOM 1380 O O . ALA A 1 180 ? -18.141 -17.219 6.707 1 93.19 180 ALA A O 1
ATOM 1381 N N . GLU A 1 181 ? -18.547 -17.453 4.543 1 94.62 181 GLU A N 1
ATOM 1382 C CA . GLU A 1 181 ? -17.797 -18.703 4.461 1 94.62 181 GLU A CA 1
ATOM 1383 C C . GLU A 1 181 ? -16.328 -18.5 4.82 1 94.62 181 GLU A C 1
ATOM 1385 O O . GLU A 1 181 ? -15.773 -19.25 5.621 1 94.62 181 GLU A O 1
ATOM 1390 N N . LEU A 1 182 ? -15.703 -17.484 4.227 1 93.75 182 LEU A N 1
ATOM 1391 C CA . LEU A 1 182 ? -14.297 -17.188 4.484 1 93.75 182 LEU A CA 1
ATOM 1392 C C . LEU A 1 182 ? -14.07 -16.875 5.961 1 93.75 182 LEU A C 1
ATOM 1394 O O . LEU A 1 182 ? -13.109 -17.344 6.559 1 93.75 182 LEU A O 1
ATOM 1398 N N . THR A 1 183 ? -14.961 -16.078 6.492 1 91.38 183 THR A N 1
ATOM 1399 C CA . THR A 1 183 ? -14.859 -15.719 7.902 1 91.38 183 THR A CA 1
ATOM 1400 C C . THR A 1 183 ? -14.961 -16.953 8.789 1 91.38 183 THR A C 1
ATOM 1402 O O . THR A 1 183 ? -14.117 -17.172 9.656 1 91.38 183 THR A O 1
ATOM 1405 N N . THR A 1 184 ? -15.891 -17.797 8.531 1 91.31 184 THR A N 1
ATOM 1406 C CA . THR A 1 184 ? -16.172 -18.969 9.359 1 91.31 184 THR A CA 1
ATOM 1407 C C . THR A 1 184 ? -15.094 -20.031 9.203 1 91.31 184 THR A C 1
ATOM 1409 O O . THR A 1 184 ? -14.641 -20.609 10.195 1 91.31 184 THR A O 1
ATOM 1412 N N . GLU A 1 185 ? -14.609 -20.219 8.031 1 93.31 185 GLU A N 1
ATOM 1413 C CA . GLU A 1 185 ? -13.742 -21.359 7.762 1 93.31 185 GLU A CA 1
ATOM 1414 C C . GLU A 1 185 ? -12.273 -20.969 7.875 1 93.31 185 GLU A C 1
ATOM 1416 O O . GLU A 1 185 ? -11.406 -21.844 8 1 93.31 185 GLU A O 1
ATOM 1421 N N . HIS A 1 186 ? -12 -19.703 7.754 1 92.12 186 HIS A N 1
ATOM 1422 C CA . HIS A 1 186 ? -10.594 -19.312 7.707 1 92.12 186 HIS A CA 1
ATOM 1423 C C . HIS A 1 186 ? -10.258 -18.328 8.82 1 92.12 186 HIS A C 1
ATOM 1425 O O . HIS A 1 186 ? -9.422 -18.625 9.68 1 92.12 186 HIS A O 1
ATOM 1431 N N . VAL A 1 187 ? -10.977 -17.297 8.898 1 88.38 187 VAL A N 1
ATOM 1432 C CA . VAL A 1 187 ? -10.664 -16.234 9.844 1 88.38 187 VAL A CA 1
ATOM 1433 C C . VAL A 1 187 ? -10.906 -16.719 11.266 1 88.38 187 VAL A C 1
ATOM 1435 O O . VAL A 1 187 ? -10.141 -16.406 12.18 1 88.38 187 VAL A O 1
ATOM 1438 N N . LEU A 1 188 ? -11.953 -17.5 11.445 1 88 188 LEU A N 1
ATOM 1439 C CA . LEU A 1 188 ? -12.328 -17.953 12.781 1 88 188 LEU A CA 1
ATOM 1440 C C . LEU A 1 188 ? -11.648 -19.266 13.125 1 88 188 LEU A C 1
ATOM 1442 O O . LEU A 1 188 ? -11.773 -19.766 14.25 1 88 188 LEU A O 1
ATOM 1446 N N . ALA A 1 189 ? -10.953 -19.797 12.156 1 88.88 189 ALA A N 1
ATOM 1447 C CA . ALA A 1 189 ? -10.227 -21.031 12.438 1 88.88 189 ALA A CA 1
ATOM 1448 C C . ALA A 1 189 ? -9.156 -20.812 13.5 1 88.88 189 ALA A C 1
ATOM 1450 O O . ALA A 1 189 ? -8.516 -19.766 13.531 1 88.88 189 ALA A O 1
ATOM 1451 N N . PRO A 1 190 ? -8.984 -21.828 14.336 1 84.56 190 PRO A N 1
ATOM 1452 C CA . PRO A 1 190 ? -7.938 -21.688 15.352 1 84.56 190 PRO A CA 1
ATOM 1453 C C . PRO A 1 190 ? -6.559 -21.438 14.75 1 84.56 190 PRO A C 1
ATOM 1455 O O . PRO A 1 190 ? -6.207 -22.047 13.734 1 84.56 190 PRO A O 1
ATOM 1458 N N . GLY A 1 191 ? -5.945 -20.562 15.336 1 82.38 191 GLY A N 1
ATOM 1459 C CA . GLY A 1 191 ? -4.574 -20.312 14.93 1 82.38 191 GLY A CA 1
ATOM 1460 C C . GLY A 1 191 ? -4.469 -19.312 13.789 1 82.38 191 GLY A C 1
ATOM 1461 O O . GLY A 1 191 ? -3.367 -18.984 13.336 1 82.38 191 GLY A O 1
ATOM 1462 N N . TYR A 1 192 ? -5.586 -18.797 13.352 1 84.94 192 TYR A N 1
ATOM 1463 C CA . TYR A 1 192 ? -5.531 -17.812 12.273 1 84.94 192 TYR A CA 1
ATOM 1464 C C . TYR A 1 192 ? -4.758 -16.578 12.711 1 84.94 192 TYR A C 1
ATOM 1466 O O . TYR A 1 192 ? -4.918 -16.094 13.836 1 84.94 192 TYR A O 1
ATOM 1474 N N . SER A 1 193 ? -3.879 -16.078 11.805 1 86.25 193 SER A N 1
ATOM 1475 C CA . SER A 1 193 ? -3.15 -14.828 11.953 1 86.25 193 SER A CA 1
ATOM 1476 C C . SER A 1 193 ? -3.057 -14.086 10.625 1 86.25 193 SER A C 1
ATOM 1478 O O . SER A 1 193 ? -2.551 -14.625 9.641 1 86.25 193 SER A O 1
ATOM 1480 N N . TYR A 1 194 ? -3.584 -12.93 10.656 1 86.56 194 TYR A N 1
ATOM 1481 C CA . TYR A 1 194 ? -3.457 -12.133 9.445 1 86.56 194 TYR A CA 1
ATOM 1482 C C . TYR A 1 194 ? -1.993 -11.945 9.062 1 86.56 194 TYR A C 1
ATOM 1484 O O . TYR A 1 194 ? -1.656 -11.883 7.879 1 86.56 194 TYR A O 1
ATOM 1492 N N . ALA A 1 195 ? -1.122 -11.867 10.102 1 87.5 195 ALA A N 1
ATOM 1493 C CA . ALA A 1 195 ? 0.314 -11.719 9.883 1 87.5 195 ALA A CA 1
ATOM 1494 C C . ALA A 1 195 ? 0.863 -12.867 9.047 1 87.5 195 ALA A C 1
ATOM 1496 O O . ALA A 1 195 ? 1.812 -12.688 8.281 1 87.5 195 ALA A O 1
ATOM 1497 N N . ALA A 1 196 ? 0.263 -13.977 9.125 1 91.19 196 ALA A N 1
ATOM 1498 C CA . ALA A 1 196 ? 0.727 -15.148 8.391 1 91.19 196 ALA A CA 1
ATOM 1499 C C . ALA A 1 196 ? 0.457 -15.016 6.898 1 91.19 196 ALA A C 1
ATOM 1501 O O . ALA A 1 196 ? 1.103 -15.672 6.082 1 91.19 196 ALA A O 1
ATOM 1502 N N . GLU A 1 197 ? -0.52 -14.172 6.574 1 94.12 197 GLU A N 1
ATOM 1503 C CA . GLU A 1 197 ? -0.798 -13.914 5.168 1 94.12 197 GLU A CA 1
ATOM 1504 C C . GLU A 1 197 ? 0.415 -13.312 4.465 1 94.12 197 GLU A C 1
ATOM 1506 O O . GLU A 1 197 ? 0.623 -13.531 3.271 1 94.12 197 GLU A O 1
ATOM 1511 N N . PHE A 1 198 ? 1.243 -12.625 5.258 1 97.44 198 PHE A N 1
ATOM 1512 C CA . PHE A 1 198 ? 2.422 -11.992 4.684 1 97.44 198 PHE A CA 1
ATOM 1513 C C . PHE A 1 198 ? 3.383 -13.031 4.129 1 97.44 198 PHE A C 1
ATOM 1515 O O . PHE A 1 198 ? 3.871 -12.906 3.004 1 97.44 198 PHE A O 1
ATOM 1522 N N . ALA A 1 199 ? 3.627 -13.992 4.969 1 97.5 199 ALA A N 1
ATOM 1523 C CA . ALA A 1 199 ? 4.574 -15.031 4.582 1 97.5 199 ALA A CA 1
ATOM 1524 C C . ALA A 1 199 ? 4.113 -15.75 3.322 1 97.5 199 ALA A C 1
ATOM 1526 O O . ALA A 1 199 ? 4.922 -16.047 2.434 1 97.5 199 ALA A O 1
ATOM 1527 N N . PHE A 1 200 ? 2.871 -16.047 3.242 1 97.12 200 PHE A N 1
ATOM 1528 C CA . PHE A 1 200 ? 2.332 -16.719 2.062 1 97.12 200 PHE A CA 1
ATOM 1529 C C . PHE A 1 200 ? 2.562 -15.867 0.814 1 97.12 200 PHE A C 1
ATOM 1531 O O . PHE A 1 200 ? 3.076 -16.359 -0.19 1 97.12 200 PHE A O 1
ATOM 1538 N N . GLY A 1 201 ? 2.102 -14.594 0.851 1 98.44 201 GLY A N 1
ATOM 1539 C CA . GLY A 1 201 ? 2.246 -13.711 -0.3 1 98.44 201 GLY A CA 1
ATOM 1540 C C . GLY A 1 201 ? 3.689 -13.516 -0.724 1 98.44 201 GLY A C 1
ATOM 1541 O O . GLY A 1 201 ? 3.998 -13.531 -1.917 1 98.44 201 GLY A O 1
ATOM 1542 N N . LEU A 1 202 ? 4.543 -13.352 0.286 1 98.56 202 LEU A N 1
ATOM 1543 C CA . LEU A 1 202 ? 5.961 -13.18 -0.001 1 98.56 202 LEU A CA 1
ATOM 1544 C C . LEU A 1 202 ? 6.531 -14.414 -0.691 1 98.56 202 LEU A C 1
ATOM 1546 O O . LEU A 1 202 ? 7.246 -14.297 -1.688 1 98.56 202 LEU A O 1
ATOM 1550 N N . ASP A 1 203 ? 6.199 -15.586 -0.185 1 98.19 203 ASP A N 1
ATOM 1551 C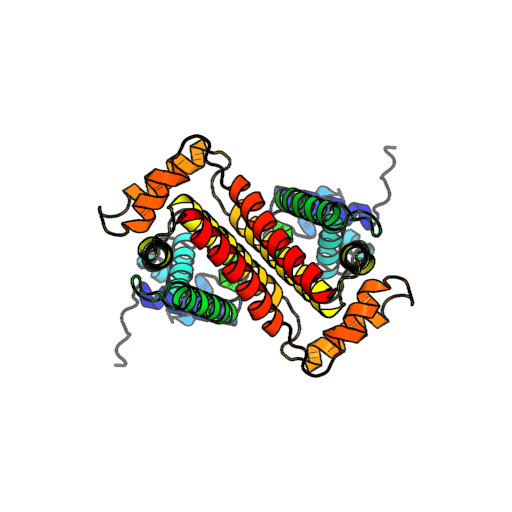 CA . ASP A 1 203 ? 6.672 -16.828 -0.781 1 98.19 203 ASP A CA 1
ATOM 1552 C C . ASP A 1 203 ? 6.172 -16.984 -2.217 1 98.19 203 ASP A C 1
ATOM 1554 O O . ASP A 1 203 ? 6.906 -17.438 -3.092 1 98.19 203 ASP A O 1
ATOM 1558 N N . LEU A 1 204 ? 4.949 -16.641 -2.428 1 98.5 204 LEU A N 1
ATOM 1559 C CA . LEU A 1 204 ? 4.379 -16.719 -3.768 1 98.5 204 LEU A CA 1
ATOM 1560 C C . LEU A 1 204 ? 5.156 -15.828 -4.738 1 98.5 204 LEU A C 1
ATOM 1562 O O . LEU A 1 204 ? 5.469 -16.25 -5.852 1 98.5 204 LEU A O 1
ATOM 1566 N N . ILE A 1 205 ? 5.465 -14.609 -4.367 1 98.69 205 ILE A N 1
ATOM 1567 C CA . ILE A 1 205 ? 6.203 -13.656 -5.191 1 98.69 205 ILE A CA 1
ATOM 1568 C C . ILE A 1 205 ? 7.613 -14.18 -5.445 1 98.69 205 ILE A C 1
ATOM 1570 O O . ILE A 1 205 ? 8.078 -14.195 -6.586 1 98.69 205 ILE A O 1
ATOM 1574 N N . LEU A 1 206 ? 8.266 -14.641 -4.355 1 98.56 206 LEU A N 1
ATOM 1575 C CA . LEU A 1 206 ? 9.641 -15.117 -4.477 1 98.56 206 LEU A CA 1
ATOM 1576 C C . LEU A 1 206 ? 9.711 -16.359 -5.355 1 98.56 206 LEU A C 1
ATOM 1578 O O . LEU A 1 206 ? 10.641 -16.516 -6.148 1 98.56 206 LEU A O 1
ATOM 1582 N N . ASP A 1 207 ? 8.742 -17.266 -5.203 1 98.12 207 ASP A N 1
ATOM 1583 C CA . ASP A 1 207 ? 8.664 -18.438 -6.07 1 98.12 207 ASP A CA 1
ATOM 1584 C C . ASP A 1 207 ? 8.523 -18.016 -7.535 1 98.12 207 ASP A C 1
ATOM 1586 O O . ASP A 1 207 ? 9.156 -18.609 -8.414 1 98.12 207 ASP A O 1
ATOM 1590 N N . GLY A 1 208 ? 7.645 -17.078 -7.801 1 98.25 208 GLY A N 1
ATOM 1591 C CA . GLY A 1 208 ? 7.465 -16.578 -9.156 1 98.25 208 GLY A CA 1
ATOM 1592 C C . GLY A 1 208 ? 8.727 -15.969 -9.742 1 98.25 208 GLY A C 1
ATOM 1593 O O . GLY A 1 208 ? 9.07 -16.234 -10.891 1 98.25 208 GLY A O 1
ATOM 1594 N N . LEU A 1 209 ? 9.422 -15.156 -8.961 1 98.19 209 LEU A N 1
ATOM 1595 C CA . LEU A 1 209 ? 10.664 -14.523 -9.398 1 98.19 209 LEU A CA 1
ATOM 1596 C C . LEU A 1 209 ? 11.742 -15.57 -9.664 1 98.19 209 LEU A C 1
ATOM 1598 O O . LEU A 1 209 ? 12.516 -15.445 -10.617 1 98.19 209 LEU A O 1
ATOM 1602 N N . GLU A 1 210 ? 11.797 -16.562 -8.781 1 97.56 210 GLU A N 1
ATOM 1603 C CA . GLU A 1 210 ? 12.766 -17.625 -8.961 1 97.56 210 GLU A CA 1
ATOM 1604 C C . GLU A 1 210 ? 12.555 -18.359 -10.281 1 97.56 210 GLU A C 1
ATOM 1606 O O . GLU A 1 210 ? 13.516 -18.672 -10.992 1 97.56 210 GLU A O 1
ATOM 1611 N N . ARG A 1 211 ? 11.352 -18.625 -10.641 1 96.81 211 ARG A N 1
ATOM 1612 C CA . ARG A 1 211 ? 11.031 -19.297 -11.891 1 96.81 211 ARG A CA 1
ATOM 1613 C C . ARG A 1 211 ? 11.461 -18.453 -13.094 1 96.81 211 ARG A C 1
ATOM 1615 O O . ARG A 1 211 ? 12.031 -18.969 -14.047 1 96.81 211 ARG A O 1
ATOM 1622 N N . LEU A 1 212 ? 11.156 -17.188 -13.055 1 96.12 212 LEU A N 1
ATOM 1623 C CA . LEU A 1 212 ? 11.539 -16.312 -14.148 1 96.12 212 LEU A CA 1
ATOM 1624 C C . LEU A 1 212 ? 13.055 -16.172 -14.242 1 96.12 212 LEU A C 1
ATOM 1626 O O . LEU A 1 212 ? 13.609 -16.094 -15.344 1 96.12 212 LEU A O 1
ATOM 1630 N N . HIS A 1 213 ? 13.664 -16.125 -13.102 1 95.12 213 HIS A N 1
ATOM 1631 C CA . HIS A 1 213 ? 15.117 -16.047 -13.023 1 95.12 213 HIS A CA 1
ATOM 1632 C C . HIS A 1 213 ? 15.766 -17.266 -13.703 1 95.12 213 HIS A C 1
ATOM 1634 O O . HIS A 1 213 ? 16.672 -17.109 -14.523 1 95.12 213 HIS A O 1
ATOM 1640 N N . ILE A 1 214 ? 15.273 -18.453 -13.406 1 92.5 214 ILE A N 1
ATOM 1641 C CA . ILE A 1 214 ? 15.781 -19.688 -13.992 1 92.5 214 ILE A CA 1
ATOM 1642 C C . ILE A 1 214 ? 15.539 -19.672 -15.5 1 92.5 214 ILE A C 1
ATOM 1644 O O . ILE A 1 214 ? 16.406 -20.078 -16.281 1 92.5 214 ILE A O 1
ATOM 1648 N N . GLY A 1 215 ? 14.398 -19.188 -15.875 1 90.44 215 GLY A N 1
ATOM 1649 C CA . GLY A 1 215 ? 14.086 -19.109 -17.297 1 90.44 215 GLY A CA 1
ATOM 1650 C C . GLY A 1 215 ? 14.977 -18.141 -18.047 1 90.44 215 GLY A C 1
ATOM 1651 O O . GLY A 1 215 ? 15.211 -18.297 -19.234 1 90.44 215 GLY A O 1
ATOM 1652 N N . SER A 1 216 ? 15.414 -17.141 -17.438 1 88.88 216 SER A N 1
ATOM 1653 C CA . SER A 1 216 ? 16.234 -16.109 -18.078 1 88.88 216 SER A CA 1
ATOM 1654 C C . SER A 1 216 ? 17.672 -16.578 -18.25 1 88.88 216 SER A C 1
ATOM 1656 O O . SER A 1 216 ? 18.438 -16 -19.031 1 88.88 216 SER A O 1
ATOM 1658 N N . GLU A 1 217 ? 18.062 -17.578 -17.5 1 83.56 217 GLU A N 1
ATOM 1659 C CA . GLU A 1 217 ? 19.406 -18.125 -17.594 1 83.56 217 GLU A CA 1
ATOM 1660 C C . GLU A 1 217 ? 19.516 -19.125 -18.734 1 83.56 217 GLU A C 1
ATOM 1662 O O . GLU A 1 217 ? 20.609 -19.406 -19.219 1 83.56 217 GLU A O 1
ATOM 1667 N N . ARG A 1 218 ? 18.359 -19.594 -19.156 1 76.62 218 ARG A N 1
ATOM 1668 C CA . ARG A 1 218 ? 18.359 -20.547 -20.25 1 76.62 218 ARG A CA 1
ATOM 1669 C C . ARG A 1 218 ? 18.344 -19.844 -21.609 1 76.62 218 ARG A C 1
ATOM 1671 O O . ARG A 1 218 ? 19 -20.281 -22.547 1 76.62 218 ARG A O 1
ATOM 1678 N N . MET B 1 1 ? -38.125 29.078 -9.852 1 38.38 1 MET B N 1
ATOM 1679 C CA . MET B 1 1 ? -37.781 28.516 -8.555 1 38.38 1 MET B CA 1
ATOM 1680 C C . MET B 1 1 ? -36.875 27.297 -8.711 1 38.38 1 MET B C 1
ATOM 1682 O O . MET B 1 1 ? -37.312 26.25 -9.188 1 38.38 1 MET B O 1
ATOM 1686 N N . GLU B 1 2 ? -35.594 27.391 -9.039 1 41.69 2 GLU B N 1
ATOM 1687 C CA . GLU B 1 2 ? -34.688 26.281 -9.297 1 41.69 2 GLU B CA 1
ATOM 1688 C C . GLU B 1 2 ? -34.75 25.234 -8.18 1 41.69 2 GLU B C 1
ATOM 1690 O O . GLU B 1 2 ? -34.656 25.578 -7 1 41.69 2 GLU B O 1
ATOM 1695 N N . LYS B 1 3 ? -35.562 24.266 -8.305 1 44.94 3 LYS B N 1
ATOM 1696 C CA . LYS B 1 3 ? -35.875 23.172 -7.391 1 44.94 3 LYS B CA 1
ATOM 1697 C C . LYS B 1 3 ? -34.656 22.766 -6.574 1 44.94 3 LYS B C 1
ATOM 1699 O O . LYS B 1 3 ? -33.656 22.297 -7.133 1 44.94 3 LYS B O 1
ATOM 1704 N N . ARG B 1 4 ? -34.312 23.406 -5.367 1 54.19 4 ARG B N 1
ATOM 1705 C CA . ARG B 1 4 ? -33.25 23.031 -4.438 1 54.19 4 ARG B CA 1
ATOM 1706 C C . ARG B 1 4 ? -33.219 21.531 -4.227 1 54.19 4 ARG B C 1
ATOM 1708 O O . ARG B 1 4 ? -34.188 20.938 -3.705 1 54.19 4 ARG B O 1
ATOM 1715 N N . THR B 1 5 ? -32.594 20.797 -5.145 1 61.59 5 THR B N 1
ATOM 1716 C CA . THR B 1 5 ? -32.469 19.344 -4.992 1 61.59 5 THR B CA 1
ATOM 1717 C C . THR B 1 5 ? -32.25 18.984 -3.533 1 61.59 5 THR B C 1
ATOM 1719 O O . THR B 1 5 ? -31.391 19.562 -2.865 1 61.59 5 THR B O 1
ATOM 1722 N N . ARG B 1 6 ? -33.219 18.359 -2.867 1 80.69 6 ARG B N 1
ATOM 1723 C CA . ARG B 1 6 ? -33.156 17.891 -1.484 1 80.69 6 ARG B CA 1
ATOM 1724 C C . ARG B 1 6 ? -31.844 17.156 -1.21 1 80.69 6 ARG B C 1
ATOM 1726 O O . ARG B 1 6 ? -31.438 16.281 -1.976 1 80.69 6 ARG B O 1
ATOM 1733 N N . LEU B 1 7 ? -31.078 17.781 -0.279 1 87.62 7 LEU B N 1
ATOM 1734 C CA . LEU B 1 7 ? -29.812 17.203 0.147 1 87.62 7 LEU B CA 1
ATOM 1735 C C . LEU B 1 7 ? -30.016 15.789 0.703 1 87.62 7 LEU B C 1
ATOM 1737 O O . LEU B 1 7 ? -30.922 15.562 1.509 1 87.62 7 LEU B O 1
ATOM 1741 N N . THR B 1 8 ? -29.406 14.82 0.098 1 93 8 THR B N 1
ATOM 1742 C CA . THR B 1 8 ? -29.406 13.445 0.567 1 93 8 THR B CA 1
ATOM 1743 C C . THR B 1 8 ? -28.016 13.008 1.005 1 93 8 THR B C 1
ATOM 1745 O O . THR B 1 8 ? -27.031 13.68 0.709 1 93 8 THR B O 1
ATOM 1748 N N . ARG B 1 9 ? -27.953 11.938 1.719 1 94.56 9 ARG B N 1
ATOM 1749 C CA . ARG B 1 9 ? -26.672 11.375 2.127 1 94.56 9 ARG B CA 1
ATOM 1750 C C . ARG B 1 9 ? -25.781 11.109 0.917 1 94.56 9 ARG B C 1
ATOM 1752 O O . ARG B 1 9 ? -24.594 11.391 0.945 1 94.56 9 ARG B O 1
ATOM 1759 N N . ASP B 1 10 ? -26.406 10.602 -0.073 1 94.81 10 ASP B N 1
ATOM 1760 C CA . ASP B 1 10 ? -25.656 10.281 -1.281 1 94.81 10 ASP B CA 1
ATOM 1761 C C . ASP B 1 10 ? -25.047 11.539 -1.901 1 94.81 10 ASP B C 1
ATOM 1763 O O . ASP B 1 10 ? -23.891 11.523 -2.332 1 94.81 10 ASP B O 1
ATOM 1767 N N . HIS B 1 11 ? -25.766 12.57 -1.918 1 94.69 11 HIS B N 1
ATOM 1768 C CA . HIS B 1 11 ? -25.266 13.836 -2.453 1 94.69 11 HIS B CA 1
ATOM 1769 C C . HIS B 1 11 ? -24.109 14.367 -1.624 1 94.69 11 HIS B C 1
ATOM 1771 O O . HIS B 1 11 ? -23.109 14.844 -2.176 1 94.69 11 HIS B O 1
ATOM 1777 N N . VAL B 1 12 ? -24.312 14.234 -0.376 1 96.44 12 VAL B N 1
ATOM 1778 C CA . VAL B 1 12 ? -23.281 14.711 0.542 1 96.44 12 VAL B CA 1
ATOM 1779 C C . VAL B 1 12 ? -22 13.922 0.326 1 96.44 12 VAL B C 1
ATOM 1781 O O . VAL B 1 12 ? -20.922 14.508 0.199 1 96.44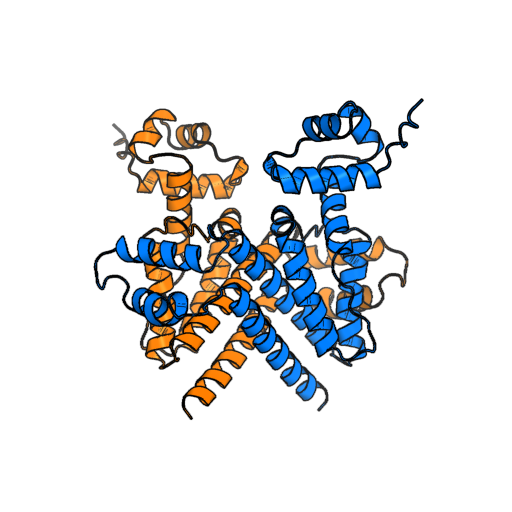 12 VAL B O 1
ATOM 1784 N N . VAL B 1 13 ? -22.109 12.633 0.235 1 96.88 13 VAL B N 1
ATOM 1785 C CA . VAL B 1 13 ? -20.953 11.75 0.076 1 96.88 13 VAL B CA 1
ATOM 1786 C C . VAL B 1 13 ? -20.266 12.031 -1.258 1 96.88 13 VAL B C 1
ATOM 1788 O O . VAL B 1 13 ? -19.047 12.156 -1.318 1 96.88 13 VAL B O 1
ATOM 1791 N N . ARG B 1 14 ? -21 12.188 -2.287 1 97.19 14 ARG B N 1
ATOM 1792 C CA . ARG B 1 14 ? -20.438 12.445 -3.611 1 97.19 14 ARG B CA 1
ATOM 1793 C C . ARG B 1 14 ? -19.703 13.781 -3.65 1 97.19 14 ARG B C 1
ATOM 1795 O O . ARG B 1 14 ? -18.641 13.891 -4.246 1 97.19 14 ARG B O 1
ATOM 1802 N N . ALA B 1 15 ? -20.297 14.727 -3.041 1 97.25 15 ALA B N 1
ATOM 1803 C CA . ALA B 1 15 ? -19.656 16.031 -2.967 1 97.25 15 ALA B CA 1
ATOM 1804 C C . ALA B 1 15 ? -18.359 15.969 -2.172 1 97.25 15 ALA B C 1
ATOM 1806 O O . ALA B 1 15 ? -17.375 16.625 -2.523 1 97.25 15 ALA B O 1
ATOM 1807 N N . ALA B 1 16 ? -18.422 15.227 -1.117 1 97.81 16 ALA B N 1
ATOM 1808 C CA . ALA B 1 16 ? -17.234 15.055 -0.292 1 97.81 16 ALA B CA 1
ATOM 1809 C C . ALA B 1 16 ? -16.109 14.375 -1.081 1 97.81 16 ALA B C 1
ATOM 1811 O O . ALA B 1 16 ? -14.953 14.766 -0.979 1 97.81 16 ALA B O 1
ATOM 1812 N N . VAL B 1 17 ? -16.438 13.352 -1.835 1 97.94 17 VAL B N 1
ATOM 1813 C CA . VAL B 1 17 ? -15.477 12.664 -2.682 1 97.94 17 VAL B CA 1
ATOM 1814 C C . VAL B 1 17 ? -14.852 13.656 -3.664 1 97.94 17 VAL B C 1
ATOM 1816 O O . VAL B 1 17 ? -13.625 13.727 -3.795 1 97.94 17 VAL B O 1
ATOM 1819 N N . ALA B 1 18 ? -15.703 14.422 -4.312 1 97.69 18 ALA B N 1
ATOM 1820 C CA . ALA B 1 18 ? -15.227 15.406 -5.277 1 97.69 18 ALA B CA 1
ATOM 1821 C C . ALA B 1 18 ? -14.312 16.438 -4.609 1 97.69 18 ALA B C 1
ATOM 1823 O O . ALA B 1 18 ? -13.289 16.828 -5.172 1 97.69 18 ALA B O 1
ATOM 1824 N N . LEU B 1 19 ? -14.727 16.844 -3.471 1 97.56 19 LEU B N 1
ATOM 1825 C CA . LEU B 1 19 ? -13.93 17.812 -2.727 1 97.56 19 LEU B CA 1
ATOM 1826 C C . LEU B 1 19 ? -12.578 17.219 -2.338 1 97.56 19 LEU B C 1
ATOM 1828 O O . LEU B 1 19 ? -11.539 17.859 -2.521 1 97.56 19 LEU B O 1
ATOM 1832 N N . ALA B 1 20 ? -12.602 16.031 -1.84 1 96.94 20 ALA B N 1
ATOM 1833 C CA . ALA B 1 20 ? -11.359 15.352 -1.472 1 96.94 20 ALA B CA 1
ATOM 1834 C C . ALA B 1 20 ? -10.461 15.164 -2.688 1 96.94 20 ALA B C 1
ATOM 1836 O O . ALA B 1 20 ? -9.234 15.281 -2.586 1 96.94 20 ALA B O 1
ATOM 1837 N N . ASP B 1 21 ? -11.062 14.875 -3.799 1 96.81 21 ASP B N 1
ATOM 1838 C CA . ASP B 1 21 ? -10.305 14.727 -5.039 1 96.81 21 ASP B CA 1
ATOM 1839 C C . ASP B 1 21 ? -9.609 16.031 -5.414 1 96.81 21 ASP B C 1
ATOM 1841 O O . ASP B 1 21 ? -8.516 16.016 -5.977 1 96.81 21 ASP B O 1
ATOM 1845 N N . SER B 1 22 ? -10.219 17.094 -5.117 1 95.44 22 SER B N 1
ATOM 1846 C CA . SER B 1 22 ? -9.75 18.406 -5.555 1 95.44 22 SER B CA 1
ATOM 1847 C C . SER B 1 22 ? -8.734 18.969 -4.578 1 95.44 22 SER B C 1
ATOM 1849 O O . SER B 1 22 ? -7.68 19.469 -4.988 1 95.44 22 SER B O 1
ATOM 1851 N N . VAL B 1 23 ? -9.008 18.844 -3.266 1 94.06 23 VAL B N 1
ATOM 1852 C CA . VAL B 1 23 ? -8.195 19.609 -2.324 1 94.06 23 VAL B CA 1
ATOM 1853 C C . VAL B 1 23 ? -7.461 18.656 -1.386 1 94.06 23 VAL B C 1
ATOM 1855 O O . VAL B 1 23 ? -6.664 19.078 -0.549 1 94.06 23 VAL B O 1
ATOM 1858 N N . GLY B 1 24 ? -7.703 17.375 -1.538 1 93.62 24 GLY B N 1
ATOM 1859 C CA . GLY B 1 24 ? -7.113 16.406 -0.626 1 93.62 24 GLY B CA 1
ATOM 1860 C C . GLY B 1 24 ? -7.973 16.141 0.594 1 93.62 24 GLY B C 1
ATOM 1861 O O . GLY B 1 24 ? -8.781 16.984 0.991 1 93.62 24 GLY B O 1
ATOM 1862 N N . ILE B 1 25 ? -7.727 15.008 1.192 1 92.94 25 ILE B N 1
ATOM 1863 C CA . ILE B 1 25 ? -8.57 14.539 2.283 1 92.94 25 ILE B CA 1
ATOM 1864 C C . ILE B 1 25 ? -8.32 15.383 3.533 1 92.94 25 ILE B C 1
ATOM 1866 O O . ILE B 1 25 ? -9.234 15.641 4.309 1 92.94 25 ILE B O 1
ATOM 1870 N N . ASP B 1 26 ? -7.113 15.812 3.74 1 87.88 26 ASP B N 1
ATOM 1871 C CA . ASP B 1 26 ? -6.746 16.562 4.938 1 87.88 26 ASP B CA 1
ATOM 1872 C C . ASP B 1 26 ? -7.383 17.953 4.934 1 87.88 26 ASP B C 1
ATOM 1874 O O . ASP B 1 26 ? -7.668 18.516 5.992 1 87.88 26 ASP B O 1
ATOM 1878 N N . SER B 1 27 ? -7.562 18.438 3.818 1 91.56 27 SER B N 1
ATOM 1879 C CA . SER B 1 27 ? -8.109 19.781 3.682 1 91.56 27 SER B CA 1
ATOM 1880 C C . SER B 1 27 ? -9.633 19.75 3.633 1 91.56 27 SER B C 1
ATOM 1882 O O . SER B 1 27 ? -10.281 20.797 3.686 1 91.56 27 SER B O 1
ATOM 1884 N N . MET B 1 28 ? -10.125 18.609 3.479 1 93.5 28 MET B N 1
ATOM 1885 C CA . MET B 1 28 ? -11.586 18.484 3.422 1 93.5 28 MET B CA 1
ATOM 1886 C C . MET B 1 28 ? -12.195 18.656 4.809 1 93.5 28 MET B C 1
ATOM 1888 O O . MET B 1 28 ? -11.922 17.859 5.711 1 93.5 28 MET B O 1
ATOM 1892 N N . THR B 1 29 ? -12.945 19.719 5.023 1 93.75 29 THR B N 1
ATOM 1893 C CA . THR B 1 29 ? -13.641 19.969 6.281 1 93.75 29 THR B CA 1
ATOM 1894 C C . THR B 1 29 ? -15.148 20.016 6.062 1 93.75 29 THR B C 1
ATOM 1896 O O . THR B 1 29 ? -15.617 20.25 4.941 1 93.75 29 THR B O 1
ATOM 1899 N N . MET B 1 30 ? -15.812 19.797 7.188 1 95.31 30 MET B N 1
ATOM 1900 C CA . MET B 1 30 ? -17.266 19.891 7.109 1 95.31 30 MET B CA 1
ATOM 1901 C C . MET B 1 30 ? -17.703 21.281 6.691 1 95.31 30 MET B C 1
ATOM 1903 O O . MET B 1 30 ? -18.688 21.438 5.961 1 95.31 30 MET B O 1
ATOM 1907 N N . ARG B 1 31 ? -16.984 22.281 7.105 1 95.56 31 ARG B N 1
ATOM 1908 C CA . ARG B 1 31 ? -17.281 23.656 6.734 1 95.56 31 ARG B CA 1
ATOM 1909 C C . ARG B 1 31 ? -17.109 23.875 5.234 1 95.56 31 ARG B C 1
ATOM 1911 O O . ARG B 1 31 ? -17.984 24.438 4.578 1 95.56 31 ARG B O 1
ATOM 1918 N N . LYS B 1 32 ? -16.031 23.406 4.652 1 96.38 32 LYS B N 1
ATOM 1919 C CA . LYS B 1 32 ? -15.781 23.531 3.217 1 96.38 32 LYS B CA 1
ATOM 1920 C C . LYS B 1 32 ? -16.828 22.75 2.414 1 96.38 32 LYS B C 1
ATOM 1922 O O . LYS B 1 32 ? -17.266 23.203 1.36 1 96.38 32 LYS B O 1
ATOM 1927 N N . LEU B 1 33 ? -17.125 21.578 2.908 1 96.62 33 LEU B N 1
ATOM 1928 C CA . LEU B 1 33 ? -18.125 20.766 2.24 1 96.62 33 LEU B CA 1
ATOM 1929 C C . LEU B 1 33 ? -19.484 21.469 2.221 1 96.62 33 LEU B C 1
ATOM 1931 O O . LEU B 1 33 ? -20.188 21.453 1.203 1 96.62 33 LEU B O 1
ATOM 1935 N N . GLY B 1 34 ? -19.844 22.016 3.359 1 96.19 34 GLY B N 1
ATOM 1936 C CA . GLY B 1 34 ? -21.062 22.812 3.402 1 96.19 34 GLY B CA 1
ATOM 1937 C C . GLY B 1 34 ? -21.078 23.922 2.377 1 96.19 34 GLY B C 1
ATOM 1938 O O . GLY B 1 34 ? -22.078 24.109 1.674 1 96.19 34 GLY B O 1
ATOM 1939 N N . THR B 1 35 ? -20 24.625 2.32 1 95.69 35 THR B N 1
ATOM 1940 C CA . THR B 1 35 ? -19.859 25.719 1.356 1 95.69 35 THR B CA 1
ATOM 1941 C C . THR B 1 35 ? -20.047 25.203 -0.068 1 95.69 35 THR B C 1
ATOM 1943 O O . THR B 1 35 ? -20.75 25.812 -0.869 1 95.69 35 THR B O 1
ATOM 1946 N N . GLU B 1 36 ? -19.406 24.109 -0.367 1 94.38 36 GLU B N 1
ATOM 1947 C CA . GLU B 1 36 ? -19.516 23.5 -1.691 1 94.38 36 GLU B CA 1
ATOM 1948 C C . GLU B 1 36 ? -20.953 23.141 -2.027 1 94.38 36 GLU B C 1
ATOM 1950 O O . GLU B 1 36 ? -21.375 23.25 -3.184 1 94.38 36 GLU B O 1
ATOM 1955 N N . LEU B 1 37 ? -21.734 22.734 -1.069 1 95.38 37 LEU B N 1
ATOM 1956 C CA . LEU B 1 37 ? -23.094 22.266 -1.271 1 95.38 37 LEU B CA 1
ATOM 1957 C C . LEU B 1 37 ? -24.094 23.406 -1.087 1 95.38 37 LEU B C 1
ATOM 1959 O O . LEU B 1 37 ? -25.297 23.234 -1.307 1 95.38 37 LEU B O 1
ATOM 1963 N N . GLY B 1 38 ? -23.578 24.531 -0.692 1 94.62 38 GLY B N 1
ATOM 1964 C CA . GLY B 1 38 ? -24.438 25.703 -0.51 1 94.62 38 GLY B CA 1
ATOM 1965 C C . GLY B 1 38 ? -25.297 25.609 0.739 1 94.62 38 GLY B C 1
ATOM 1966 O O . GLY B 1 38 ? -26.438 26.078 0.746 1 94.62 38 GLY B O 1
ATOM 1967 N N . VAL B 1 39 ? -24.844 24.906 1.729 1 94.56 39 VAL B N 1
ATOM 1968 C CA . VAL B 1 39 ? -25.578 24.781 2.984 1 94.56 39 VAL B CA 1
ATOM 1969 C C . VAL B 1 39 ? -24.641 25.062 4.16 1 94.56 39 VAL B C 1
ATOM 1971 O O . VAL B 1 39 ? -23.422 25.156 3.984 1 94.56 39 VAL B O 1
ATOM 1974 N N . GLU B 1 40 ? -25.266 25.266 5.348 1 93 40 GLU B N 1
ATOM 1975 C CA . GLU B 1 40 ? -24.469 25.375 6.562 1 93 40 GLU B CA 1
ATOM 1976 C C . GLU B 1 40 ? -23.891 24.016 6.965 1 93 40 GLU B C 1
ATOM 1978 O O . GLU B 1 40 ? -24.531 22.984 6.793 1 93 40 GLU B O 1
ATOM 1983 N N . ALA B 1 41 ? -22.688 24.016 7.562 1 91.44 41 ALA B N 1
ATOM 1984 C CA . ALA B 1 41 ? -22 22.797 7.988 1 91.44 41 ALA B CA 1
ATOM 1985 C C . ALA B 1 41 ? -22.906 21.938 8.875 1 91.44 41 ALA B C 1
ATOM 1987 O O . ALA B 1 41 ? -22.922 20.719 8.766 1 91.44 41 ALA B O 1
ATOM 1988 N N . MET B 1 42 ? -23.672 22.578 9.664 1 92.44 42 MET B N 1
ATOM 1989 C CA . MET B 1 42 ? -24.516 21.891 10.633 1 92.44 42 MET B CA 1
ATOM 1990 C C . MET B 1 42 ? -25.594 21.062 9.922 1 92.44 42 MET B C 1
ATOM 1992 O O . MET B 1 42 ? -26.016 20.031 10.43 1 92.44 42 MET B O 1
ATOM 1996 N N . SER B 1 43 ? -26.031 21.547 8.82 1 92.94 43 SER B N 1
ATOM 1997 C CA . SER B 1 43 ? -27.047 20.859 8.047 1 92.94 43 SER B CA 1
ATOM 1998 C C . SER B 1 43 ? -26.562 19.484 7.566 1 92.94 43 SER B C 1
ATOM 2000 O O . SER B 1 43 ? -27.359 18.578 7.328 1 92.94 43 SER B O 1
ATOM 2002 N N . LEU B 1 44 ? -25.25 19.312 7.402 1 94.31 44 LEU B N 1
ATOM 2003 C CA . LEU B 1 44 ? -24.656 18.062 6.918 1 94.31 44 LEU B CA 1
ATOM 2004 C C . LEU B 1 44 ? -24.875 16.938 7.922 1 94.31 44 LEU B C 1
ATOM 2006 O O . LEU B 1 44 ? -25 15.773 7.535 1 94.31 44 LEU B O 1
ATOM 2010 N N . TYR B 1 45 ? -24.969 17.266 9.141 1 93.06 45 TYR B N 1
ATOM 2011 C CA . TYR B 1 45 ? -25.062 16.297 10.219 1 93.06 45 TYR B CA 1
ATOM 2012 C C . TYR B 1 45 ? -26.438 15.648 10.266 1 93.06 45 TYR B C 1
ATOM 2014 O O . TYR B 1 45 ? -26.656 14.672 10.984 1 93.06 45 TYR B O 1
ATOM 2022 N N . ASN B 1 46 ? -27.344 16.141 9.531 1 93.5 46 ASN B N 1
ATOM 2023 C CA . ASN B 1 46 ? -28.625 15.484 9.336 1 93.5 46 ASN B CA 1
ATOM 2024 C C . ASN B 1 46 ? -28.484 14.25 8.438 1 93.5 46 ASN B C 1
ATOM 2026 O O . ASN B 1 46 ? -29.391 13.406 8.391 1 93.5 46 ASN B O 1
ATOM 2030 N N . HIS B 1 47 ? -27.391 14.227 7.758 1 94.44 47 HIS B N 1
ATOM 2031 C CA . HIS B 1 47 ? -27.219 13.195 6.742 1 94.44 47 HIS B CA 1
ATOM 2032 C C . HIS B 1 47 ? -26.047 12.281 7.082 1 94.44 47 HIS B C 1
ATOM 2034 O O . HIS B 1 47 ? -25.953 11.172 6.551 1 94.44 47 HIS B O 1
ATOM 2040 N N . VAL B 1 48 ? -25.156 12.766 7.816 1 93.94 48 VAL B N 1
ATOM 2041 C CA . VAL B 1 48 ? -24 11.984 8.289 1 93.94 48 VAL B CA 1
ATOM 2042 C C . VAL B 1 48 ? -23.828 12.195 9.789 1 93.94 48 VAL B C 1
ATOM 2044 O O . VAL B 1 48 ? -24 13.305 10.297 1 93.94 48 VAL B O 1
ATOM 2047 N N . SER B 1 49 ? -23.469 11.164 10.516 1 92.44 49 SER B N 1
ATOM 2048 C CA . SER B 1 49 ? -23.391 11.242 11.977 1 92.44 49 SER B CA 1
ATOM 2049 C C . SER B 1 49 ? -22.172 12.039 12.422 1 92.44 49 SER B C 1
ATOM 2051 O O . SER B 1 49 ? -22.219 12.75 13.422 1 92.44 49 SER B O 1
ATOM 2053 N N . ASP B 1 50 ? -21.047 11.844 11.797 1 91.5 50 ASP B N 1
ATOM 2054 C CA . ASP B 1 50 ? -19.781 12.531 12.086 1 91.5 50 ASP B CA 1
ATOM 2055 C C . ASP B 1 50 ? -18.812 12.391 10.914 1 91.5 50 ASP B C 1
ATOM 2057 O O . ASP B 1 50 ? -19.156 11.82 9.875 1 91.5 50 ASP B O 1
ATOM 2061 N N . LYS B 1 51 ? -17.672 12.93 11.031 1 89.81 51 LYS B N 1
ATOM 2062 C CA . LYS B 1 51 ? -16.688 12.898 9.961 1 89.81 51 LYS B CA 1
ATOM 2063 C C . LYS B 1 51 ? -16.281 11.469 9.625 1 89.81 51 LYS B C 1
ATOM 2065 O O . LYS B 1 51 ? -16.016 11.148 8.469 1 89.81 51 LYS B O 1
ATOM 2070 N N . GLY B 1 52 ? -16.203 10.633 10.625 1 89.5 52 GLY B N 1
ATOM 2071 C CA . GLY B 1 52 ? -15.898 9.227 10.414 1 89.5 52 GLY B CA 1
ATOM 2072 C C . GLY B 1 52 ? -16.922 8.523 9.547 1 89.5 52 GLY B C 1
ATOM 2073 O O . GLY B 1 52 ? -16.562 7.785 8.625 1 89.5 52 GLY B O 1
ATOM 2074 N N . ASP B 1 53 ? -18.109 8.773 9.906 1 91.69 53 ASP B N 1
ATOM 2075 C CA . ASP B 1 53 ? -19.219 8.227 9.109 1 91.69 53 ASP B CA 1
ATOM 2076 C C . ASP B 1 53 ? -19.141 8.719 7.668 1 91.69 53 ASP B C 1
ATOM 2078 O O . ASP B 1 53 ? -19.375 7.949 6.734 1 91.69 53 ASP B O 1
ATOM 2082 N N . LEU B 1 54 ? -18.875 9.969 7.484 1 93.94 54 LEU B N 1
ATOM 2083 C CA . LEU B 1 54 ? -18.719 10.531 6.145 1 93.94 54 LEU B CA 1
ATOM 2084 C C . LEU B 1 54 ? -17.594 9.852 5.395 1 93.94 54 LEU B C 1
ATOM 2086 O O . LEU B 1 54 ? -17.75 9.461 4.234 1 93.94 54 LEU B O 1
ATOM 2090 N N . LEU B 1 55 ? -16.469 9.641 6.047 1 92.81 55 LEU B N 1
ATOM 2091 C CA . LEU B 1 55 ? -15.312 8.992 5.438 1 92.81 55 LEU B CA 1
ATOM 2092 C C . LEU B 1 55 ? -15.648 7.562 5.023 1 92.81 55 LEU B C 1
ATOM 2094 O O . LEU B 1 55 ? -15.266 7.121 3.939 1 92.81 55 LEU B O 1
ATOM 2098 N N . ASP B 1 56 ? -16.344 6.902 5.879 1 91.56 56 ASP B N 1
ATOM 2099 C CA . ASP B 1 56 ? -16.781 5.551 5.547 1 91.56 56 ASP B CA 1
ATOM 2100 C C . ASP B 1 56 ? -17.625 5.547 4.277 1 91.56 56 ASP B C 1
ATOM 2102 O O . ASP B 1 56 ? -17.438 4.695 3.404 1 91.56 56 ASP B O 1
ATOM 2106 N N . GLY B 1 57 ? -18.516 6.488 4.277 1 93.88 57 GLY B N 1
ATOM 2107 C CA . GLY B 1 57 ? -19.359 6.621 3.092 1 93.88 57 GLY B CA 1
ATOM 2108 C C . GLY B 1 57 ? -18.562 6.934 1.839 1 93.88 57 GLY B C 1
ATOM 2109 O O . GLY B 1 57 ? -18.859 6.406 0.763 1 93.88 57 GLY B O 1
ATOM 2110 N N . MET B 1 58 ? -17.609 7.773 1.951 1 95.62 58 MET B N 1
ATOM 2111 C CA . MET B 1 58 ? -16.75 8.141 0.825 1 95.62 58 MET B CA 1
ATOM 2112 C C . MET B 1 58 ? -15.992 6.926 0.3 1 95.62 58 MET B C 1
ATOM 2114 O O . MET B 1 58 ? -15.953 6.688 -0.909 1 95.62 58 MET B O 1
ATOM 2118 N N . VAL B 1 59 ? -15.414 6.137 1.161 1 94.62 59 VAL B N 1
ATOM 2119 C CA . VAL B 1 59 ? -14.664 4.938 0.786 1 94.62 59 VAL B CA 1
ATOM 2120 C C . VAL B 1 59 ? -15.602 3.941 0.106 1 94.62 59 VAL B C 1
ATOM 2122 O O . VAL B 1 59 ? -15.242 3.342 -0.91 1 94.62 59 VAL B O 1
ATOM 2125 N N . ASP B 1 60 ? -16.734 3.805 0.668 1 95.25 60 ASP B N 1
ATOM 2126 C CA . ASP B 1 60 ? -17.719 2.904 0.08 1 95.25 60 ASP B CA 1
ATOM 2127 C C . ASP B 1 60 ? -18.094 3.352 -1.331 1 95.25 60 ASP B C 1
ATOM 2129 O O . ASP B 1 60 ? -18.266 2.52 -2.225 1 95.25 60 ASP B O 1
ATOM 2133 N N . ALA B 1 61 ? -18.25 4.648 -1.484 1 96.25 61 ALA B N 1
ATOM 2134 C CA . ALA B 1 61 ? -18.562 5.195 -2.803 1 96.25 61 ALA B CA 1
ATOM 2135 C C . ALA B 1 61 ? -17.438 4.895 -3.799 1 96.25 61 ALA B C 1
ATOM 2137 O O . ALA B 1 61 ? -17.703 4.641 -4.977 1 96.25 61 ALA B O 1
ATOM 2138 N N . VAL B 1 62 ? -16.234 4.906 -3.389 1 96.44 62 VAL B N 1
ATOM 2139 C CA . VAL B 1 62 ? -15.102 4.586 -4.246 1 96.44 62 VAL B CA 1
ATOM 2140 C C . VAL B 1 62 ? -15.148 3.111 -4.637 1 96.44 62 VAL B C 1
ATOM 2142 O O . VAL B 1 62 ? -14.953 2.768 -5.805 1 96.44 62 VAL B O 1
ATOM 2145 N N . PHE B 1 63 ? -15.445 2.232 -3.713 1 95.38 63 PHE B N 1
ATOM 2146 C CA . PHE B 1 63 ? -15.578 0.81 -4.012 1 95.38 63 PHE B CA 1
ATOM 2147 C C . PHE B 1 63 ? -16.656 0.574 -5.059 1 95.38 63 PHE B C 1
ATOM 2149 O O . PHE B 1 63 ? -16.531 -0.315 -5.902 1 95.38 63 PHE B O 1
ATOM 2156 N N . ALA B 1 64 ? -17.688 1.374 -4.965 1 96.44 64 ALA B N 1
ATOM 2157 C CA . ALA B 1 64 ? -18.812 1.214 -5.875 1 96.44 64 ALA B CA 1
ATOM 2158 C C . ALA B 1 64 ? -18.391 1.479 -7.32 1 96.44 64 ALA B C 1
ATOM 2160 O O . ALA B 1 64 ? -19.078 1.068 -8.258 1 96.44 64 ALA B O 1
ATOM 2161 N N . GLU B 1 65 ? -17.328 2.182 -7.492 1 97.88 65 GLU B N 1
ATOM 2162 C CA . GLU B 1 65 ? -16.844 2.502 -8.828 1 97.88 65 GLU B CA 1
ATOM 2163 C C . GLU B 1 65 ? -16.016 1.357 -9.406 1 97.88 65 GLU B C 1
ATOM 2165 O O . GLU B 1 65 ? -15.742 1.321 -10.602 1 97.88 65 GLU B O 1
ATOM 2170 N N . ILE B 1 66 ? -15.523 0.432 -8.547 1 98 66 ILE B N 1
ATOM 2171 C CA . ILE B 1 66 ? -14.633 -0.645 -8.977 1 98 66 ILE B CA 1
ATOM 2172 C C . ILE B 1 66 ? -15.445 -1.752 -9.641 1 98 66 ILE B C 1
ATOM 2174 O O . ILE B 1 66 ? -16.516 -2.135 -9.148 1 98 66 ILE B O 1
ATOM 2178 N N . ASP B 1 67 ? -14.938 -2.27 -10.75 1 98 67 ASP B N 1
ATOM 2179 C CA . ASP B 1 67 ? -15.609 -3.359 -11.453 1 98 67 ASP B CA 1
ATOM 2180 C C . ASP B 1 67 ? -15.82 -4.559 -10.523 1 98 67 ASP B C 1
ATOM 2182 O O . ASP B 1 67 ? -14.922 -4.93 -9.766 1 98 67 ASP B O 1
ATOM 2186 N N . LEU B 1 68 ? -17.016 -5.059 -10.586 1 97.44 68 LEU B N 1
ATOM 2187 C CA . LEU B 1 68 ? -17.344 -6.254 -9.82 1 97.44 68 LEU B CA 1
ATOM 2188 C C . LEU B 1 68 ? -17.078 -7.512 -10.641 1 97.44 68 LEU B C 1
ATOM 2190 O O . LEU B 1 68 ? -17.641 -7.684 -11.727 1 97.44 68 LEU B O 1
ATOM 2194 N N . PRO B 1 69 ? -16.188 -8.344 -10.102 1 98.06 69 PRO B N 1
ATOM 2195 C CA . PRO B 1 69 ? -16.031 -9.617 -10.82 1 98.06 69 PRO B CA 1
ATOM 2196 C C . PRO B 1 69 ? -17.281 -10.492 -10.758 1 98.06 69 PRO B C 1
ATOM 2198 O O . PRO B 1 69 ? -18.062 -10.391 -9.805 1 98.06 69 PRO B O 1
ATOM 2201 N N . THR B 1 70 ? -17.422 -11.328 -11.75 1 97.25 70 THR B N 1
ATOM 2202 C CA . THR B 1 70 ? -18.609 -12.164 -11.867 1 97.25 70 THR B CA 1
ATOM 2203 C C . THR B 1 70 ? -18.281 -13.625 -11.57 1 97.25 70 THR B C 1
ATOM 2205 O O . THR B 1 70 ? -17.594 -14.281 -12.359 1 97.25 70 THR B O 1
ATOM 2208 N N . PRO B 1 71 ? -18.797 -14.109 -10.461 1 96.38 71 PRO B N 1
ATOM 2209 C CA . PRO B 1 71 ? -18.609 -15.531 -10.195 1 96.38 71 PRO B CA 1
ATOM 2210 C C . PRO B 1 71 ? -19.141 -16.422 -11.32 1 96.38 71 PRO B C 1
ATOM 2212 O O . PRO B 1 71 ? -20.203 -16.141 -11.883 1 96.38 71 PRO B O 1
ATOM 2215 N N . GLY B 1 72 ? -18.453 -17.453 -11.648 1 95.5 72 GLY B N 1
ATOM 2216 C CA . GLY B 1 72 ? -18.891 -18.375 -12.695 1 95.5 72 GLY B CA 1
ATOM 2217 C C . GLY B 1 72 ? -18.156 -18.156 -14.008 1 95.5 72 GLY B C 1
ATOM 2218 O O . GLY B 1 72 ? -18.109 -19.047 -14.859 1 95.5 72 GLY B O 1
ATOM 2219 N N . LEU B 1 73 ? -17.641 -16.969 -14.242 1 97.44 73 LEU B N 1
ATOM 2220 C CA . LEU B 1 73 ? -16.781 -16.688 -15.391 1 97.44 73 LEU B CA 1
ATOM 2221 C C . LEU B 1 73 ? -15.336 -17.047 -15.102 1 97.44 73 LEU B C 1
ATOM 2223 O O . LEU B 1 73 ? -14.977 -17.312 -13.953 1 97.44 73 LEU B O 1
ATOM 2227 N N . PRO B 1 74 ? -14.5 -17.172 -16.109 1 98.06 74 PRO B N 1
ATOM 2228 C CA . PRO B 1 74 ? -13.109 -17.531 -15.859 1 98.06 74 PRO B CA 1
ATOM 2229 C C . PRO B 1 74 ? -12.438 -16.641 -14.828 1 98.06 74 PRO B C 1
ATOM 2231 O O . PRO B 1 74 ? -12.344 -15.422 -15.031 1 98.06 74 PRO B O 1
ATOM 2234 N N . TRP B 1 75 ? -11.984 -17.219 -13.797 1 98.12 75 TRP B N 1
ATOM 2235 C CA . TRP B 1 75 ? -11.562 -16.484 -12.609 1 98.12 75 TRP B CA 1
ATOM 2236 C C . TRP B 1 75 ? -10.398 -15.555 -12.945 1 98.12 75 TRP B C 1
ATOM 2238 O O . TRP B 1 75 ? -10.344 -14.422 -12.461 1 98.12 75 TRP B O 1
ATOM 2248 N N . ARG B 1 76 ? -9.461 -16.016 -13.727 1 98.12 76 ARG B N 1
ATOM 2249 C CA . ARG B 1 76 ? -8.258 -15.242 -14 1 98.12 76 ARG B CA 1
ATOM 2250 C C . ARG B 1 76 ? -8.586 -13.945 -14.727 1 98.12 76 ARG B C 1
ATOM 2252 O O . ARG B 1 76 ? -8.062 -12.883 -14.383 1 98.12 76 ARG B O 1
ATOM 2259 N N . THR B 1 77 ? -9.461 -14.055 -15.656 1 98.38 77 THR B N 1
ATOM 2260 C CA . THR B 1 77 ? -9.891 -12.891 -16.422 1 98.38 77 THR B CA 1
ATOM 2261 C C . THR B 1 77 ? -10.648 -11.914 -15.523 1 98.38 77 THR B C 1
ATOM 2263 O O . THR B 1 77 ? -10.406 -10.703 -15.57 1 98.38 77 THR B O 1
ATOM 2266 N N . GLU B 1 78 ? -11.531 -12.422 -14.719 1 98.56 78 GLU B N 1
ATOM 2267 C CA . GLU B 1 78 ? -12.359 -11.594 -13.852 1 98.56 78 GLU B CA 1
ATOM 2268 C C . GLU B 1 78 ? -11.516 -10.867 -12.805 1 98.56 78 GLU B C 1
ATOM 2270 O O . GLU B 1 78 ? -11.68 -9.664 -12.594 1 98.56 78 GLU B O 1
ATOM 2275 N N . VAL B 1 79 ? -10.609 -11.586 -12.203 1 98.12 79 VAL B N 1
ATOM 2276 C CA . VAL B 1 79 ? -9.797 -11.008 -11.133 1 98.12 79 VAL B CA 1
ATOM 2277 C C . VAL B 1 79 ? -8.797 -10.023 -11.727 1 98.12 79 VAL B C 1
ATOM 2279 O O . VAL B 1 79 ? -8.492 -9 -11.117 1 98.12 79 VAL B O 1
ATOM 2282 N N . HIS B 1 80 ? -8.273 -10.328 -12.883 1 98.56 80 HIS B N 1
ATOM 2283 C CA . HIS B 1 80 ? -7.395 -9.398 -13.578 1 98.56 80 HIS B CA 1
ATOM 2284 C C . HIS B 1 80 ? -8.109 -8.086 -13.867 1 98.56 80 HIS B C 1
ATOM 2286 O O . HIS B 1 80 ? -7.574 -7.008 -13.578 1 98.56 80 HIS B O 1
ATOM 2292 N N . ALA B 1 81 ? -9.266 -8.195 -14.438 1 98.56 81 ALA B N 1
ATOM 2293 C CA . ALA B 1 81 ? -10.047 -7.004 -14.766 1 98.56 81 ALA B CA 1
ATOM 2294 C C . ALA B 1 81 ? -10.352 -6.18 -13.516 1 98.56 81 ALA B C 1
ATOM 2296 O O . ALA B 1 81 ? -10.25 -4.949 -13.539 1 98.56 81 ALA B O 1
ATOM 2297 N N . ARG B 1 82 ? -10.695 -6.895 -12.5 1 98.62 82 ARG B N 1
ATOM 2298 C CA . ARG B 1 82 ? -10.969 -6.23 -11.227 1 98.62 82 ARG B CA 1
ATOM 2299 C C . ARG B 1 82 ? -9.727 -5.512 -10.703 1 98.62 82 ARG B C 1
ATOM 2301 O O . ARG B 1 82 ? -9.82 -4.395 -10.203 1 98.62 82 ARG B O 1
ATOM 2308 N N . ALA B 1 83 ? -8.586 -6.137 -10.773 1 98.56 83 ALA B N 1
ATOM 2309 C CA . ALA B 1 83 ? -7.34 -5.535 -10.312 1 98.56 83 ALA B CA 1
ATOM 2310 C C . ALA B 1 83 ? -7.02 -4.262 -11.086 1 98.56 83 ALA B C 1
ATOM 2312 O O . ALA B 1 83 ? -6.676 -3.234 -10.5 1 98.56 83 ALA B O 1
ATOM 2313 N N . VAL B 1 84 ? -7.191 -4.32 -12.367 1 98.56 84 VAL B N 1
ATOM 2314 C CA . VAL B 1 84 ? -6.934 -3.174 -13.234 1 98.56 84 VAL B CA 1
ATOM 2315 C C . VAL B 1 84 ? -7.914 -2.049 -12.906 1 98.56 84 VAL B C 1
ATOM 2317 O O . VAL B 1 84 ? -7.516 -0.891 -12.766 1 98.56 84 VAL B O 1
ATOM 2320 N N . SER B 1 85 ? -9.125 -2.385 -12.75 1 98.75 85 SER B N 1
ATOM 2321 C CA . SER B 1 85 ? -10.156 -1.408 -12.406 1 98.75 85 SER B CA 1
ATOM 2322 C C . SER B 1 85 ? -9.859 -0.753 -11.062 1 98.75 85 SER B C 1
ATOM 2324 O O . SER B 1 85 ? -10.023 0.46 -10.906 1 98.75 85 SER B O 1
ATOM 2326 N N . THR B 1 86 ? -9.484 -1.558 -10.094 1 98.06 86 THR B N 1
ATOM 2327 C CA . THR B 1 86 ? -9.156 -1.039 -8.766 1 98.06 86 THR B CA 1
ATOM 2328 C C . THR B 1 86 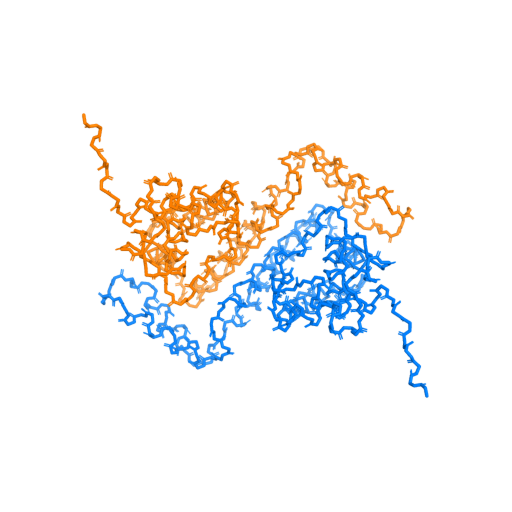? -8.039 -0.006 -8.852 1 98.06 86 THR B C 1
ATOM 2330 O O . THR B 1 86 ? -8.141 1.081 -8.281 1 98.06 86 THR B O 1
ATOM 2333 N N . ARG B 1 87 ? -6.988 -0.343 -9.562 1 98.19 87 ARG B N 1
ATOM 2334 C CA . ARG B 1 87 ? -5.879 0.588 -9.734 1 98.19 87 ARG B CA 1
ATOM 2335 C C . ARG B 1 87 ? -6.348 1.889 -10.375 1 98.19 87 ARG B C 1
ATOM 2337 O O . ARG B 1 87 ? -5.992 2.977 -9.922 1 98.19 87 ARG B O 1
ATOM 2344 N N . GLU B 1 88 ? -7.141 1.774 -11.422 1 97.75 88 GLU B N 1
ATOM 2345 C CA . GLU B 1 88 ? -7.629 2.949 -12.141 1 97.75 88 GLU B CA 1
ATOM 2346 C C . GLU B 1 88 ? -8.477 3.836 -11.234 1 97.75 88 GLU B C 1
ATOM 2348 O O . GLU B 1 88 ? -8.297 5.055 -11.195 1 97.75 88 GLU B O 1
ATOM 2353 N N . VAL B 1 89 ? -9.344 3.248 -10.508 1 98.19 89 VAL B N 1
ATOM 2354 C CA . VAL B 1 89 ? -10.258 3.977 -9.633 1 98.19 89 VAL B CA 1
ATOM 2355 C C . VAL B 1 89 ? -9.477 4.648 -8.508 1 98.19 89 VAL B C 1
ATOM 2357 O O . VAL B 1 89 ? -9.656 5.836 -8.242 1 98.19 89 VAL B O 1
ATOM 2360 N N . LEU B 1 90 ? -8.609 3.932 -7.891 1 96.88 90 LEU B N 1
ATOM 2361 C CA . LEU B 1 90 ? -7.832 4.488 -6.789 1 96.88 90 LEU B CA 1
ATOM 2362 C C . LEU B 1 90 ? -6.855 5.547 -7.297 1 96.88 90 LEU B C 1
ATOM 2364 O O . LEU B 1 90 ? -6.512 6.477 -6.562 1 96.88 90 LEU B O 1
ATOM 2368 N N . GLY B 1 91 ? -6.43 5.418 -8.555 1 95.06 91 GLY B N 1
ATOM 2369 C CA . GLY B 1 91 ? -5.641 6.469 -9.172 1 95.06 91 GLY B CA 1
ATOM 2370 C C . GLY B 1 91 ? -6.391 7.785 -9.289 1 95.06 91 GLY B C 1
ATOM 2371 O O . GLY B 1 91 ? -5.789 8.859 -9.188 1 95.06 91 GLY B O 1
ATOM 2372 N N . ARG B 1 92 ? -7.672 7.695 -9.445 1 96 92 ARG B N 1
ATOM 2373 C CA . ARG B 1 92 ? -8.516 8.883 -9.547 1 96 92 ARG B CA 1
ATOM 2374 C C . ARG B 1 92 ? -8.828 9.453 -8.164 1 96 92 ARG B C 1
ATOM 2376 O O . ARG B 1 92 ? -9.203 10.617 -8.039 1 96 92 ARG B O 1
ATOM 2383 N N . HIS B 1 93 ? -8.727 8.625 -7.156 1 96.94 93 HIS B N 1
ATOM 2384 C CA . HIS B 1 93 ? -8.992 9.008 -5.773 1 96.94 93 HIS B CA 1
ATOM 2385 C C . HIS B 1 93 ? -7.793 8.703 -4.879 1 96.94 93 HIS B C 1
ATOM 2387 O O . HIS B 1 93 ? -7.891 7.883 -3.965 1 96.94 93 HIS B O 1
ATOM 2393 N N . PRO B 1 94 ? -6.758 9.406 -5.027 1 93.19 94 PRO B N 1
ATOM 2394 C CA . PRO B 1 94 ? -5.516 9.023 -4.352 1 93.19 94 PRO B CA 1
ATOM 2395 C C . PRO B 1 94 ? -5.637 9.062 -2.83 1 93.19 94 PRO B C 1
ATOM 2397 O O . PRO B 1 94 ? -4.926 8.328 -2.133 1 93.19 94 PRO B O 1
ATOM 2400 N N . TRP B 1 95 ? -6.547 9.836 -2.35 1 92.31 95 TRP B N 1
ATOM 2401 C CA . TRP B 1 95 ? -6.746 9.953 -0.908 1 92.31 95 TRP B CA 1
ATOM 2402 C C . TRP B 1 95 ? -7.34 8.672 -0.336 1 92.31 95 TRP B C 1
ATOM 2404 O O . TRP B 1 95 ? -7.305 8.453 0.877 1 92.31 95 TRP B O 1
ATOM 2414 N N . ALA B 1 96 ? -7.883 7.82 -1.111 1 94.5 96 ALA B N 1
ATOM 2415 C CA . ALA B 1 96 ? -8.727 6.719 -0.654 1 94.5 96 ALA B CA 1
ATOM 2416 C C . ALA B 1 96 ? -7.887 5.52 -0.232 1 94.5 96 ALA B C 1
ATOM 2418 O O . ALA B 1 96 ? -8.258 4.777 0.68 1 94.5 96 ALA B O 1
ATOM 2419 N N . THR B 1 97 ? -6.734 5.242 -0.847 1 93.25 97 THR B N 1
ATOM 2420 C CA . THR B 1 97 ? -5.969 4.012 -0.683 1 93.25 97 THR B CA 1
ATOM 2421 C C . THR B 1 97 ? -5.625 3.781 0.786 1 93.25 97 THR B C 1
ATOM 2423 O O . THR B 1 97 ? -5.902 2.711 1.334 1 93.25 97 THR B O 1
ATOM 2426 N N . PRO B 1 98 ? -5.18 4.781 1.484 1 88.25 98 PRO B N 1
ATOM 2427 C CA . PRO B 1 98 ? -4.863 4.559 2.898 1 88.25 98 PRO B CA 1
ATOM 2428 C C . PRO B 1 98 ? -6.109 4.359 3.756 1 88.25 98 PRO B C 1
ATOM 2430 O O . PRO B 1 98 ? -6.008 3.936 4.91 1 88.25 98 PRO B O 1
ATOM 2433 N N . LEU B 1 99 ? -7.273 4.625 3.193 1 86.69 99 LEU B N 1
ATOM 2434 C CA . LEU B 1 99 ? -8.516 4.562 3.955 1 86.69 99 LEU B CA 1
ATOM 2435 C C . LEU B 1 99 ? -9.328 3.332 3.572 1 86.69 99 LEU B C 1
ATOM 2437 O O . LEU B 1 99 ? -10.398 3.094 4.129 1 86.69 99 LEU B O 1
ATOM 2441 N N . MET B 1 100 ? -8.875 2.59 2.506 1 82.19 100 MET B N 1
ATOM 2442 C CA . MET B 1 100 ? -9.641 1.484 1.934 1 82.19 100 MET B CA 1
ATOM 2443 C C . MET B 1 100 ? -10 0.463 3.006 1 82.19 100 MET B C 1
ATOM 2445 O O . MET B 1 100 ? -10.961 -0.289 2.852 1 82.19 100 MET B O 1
ATOM 2449 N N . GLU B 1 101 ? -9.297 0.488 4.141 1 64.62 101 GLU B N 1
ATOM 2450 C CA . GLU B 1 101 ? -9.602 -0.575 5.094 1 64.62 101 GLU B CA 1
ATOM 2451 C C . GLU B 1 101 ? -10.414 -0.045 6.273 1 64.62 101 GLU B C 1
ATOM 2453 O O . GLU B 1 101 ? -9.891 0.678 7.121 1 64.62 101 GLU B O 1
ATOM 2458 N N . SER B 1 102 ? -11.555 0.648 5.953 1 58.62 102 SER B N 1
ATOM 2459 C CA . SER B 1 102 ? -12.453 1.003 7.047 1 58.62 102 SER B CA 1
ATOM 2460 C C . SER B 1 102 ? -12.898 -0.234 7.82 1 58.62 102 SER B C 1
ATOM 2462 O O . SER B 1 102 ? -13.844 -0.916 7.422 1 58.62 102 SER B O 1
ATOM 2464 N N . ARG B 1 103 ? -11.898 -0.958 8.406 1 59.62 103 ARG B N 1
ATOM 2465 C CA . ARG B 1 103 ? -12.156 -2.299 8.922 1 59.62 103 ARG B CA 1
ATOM 2466 C C . ARG B 1 103 ? -13.195 -2.266 10.039 1 59.62 103 ARG B C 1
ATOM 2468 O O . ARG B 1 103 ? -13.812 -3.283 10.344 1 59.62 103 ARG B O 1
ATOM 2475 N N . THR B 1 104 ? -13.703 -1.018 10.32 1 66.44 104 THR B N 1
ATOM 2476 C CA . THR B 1 104 ? -14.578 -1.208 11.469 1 66.44 104 THR B CA 1
ATOM 2477 C C . THR B 1 104 ? -16.047 -1.099 11.055 1 66.44 104 THR B C 1
ATOM 2479 O O . THR B 1 104 ? -16.938 -1.621 11.742 1 66.44 104 THR B O 1
ATOM 2482 N N . THR B 1 105 ? -16.297 -0.506 9.938 1 80.12 105 THR B N 1
ATOM 2483 C CA . THR B 1 105 ? -17.688 -0.375 9.523 1 80.12 105 THR B CA 1
ATOM 2484 C C . THR B 1 105 ? -17.797 -0.312 8 1 80.12 105 THR B C 1
ATOM 2486 O O . THR B 1 105 ? -18.203 0.711 7.445 1 80.12 105 THR B O 1
ATOM 2489 N N . PRO B 1 106 ? -17.469 -1.364 7.348 1 85.81 106 PRO B N 1
ATOM 2490 C CA . PRO B 1 106 ? -17.547 -1.351 5.883 1 85.81 106 PRO B CA 1
ATOM 2491 C C . PRO B 1 106 ? -18.969 -1.16 5.375 1 85.81 106 PRO B C 1
ATOM 2493 O O . PRO B 1 106 ? -19.922 -1.689 5.961 1 85.81 106 PRO B O 1
ATOM 2496 N N . GLY B 1 107 ? -19.172 -0.327 4.348 1 88.88 107 GLY B N 1
ATOM 2497 C CA . GLY B 1 107 ? -20.453 -0.136 3.701 1 88.88 107 GLY B CA 1
ATOM 2498 C C . GLY B 1 107 ? -20.812 -1.262 2.752 1 88.88 107 GLY B C 1
ATOM 2499 O O . GLY B 1 107 ? -20.047 -2.203 2.57 1 88.88 107 GLY B O 1
ATOM 2500 N N . PRO B 1 108 ? -22.047 -1.178 2.188 1 90.62 108 PRO B N 1
ATOM 2501 C CA . PRO B 1 108 ? -22.547 -2.277 1.365 1 90.62 108 PRO B CA 1
ATOM 2502 C C . PRO B 1 108 ? -21.734 -2.49 0.093 1 90.62 108 PRO B C 1
ATOM 2504 O O . PRO B 1 108 ? -21.547 -3.631 -0.342 1 90.62 108 PRO B O 1
ATOM 2507 N N . ALA B 1 109 ? -21.266 -1.444 -0.54 1 93.12 109 ALA B N 1
ATOM 2508 C CA . ALA B 1 109 ? -20.484 -1.605 -1.766 1 93.12 109 ALA B CA 1
ATOM 2509 C C . ALA B 1 109 ? -19.156 -2.314 -1.487 1 93.12 109 ALA B C 1
ATOM 2511 O O . ALA B 1 109 ? -18.719 -3.154 -2.277 1 93.12 109 ALA B O 1
ATOM 2512 N N . THR B 1 110 ? -18.531 -1.954 -0.39 1 92.25 110 THR B N 1
ATOM 2513 C CA . THR B 1 110 ? -17.297 -2.6 0.04 1 92.25 110 THR B CA 1
ATOM 2514 C C . THR B 1 110 ? -17.516 -4.094 0.256 1 92.25 110 THR B C 1
ATOM 2516 O O . THR B 1 110 ? -16.766 -4.918 -0.277 1 92.25 110 THR B O 1
ATOM 2519 N N . LEU B 1 111 ? -18.531 -4.426 0.969 1 91.94 111 LEU B N 1
ATOM 2520 C CA . LEU B 1 111 ? -18.828 -5.816 1.309 1 91.94 111 LEU B CA 1
ATOM 2521 C C . LEU B 1 111 ? -19.188 -6.613 0.063 1 91.94 111 LEU B C 1
ATOM 2523 O O . LEU B 1 111 ? -18.734 -7.746 -0.114 1 91.94 111 LEU 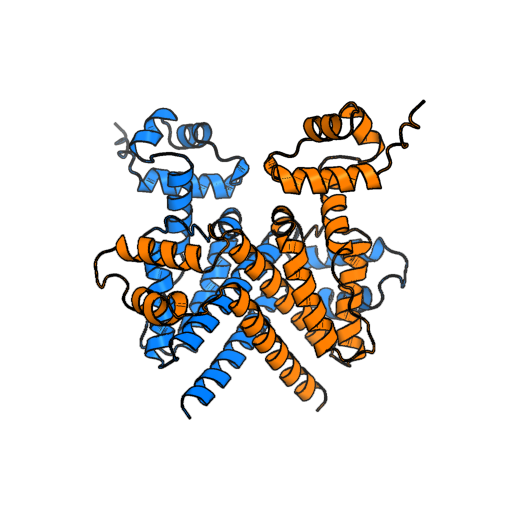B O 1
ATOM 2527 N N . ARG B 1 112 ? -20.031 -6 -0.743 1 93.81 112 ARG B N 1
ATOM 2528 C CA . ARG B 1 112 ? -20.422 -6.645 -1.99 1 93.81 112 ARG B CA 1
ATOM 2529 C C . ARG B 1 112 ? -19.219 -6.926 -2.875 1 93.81 112 ARG B C 1
ATOM 2531 O O . ARG B 1 112 ? -19.125 -7.996 -3.48 1 93.81 112 ARG B O 1
ATOM 2538 N N . HIS B 1 113 ? -18.375 -5.996 -2.928 1 94.81 113 HIS B N 1
ATOM 2539 C CA . HIS B 1 113 ? -17.156 -6.145 -3.73 1 94.81 113 HIS B CA 1
ATOM 2540 C C . HIS B 1 113 ? -16.297 -7.293 -3.221 1 94.81 113 HIS B C 1
ATOM 2542 O O . HIS B 1 113 ? -15.883 -8.156 -3.998 1 94.81 113 HIS B O 1
ATOM 2548 N N . HIS B 1 114 ? -16.016 -7.297 -1.949 1 93.56 114 HIS B N 1
ATOM 2549 C CA . HIS B 1 114 ? -15.227 -8.367 -1.356 1 93.56 114 HIS B CA 1
ATOM 2550 C C . HIS B 1 114 ? -15.875 -9.727 -1.595 1 93.56 114 HIS B C 1
ATOM 2552 O O . HIS B 1 114 ? -15.195 -10.688 -1.968 1 93.56 114 HIS B O 1
ATOM 2558 N N . ASP B 1 115 ? -17.172 -9.75 -1.379 1 95.81 115 ASP B N 1
ATOM 2559 C CA . ASP B 1 115 ? -17.906 -11 -1.565 1 95.81 115 ASP B CA 1
ATOM 2560 C C . ASP B 1 115 ? -17.797 -11.484 -3.008 1 95.81 115 ASP B C 1
ATOM 2562 O O . ASP B 1 115 ? -17.625 -12.68 -3.254 1 95.81 115 ASP B O 1
ATOM 2566 N N . ALA B 1 116 ? -17.922 -10.594 -3.928 1 97.38 116 ALA B N 1
ATOM 2567 C CA . ALA B 1 116 ? -17.844 -10.938 -5.344 1 97.38 116 ALA B CA 1
ATOM 2568 C C . ALA B 1 116 ? -16.469 -11.477 -5.711 1 97.38 116 ALA B C 1
ATOM 2570 O O . ALA B 1 116 ? -16.344 -12.445 -6.469 1 97.38 116 ALA B O 1
ATOM 2571 N N . VAL B 1 117 ? -15.43 -10.867 -5.199 1 97.69 117 VAL B N 1
ATOM 2572 C CA . VAL B 1 117 ? -14.07 -11.32 -5.48 1 97.69 117 VAL B CA 1
ATOM 2573 C C . VAL B 1 117 ? -13.867 -12.727 -4.938 1 97.69 117 VAL B C 1
ATOM 2575 O O . VAL B 1 117 ? -13.414 -13.617 -5.66 1 97.69 117 VAL B O 1
ATOM 2578 N N . ILE B 1 118 ? -14.227 -12.898 -3.701 1 97.56 118 ILE B N 1
ATOM 2579 C CA . ILE B 1 118 ? -14.086 -14.211 -3.068 1 97.56 118 ILE B CA 1
ATOM 2580 C C . ILE B 1 118 ? -14.969 -15.227 -3.787 1 97.56 118 ILE B C 1
ATOM 2582 O O . ILE B 1 118 ? -14.539 -16.359 -4.051 1 97.56 118 ILE B O 1
ATOM 2586 N N . GLY B 1 119 ? -16.188 -14.82 -4.105 1 98.06 119 GLY B N 1
ATOM 2587 C CA . GLY B 1 119 ? -17.109 -15.688 -4.82 1 98.06 119 GLY B CA 1
ATOM 2588 C C . GLY B 1 119 ? -16.578 -16.141 -6.164 1 98.06 119 GLY B C 1
ATOM 2589 O O . GLY B 1 119 ? -16.797 -17.297 -6.57 1 98.06 119 GLY B O 1
ATOM 2590 N N . THR B 1 120 ? -15.93 -15.297 -6.871 1 98.62 120 THR B N 1
ATOM 2591 C CA . THR B 1 120 ? -15.336 -15.617 -8.164 1 98.62 120 THR B CA 1
ATOM 2592 C C . THR B 1 120 ? -14.273 -16.703 -8.008 1 98.62 120 THR B C 1
ATOM 2594 O O . THR B 1 120 ? -14.219 -17.641 -8.812 1 98.62 120 THR B O 1
ATOM 2597 N N . LEU B 1 121 ? -13.438 -16.609 -6.98 1 98.5 121 LEU B N 1
ATOM 2598 C CA . LEU B 1 121 ? -12.406 -17.609 -6.707 1 98.5 121 LEU B CA 1
ATOM 2599 C C . LEU B 1 121 ? -13.031 -18.922 -6.254 1 98.5 121 LEU B C 1
ATOM 2601 O O . LEU B 1 121 ? -12.641 -20 -6.719 1 98.5 121 LEU B O 1
ATOM 2605 N N . ARG B 1 122 ? -14.062 -18.812 -5.41 1 97.94 122 ARG B N 1
ATOM 2606 C CA . ARG B 1 122 ? -14.727 -20.016 -4.898 1 97.94 122 ARG B CA 1
ATOM 2607 C C . ARG B 1 122 ? -15.445 -20.766 -6.016 1 97.94 122 ARG B C 1
ATOM 2609 O O . ARG B 1 122 ? -15.383 -21.984 -6.082 1 97.94 122 ARG B O 1
ATOM 2616 N N . ALA B 1 123 ? -16.062 -20.062 -6.855 1 97.94 123 ALA B N 1
ATOM 2617 C CA . ALA B 1 123 ? -16.766 -20.656 -7.98 1 97.94 123 ALA B CA 1
ATOM 2618 C C . ALA B 1 123 ? -15.805 -21.391 -8.914 1 97.94 123 ALA B C 1
ATOM 2620 O O . ALA B 1 123 ? -16.203 -22.281 -9.664 1 97.94 123 ALA B O 1
ATOM 2621 N N . ALA B 1 124 ? -14.594 -21 -8.898 1 97.5 124 ALA B N 1
ATOM 2622 C CA . ALA B 1 124 ? -13.555 -21.656 -9.688 1 97.5 124 ALA B CA 1
ATOM 2623 C C . ALA B 1 124 ? -12.891 -22.766 -8.891 1 97.5 124 ALA B C 1
ATOM 2625 O O . ALA B 1 124 ? -11.812 -23.25 -9.258 1 97.5 124 ALA B O 1
ATOM 2626 N N . ASP B 1 125 ? -13.406 -23.078 -7.711 1 97.12 125 ASP B N 1
ATOM 2627 C CA . ASP B 1 125 ? -13.047 -24.219 -6.887 1 97.12 125 ASP B CA 1
ATOM 2628 C C . ASP B 1 125 ? -11.75 -23.969 -6.121 1 97.12 125 ASP B C 1
ATOM 2630 O O . ASP B 1 125 ? -11.031 -24.906 -5.777 1 97.12 125 ASP B O 1
ATOM 2634 N N . PHE B 1 126 ? -11.398 -22.734 -5.957 1 98 126 PHE B N 1
ATOM 2635 C CA . PHE B 1 126 ? -10.352 -22.453 -4.984 1 98 126 PHE B CA 1
ATOM 2636 C C . PHE B 1 126 ? -10.75 -22.953 -3.598 1 98 126 PHE B C 1
ATOM 2638 O O . PHE B 1 126 ? -11.859 -22.688 -3.135 1 98 126 PHE B O 1
ATOM 2645 N N . PRO B 1 127 ? -9.828 -23.703 -2.934 1 97.44 127 PRO B N 1
ATOM 2646 C CA . PRO B 1 127 ? -10.094 -23.906 -1.508 1 97.44 127 PRO B CA 1
ATOM 2647 C C . PRO B 1 127 ? -10.234 -22.594 -0.743 1 97.44 127 PRO B C 1
ATOM 2649 O O . PRO B 1 127 ? -9.633 -21.578 -1.126 1 97.44 127 PRO B O 1
ATOM 2652 N N . VAL B 1 128 ? -10.977 -22.562 0.335 1 96.62 128 VAL B N 1
ATOM 2653 C CA . VAL B 1 128 ? -11.281 -21.344 1.087 1 96.62 128 VAL B CA 1
ATOM 2654 C C . VAL B 1 128 ? -9.992 -20.656 1.515 1 96.62 128 VAL B C 1
ATOM 2656 O O . VAL B 1 128 ? -9.844 -19.438 1.356 1 96.62 128 VAL B O 1
ATOM 2659 N N . ALA B 1 129 ? -9.031 -21.438 2.002 1 95.25 129 ALA B N 1
ATOM 2660 C CA . ALA B 1 129 ? -7.773 -20.875 2.477 1 95.25 129 ALA B CA 1
ATOM 2661 C C . ALA B 1 129 ? -7.008 -20.203 1.337 1 95.25 129 ALA B C 1
ATOM 2663 O O . ALA B 1 129 ? -6.449 -19.109 1.508 1 95.25 129 ALA B O 1
ATOM 2664 N N . LEU B 1 130 ? -6.965 -20.859 0.184 1 97.12 130 LEU B N 1
ATOM 2665 C CA . LEU B 1 130 ? -6.254 -20.297 -0.958 1 97.12 130 LEU B CA 1
ATOM 2666 C C . LEU B 1 130 ? -6.961 -19.047 -1.478 1 97.12 130 LEU B C 1
ATOM 2668 O O . LEU B 1 130 ? -6.309 -18.094 -1.923 1 97.12 130 LEU B O 1
ATOM 2672 N N . ALA B 1 131 ? -8.312 -19.047 -1.447 1 97.88 131 ALA B N 1
ATOM 2673 C CA . ALA B 1 131 ? -9.062 -17.859 -1.819 1 97.88 131 ALA B CA 1
ATOM 2674 C C . ALA B 1 131 ? -8.734 -16.688 -0.896 1 97.88 131 ALA B C 1
ATOM 2676 O O . ALA B 1 131 ? -8.594 -15.547 -1.351 1 97.88 131 ALA B O 1
ATOM 2677 N N . ALA B 1 132 ? -8.594 -16.969 0.402 1 95.88 132 ALA B N 1
ATOM 2678 C CA . ALA B 1 132 ? -8.219 -15.953 1.375 1 95.88 132 ALA B CA 1
ATOM 2679 C C . ALA B 1 132 ? -6.828 -15.398 1.079 1 95.88 132 ALA B C 1
ATOM 2681 O O . ALA B 1 132 ? -6.625 -14.18 1.084 1 95.88 132 ALA B O 1
ATOM 2682 N N . HIS B 1 133 ? -5.895 -16.297 0.788 1 97.19 133 HIS B N 1
ATOM 2683 C CA . HIS B 1 133 ? -4.535 -15.906 0.441 1 97.19 133 HIS B CA 1
ATOM 2684 C C . HIS B 1 133 ? -4.516 -15.047 -0.824 1 97.19 133 HIS B C 1
ATOM 2686 O O . HIS B 1 133 ? -3.842 -14.016 -0.872 1 97.19 133 HIS B O 1
ATOM 2692 N N . ALA B 1 134 ? -5.301 -15.508 -1.789 1 98.12 134 ALA B N 1
ATOM 2693 C CA . ALA B 1 134 ? -5.383 -14.797 -3.061 1 98.12 134 ALA B CA 1
ATOM 2694 C C . ALA B 1 134 ? -5.926 -13.383 -2.859 1 98.12 134 ALA B C 1
ATOM 2696 O O . ALA B 1 134 ? -5.375 -12.422 -3.389 1 98.12 134 ALA B O 1
ATOM 2697 N N . PHE B 1 135 ? -6.977 -13.32 -2.086 1 96.25 135 PHE B N 1
ATOM 2698 C CA . PHE B 1 135 ? -7.602 -12.039 -1.779 1 96.25 135 PHE B CA 1
ATOM 2699 C C . PHE B 1 135 ? -6.613 -11.102 -1.095 1 96.25 135 PHE B C 1
ATOM 2701 O O . PHE B 1 135 ? -6.445 -9.953 -1.508 1 96.25 135 PHE B O 1
ATOM 2708 N N . SER B 1 136 ? -5.91 -11.594 -0.15 1 95.56 136 SER B N 1
ATOM 2709 C CA . SER B 1 136 ? -4.973 -10.812 0.649 1 95.56 136 SER B CA 1
ATOM 2710 C C . SER B 1 136 ? -3.807 -10.312 -0.198 1 95.56 136 SER B C 1
ATOM 2712 O O . SER B 1 136 ? -3.486 -9.117 -0.18 1 95.56 136 SER B O 1
ATOM 2714 N N . ILE B 1 137 ? -3.15 -11.203 -0.927 1 98.06 137 ILE B N 1
ATOM 2715 C CA . ILE B 1 137 ? -1.951 -10.828 -1.671 1 98.06 137 ILE B CA 1
ATOM 2716 C C . ILE B 1 137 ? -2.316 -9.859 -2.791 1 98.06 137 ILE B C 1
ATOM 2718 O O . ILE B 1 137 ? -1.584 -8.906 -3.057 1 98.06 137 ILE B O 1
ATOM 2722 N N . MET B 1 138 ? -3.422 -10.039 -3.465 1 97.69 138 MET B N 1
ATOM 2723 C CA . MET B 1 138 ? -3.828 -9.164 -4.559 1 97.69 138 MET B CA 1
ATOM 2724 C C . MET B 1 138 ? -4.113 -7.758 -4.051 1 97.69 138 MET B C 1
ATOM 2726 O O . MET B 1 138 ? -3.613 -6.777 -4.609 1 97.69 138 MET B O 1
ATOM 2730 N N . ASP B 1 139 ? -4.859 -7.668 -2.99 1 95.94 139 ASP B N 1
ATOM 2731 C CA . ASP B 1 139 ? -5.18 -6.352 -2.447 1 95.94 139 ASP B CA 1
ATOM 2732 C C . ASP B 1 139 ? -3.92 -5.641 -1.956 1 95.94 139 ASP B C 1
ATOM 2734 O O . ASP B 1 139 ? -3.721 -4.457 -2.236 1 95.94 139 ASP B O 1
ATOM 2738 N N . ALA B 1 140 ? -3.107 -6.426 -1.236 1 96.94 140 ALA B N 1
ATOM 2739 C CA . ALA B 1 140 ? -1.856 -5.836 -0.762 1 96.94 140 ALA B CA 1
ATOM 2740 C C . ALA B 1 140 ? -1.035 -5.285 -1.923 1 96.94 140 ALA B C 1
ATOM 2742 O O . ALA B 1 140 ? -0.541 -4.156 -1.86 1 96.94 140 ALA B O 1
ATOM 2743 N N . TYR B 1 141 ? -0.903 -6.062 -2.965 1 98.31 141 TYR B N 1
ATOM 2744 C CA . TYR B 1 141 ? -0.114 -5.641 -4.117 1 98.31 141 TYR B CA 1
ATOM 2745 C C . TYR B 1 141 ? -0.725 -4.41 -4.777 1 98.31 141 TYR B C 1
ATOM 2747 O O . TYR B 1 141 ? -0.026 -3.43 -5.043 1 98.31 141 TYR B O 1
ATOM 2755 N N . ILE B 1 142 ? -2.049 -4.438 -5.008 1 97.88 142 ILE B N 1
ATOM 2756 C CA . ILE B 1 142 ? -2.721 -3.361 -5.727 1 97.88 142 ILE B CA 1
ATOM 2757 C C . ILE B 1 142 ? -2.619 -2.064 -4.926 1 97.88 142 ILE B C 1
ATOM 2759 O O . ILE B 1 142 ? -2.223 -1.027 -5.461 1 97.88 142 ILE B O 1
ATOM 2763 N N . TYR B 1 143 ? -2.951 -2.145 -3.684 1 95.81 143 TYR B N 1
ATOM 2764 C CA . TYR B 1 143 ? -2.924 -0.949 -2.848 1 95.81 143 TYR B CA 1
ATOM 2765 C C . TYR B 1 143 ? -1.507 -0.402 -2.725 1 95.81 143 TYR B C 1
ATOM 2767 O O . TYR B 1 143 ? -1.292 0.808 -2.82 1 95.81 143 TYR B O 1
ATOM 2775 N N . GLY B 1 144 ? -0.567 -1.319 -2.514 1 96 144 GLY B N 1
ATOM 2776 C CA . GLY B 1 144 ? 0.816 -0.877 -2.441 1 96 144 GLY B CA 1
ATOM 2777 C C . GLY B 1 144 ? 1.306 -0.238 -3.727 1 96 144 GLY B C 1
ATOM 2778 O O . GLY B 1 144 ? 2.014 0.771 -3.695 1 96 144 GLY B O 1
ATOM 2779 N N . PHE B 1 145 ? 0.954 -0.774 -4.82 1 96.44 145 PHE B N 1
ATOM 2780 C CA . PHE B 1 145 ? 1.365 -0.22 -6.105 1 96.44 145 PHE B CA 1
ATOM 2781 C C . PHE B 1 145 ? 0.77 1.167 -6.312 1 96.44 145 PHE B C 1
ATOM 2783 O O . PHE B 1 145 ? 1.47 2.094 -6.73 1 96.44 145 PHE B O 1
ATOM 2790 N N . VAL B 1 146 ? -0.507 1.271 -6.047 1 95.06 146 VAL B N 1
ATOM 2791 C CA . VAL B 1 146 ? -1.19 2.549 -6.234 1 95.06 146 VAL B CA 1
ATOM 2792 C C . VAL B 1 146 ? -0.569 3.604 -5.32 1 95.06 146 VAL B C 1
ATOM 2794 O O . VAL B 1 146 ? -0.358 4.746 -5.738 1 95.06 146 VAL B O 1
ATOM 2797 N N . LEU B 1 147 ? -0.282 3.205 -4.129 1 92.25 147 LEU B N 1
ATOM 2798 C CA . LEU B 1 147 ? 0.361 4.113 -3.188 1 92.25 147 LEU B CA 1
ATOM 2799 C C . LEU B 1 147 ? 1.66 4.668 -3.766 1 92.25 147 LEU B C 1
ATOM 2801 O O . LEU B 1 147 ? 1.933 5.863 -3.656 1 92.25 147 LEU B O 1
ATOM 2805 N N . GLN B 1 148 ? 2.428 3.834 -4.32 1 90.31 148 GLN B N 1
ATOM 2806 C CA . GLN B 1 148 ? 3.689 4.25 -4.926 1 90.31 148 GLN B CA 1
ATOM 2807 C C . GLN B 1 148 ? 3.453 5.094 -6.172 1 90.31 148 GLN B C 1
ATOM 2809 O O . GLN B 1 148 ? 4.117 6.113 -6.375 1 90.31 148 GLN B O 1
ATOM 2814 N N . GLU B 1 149 ? 2.553 4.684 -6.941 1 90.06 149 GLU B N 1
ATOM 2815 C CA . GLU B 1 149 ? 2.283 5.324 -8.227 1 90.06 149 GLU B CA 1
ATOM 2816 C C . GLU B 1 149 ? 1.815 6.766 -8.039 1 90.06 149 GLU B C 1
ATOM 2818 O O . GLU B 1 149 ? 2.281 7.668 -8.734 1 90.06 149 GLU B O 1
ATOM 2823 N N . VAL B 1 150 ? 1.014 7.008 -7.086 1 87.62 150 VAL B N 1
ATOM 2824 C CA . VAL B 1 150 ? 0.431 8.336 -6.895 1 87.62 150 VAL B CA 1
ATOM 2825 C C . VAL B 1 150 ? 1.442 9.25 -6.207 1 87.62 150 VAL B C 1
ATOM 2827 O O . VAL B 1 150 ? 1.266 10.469 -6.18 1 87.62 150 VAL B O 1
ATOM 2830 N N . SER B 1 151 ? 2.418 8.648 -5.574 1 81.88 151 SER B N 1
ATOM 2831 C CA . SER B 1 151 ? 3.434 9.422 -4.867 1 81.88 151 SER B CA 1
ATOM 2832 C C . SER B 1 151 ? 4.504 9.93 -5.828 1 81.88 151 SER B C 1
ATOM 2834 O O . SER B 1 151 ? 5.285 10.82 -5.48 1 81.88 151 SER B O 1
ATOM 2836 N N . LEU B 1 152 ? 4.555 9.32 -7.035 1 79.44 152 LEU B N 1
ATOM 2837 C CA . LEU B 1 152 ? 5.527 9.766 -8.031 1 79.44 152 LEU B CA 1
ATOM 2838 C C . LEU B 1 152 ? 5.227 11.195 -8.477 1 79.44 152 LEU B C 1
ATOM 2840 O O . LEU B 1 152 ? 4.078 11.531 -8.766 1 79.44 152 LEU B O 1
ATOM 2844 N N . PRO B 1 153 ? 6.23 11.977 -8.43 1 72.31 153 PRO B N 1
ATOM 2845 C CA . PRO B 1 153 ? 6.031 13.383 -8.758 1 72.31 153 PRO B CA 1
ATOM 2846 C C . PRO B 1 153 ? 5.852 13.625 -10.25 1 72.31 153 PRO B C 1
ATOM 2848 O O . PRO B 1 153 ? 5.922 14.766 -10.711 1 72.31 153 PRO B O 1
ATOM 2851 N N . PHE B 1 154 ? 5.801 12.539 -11.008 1 71.06 154 PHE B N 1
ATOM 2852 C CA . PHE B 1 154 ? 5.742 12.734 -12.453 1 71.06 154 PHE B CA 1
ATOM 2853 C C . PHE B 1 154 ? 4.523 12.039 -13.047 1 71.06 154 PHE B C 1
ATOM 2855 O O . PHE B 1 154 ? 4.004 11.078 -12.469 1 71.06 154 PHE B O 1
ATOM 2862 N N . GLU B 1 155 ? 4.121 12.617 -14.109 1 69 155 GLU B N 1
ATOM 2863 C CA . GLU B 1 155 ? 2.938 12.094 -14.781 1 69 155 GLU B CA 1
ATOM 2864 C C . GLU B 1 155 ? 3.307 11.391 -16.094 1 69 155 GLU B C 1
ATOM 2866 O O . GLU B 1 155 ? 2.549 10.562 -16.594 1 69 155 GLU B O 1
ATOM 2871 N N . THR B 1 156 ? 4.445 11.781 -16.531 1 74.19 156 THR B N 1
ATOM 2872 C CA . THR B 1 156 ? 4.809 11.297 -17.859 1 74.19 156 THR B CA 1
ATOM 2873 C C . THR B 1 156 ? 6.129 10.531 -17.812 1 74.19 156 THR B C 1
ATOM 2875 O O . THR B 1 156 ? 6.918 10.703 -16.891 1 74.19 156 THR B O 1
ATOM 2878 N N . ALA B 1 157 ? 6.312 9.766 -18.781 1 75.56 157 ALA B N 1
ATOM 2879 C CA . ALA B 1 157 ? 7.578 9.055 -18.953 1 75.56 157 ALA B CA 1
ATOM 2880 C C . ALA B 1 157 ? 8.75 10.031 -19.016 1 75.56 157 ALA B C 1
ATOM 2882 O O . ALA B 1 157 ? 9.82 9.758 -18.469 1 75.56 157 ALA B O 1
ATOM 2883 N N . GLN B 1 158 ? 8.461 11.125 -19.734 1 78 158 GLN B N 1
ATOM 2884 C CA . GLN B 1 158 ? 9.508 12.133 -19.859 1 78 158 GLN B CA 1
ATOM 2885 C C . GLN B 1 158 ? 9.875 12.711 -18.5 1 78 158 GLN B C 1
ATOM 2887 O O . GLN B 1 158 ? 11.055 12.883 -18.188 1 78 158 GLN B O 1
ATOM 2892 N N . GLU B 1 159 ? 8.891 12.984 -17.719 1 81.44 159 GLU B N 1
ATOM 2893 C CA . GLU B 1 159 ? 9.141 13.523 -16.375 1 81.44 159 GLU B CA 1
ATOM 2894 C C . GLU B 1 159 ? 9.875 12.508 -15.5 1 81.44 159 GLU B C 1
ATOM 2896 O O . GLU B 1 159 ? 10.75 12.883 -14.719 1 81.44 159 GLU B O 1
ATOM 2901 N N . THR B 1 160 ? 9.523 11.297 -15.695 1 79.19 160 THR B N 1
ATOM 2902 C CA . THR B 1 160 ? 10.188 10.227 -14.961 1 79.19 160 THR B CA 1
ATOM 2903 C C . THR B 1 160 ? 11.672 10.18 -15.305 1 79.19 160 THR B C 1
ATOM 2905 O O . THR B 1 160 ? 12.523 10.102 -14.414 1 79.19 160 THR B O 1
ATOM 2908 N N . THR B 1 161 ? 11.922 10.281 -16.578 1 79.44 161 THR B N 1
ATOM 2909 C CA . THR B 1 161 ? 13.297 10.25 -17.062 1 79.44 161 THR B CA 1
ATOM 2910 C C . THR B 1 161 ? 14.094 11.43 -16.516 1 79.44 161 THR B C 1
ATOM 2912 O O . THR B 1 161 ? 15.219 11.258 -16.031 1 79.44 161 THR B O 1
ATOM 2915 N N . GLU B 1 162 ? 13.531 12.547 -16.547 1 81.69 162 GLU B N 1
ATOM 2916 C CA . GLU B 1 162 ? 14.203 13.758 -16.094 1 81.69 162 GLU B CA 1
ATOM 2917 C C . GLU B 1 162 ? 14.492 13.703 -14.594 1 81.69 162 GLU B C 1
ATOM 2919 O O . GLU B 1 162 ? 15.578 14.078 -14.148 1 81.69 162 GLU B O 1
ATOM 2924 N N . LEU B 1 163 ? 13.562 13.188 -13.93 1 81.5 163 LEU B N 1
ATOM 2925 C CA . LEU B 1 163 ? 13.734 13.094 -12.484 1 81.5 163 LEU B CA 1
ATOM 2926 C C . LEU B 1 163 ? 14.797 12.055 -12.125 1 81.5 163 LEU B C 1
ATOM 2928 O O . LEU B 1 163 ? 15.633 12.297 -11.258 1 81.5 163 LEU B O 1
ATOM 2932 N N . ALA B 1 164 ? 14.75 10.984 -12.805 1 83.19 164 ALA B N 1
ATOM 2933 C CA . ALA B 1 164 ? 15.742 9.945 -12.562 1 83.19 164 ALA B CA 1
ATOM 2934 C C . ALA B 1 164 ? 17.156 10.453 -12.844 1 83.19 164 ALA B C 1
ATOM 2936 O O . ALA B 1 164 ? 18.078 10.195 -12.062 1 83.19 164 ALA B O 1
ATOM 2937 N N . LYS B 1 165 ? 17.266 11.18 -13.836 1 83.19 165 LYS B N 1
ATOM 2938 C CA . LYS B 1 165 ? 18.562 11.773 -14.188 1 83.19 165 LYS B CA 1
ATOM 2939 C C . LYS B 1 165 ? 19.016 12.766 -13.125 1 83.19 165 LYS B C 1
ATOM 2941 O O . LYS B 1 165 ? 20.188 12.781 -12.734 1 83.19 165 LYS B O 1
ATOM 2946 N N . ALA B 1 166 ? 18.094 13.469 -12.742 1 82.81 166 ALA B N 1
ATOM 2947 C CA . ALA B 1 166 ? 18.406 14.477 -11.734 1 82.81 166 ALA B CA 1
ATOM 2948 C C . ALA B 1 166 ? 18.844 13.836 -10.422 1 82.81 166 ALA B C 1
ATOM 2950 O O . ALA B 1 166 ? 19.828 14.273 -9.812 1 82.81 166 ALA B O 1
ATOM 2951 N N . ILE B 1 167 ? 18.172 12.883 -10.047 1 80.94 167 ILE B N 1
ATOM 2952 C CA . ILE B 1 167 ? 18.484 12.195 -8.797 1 80.94 167 ILE B CA 1
ATOM 2953 C C . ILE B 1 167 ? 19.859 11.531 -8.906 1 80.94 167 ILE B C 1
ATOM 2955 O O . ILE B 1 167 ? 20.703 11.695 -8.023 1 80.94 167 ILE B O 1
ATOM 2959 N N . MET B 1 168 ? 20.125 10.898 -10 1 82.56 168 MET B N 1
ATOM 2960 C CA . MET B 1 168 ? 21.391 10.219 -10.195 1 82.56 168 MET B CA 1
ATOM 2961 C C . MET B 1 168 ? 22.547 11.219 -10.258 1 82.56 168 MET B C 1
ATOM 2963 O O . MET B 1 168 ? 23.656 10.93 -9.812 1 82.56 168 MET B O 1
ATOM 2967 N N . GLY B 1 169 ? 22.203 12.289 -10.82 1 83.38 169 GLY B N 1
ATOM 2968 C CA . GLY B 1 169 ? 23.203 13.336 -10.953 1 83.38 169 GLY B CA 1
ATOM 2969 C C . GLY B 1 169 ? 23.578 13.969 -9.625 1 83.38 169 GLY B C 1
ATOM 2970 O O . GLY B 1 169 ? 24.609 14.633 -9.523 1 83.38 169 GLY B O 1
ATOM 2971 N N . SER B 1 170 ? 22.812 13.742 -8.648 1 80 170 SER B N 1
ATOM 2972 C CA . SER B 1 170 ? 23 14.422 -7.367 1 80 170 SER B CA 1
ATOM 2973 C C . SER B 1 170 ? 23.969 13.648 -6.473 1 80 170 SER B C 1
ATOM 2975 O O . SER B 1 170 ? 24.391 14.148 -5.43 1 80 170 SER B O 1
ATOM 2977 N N . PHE B 1 171 ? 24.328 12.516 -6.949 1 81.5 171 PHE B N 1
ATOM 2978 C CA . PHE B 1 171 ? 25.234 11.734 -6.113 1 81.5 171 PHE B CA 1
ATOM 2979 C C . PHE B 1 171 ? 26.547 11.469 -6.84 1 81.5 171 PHE B C 1
ATOM 2981 O O . PHE B 1 171 ? 26.625 11.602 -8.062 1 81.5 171 PHE B O 1
ATOM 2988 N N . GLU B 1 172 ? 27.562 11.266 -5.988 1 80.88 172 GLU B N 1
ATOM 2989 C CA . GLU B 1 172 ? 28.875 10.969 -6.551 1 80.88 172 GLU B CA 1
ATOM 2990 C C . GLU B 1 172 ? 28.812 9.742 -7.457 1 80.88 172 GLU B C 1
ATOM 2992 O O . GLU B 1 172 ? 28.141 8.766 -7.148 1 80.88 172 GLU B O 1
ATOM 2997 N N . SER B 1 173 ? 29.609 9.906 -8.445 1 81.38 173 SER B N 1
ATOM 2998 C CA . SER B 1 173 ? 29.672 8.797 -9.391 1 81.38 173 SER B CA 1
ATOM 2999 C C . SER B 1 173 ? 30.125 7.508 -8.711 1 81.38 173 SER B C 1
ATOM 3001 O O . SER B 1 173 ? 31.047 7.523 -7.891 1 81.38 173 SER B O 1
ATOM 3003 N N . GLY B 1 174 ? 29.359 6.484 -8.93 1 88.19 174 GLY B N 1
ATOM 3004 C CA . GLY B 1 174 ? 29.766 5.18 -8.438 1 88.19 174 GLY B CA 1
ATOM 3005 C C . GLY B 1 174 ? 29.266 4.887 -7.035 1 88.19 174 GLY B C 1
ATOM 3006 O O . GLY B 1 174 ? 29.453 3.783 -6.52 1 88.19 174 GLY B O 1
ATOM 3007 N N . GLN B 1 175 ? 28.656 5.832 -6.422 1 91.75 175 GLN B N 1
ATOM 3008 C CA . GLN B 1 175 ? 28.188 5.652 -5.051 1 91.75 175 GLN B CA 1
ATOM 3009 C C . GLN B 1 175 ? 27.125 4.562 -4.969 1 91.75 175 GLN B C 1
ATOM 3011 O O . GLN B 1 175 ? 27.109 3.77 -4.023 1 91.75 175 GLN B O 1
ATOM 3016 N N . TYR B 1 176 ? 26.25 4.559 -5.898 1 94.5 1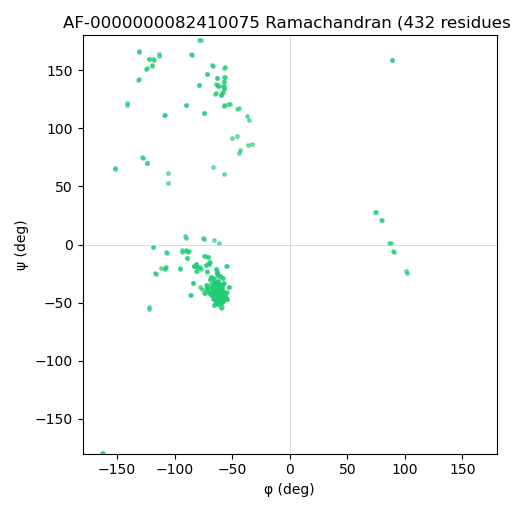76 TYR B N 1
ATOM 3017 C CA . TYR B 1 176 ? 25.172 3.592 -5.984 1 94.5 176 TYR B CA 1
ATOM 3018 C C . TYR B 1 176 ? 25.125 2.934 -7.359 1 94.5 176 TYR B C 1
ATOM 3020 O O . TYR B 1 176 ? 24.234 3.213 -8.164 1 94.5 176 TYR B O 1
ATOM 3028 N N . PRO B 1 177 ? 26.047 2.047 -7.574 1 95.12 177 PRO B N 1
ATOM 3029 C CA . PRO B 1 177 ? 26.266 1.534 -8.93 1 95.12 177 PRO B CA 1
ATOM 3030 C C . PRO B 1 177 ? 25.078 0.745 -9.469 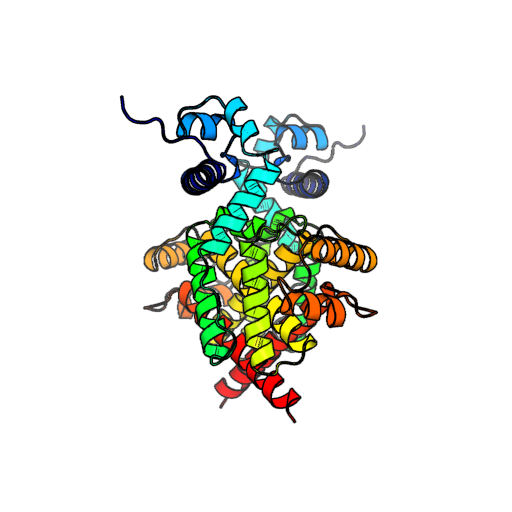1 95.12 177 PRO B C 1
ATOM 3032 O O . PRO B 1 177 ? 24.797 0.781 -10.664 1 95.12 177 PRO B O 1
ATOM 3035 N N . HIS B 1 178 ? 24.375 0.068 -8.648 1 96 178 HIS B N 1
ATOM 3036 C CA . HIS B 1 178 ? 23.281 -0.754 -9.125 1 96 178 HIS B CA 1
ATOM 3037 C C . HIS B 1 178 ? 22.047 0.1 -9.445 1 96 178 HIS B C 1
ATOM 3039 O O . HIS B 1 178 ? 21.328 -0.186 -10.398 1 96 178 HIS B O 1
ATOM 3045 N N . LEU B 1 179 ? 21.781 1.16 -8.641 1 93.5 179 LEU B N 1
ATOM 3046 C CA . LEU B 1 179 ? 20.75 2.125 -8.984 1 93.5 179 LEU B CA 1
ATOM 3047 C C . LEU B 1 179 ? 21.047 2.809 -10.312 1 93.5 179 LEU B C 1
ATOM 3049 O O . LEU B 1 179 ? 20.156 3.002 -11.133 1 93.5 179 LEU B O 1
ATOM 3053 N N . ALA B 1 180 ? 22.312 3.152 -10.438 1 93.75 180 ALA B N 1
ATOM 3054 C CA . ALA B 1 180 ? 22.734 3.801 -11.672 1 93.75 180 ALA B CA 1
ATOM 3055 C C . ALA B 1 180 ? 22.516 2.889 -12.875 1 93.75 180 ALA B C 1
ATOM 3057 O O . ALA B 1 180 ? 22.016 3.334 -13.914 1 93.75 180 ALA B O 1
ATOM 3058 N N . GLU B 1 181 ? 22.875 1.673 -12.727 1 94.88 181 GLU B N 1
ATOM 3059 C CA . GLU B 1 181 ? 22.672 0.704 -13.797 1 94.88 181 GLU B CA 1
ATOM 3060 C C . GLU B 1 181 ? 21.188 0.55 -14.133 1 94.88 181 GLU B C 1
ATOM 3062 O O . GLU B 1 181 ? 20.812 0.593 -15.297 1 94.88 181 GLU B O 1
ATOM 3067 N N . LEU B 1 182 ? 20.359 0.372 -13.102 1 93.94 182 LEU B N 1
ATOM 3068 C CA . LEU B 1 182 ? 18.922 0.208 -13.305 1 93.94 182 LEU B CA 1
ATOM 3069 C C . LEU B 1 182 ? 18.328 1.437 -13.977 1 93.94 182 LEU B C 1
ATOM 3071 O O . LEU B 1 182 ? 17.5 1.312 -14.883 1 93.94 182 LEU B O 1
ATOM 3075 N N . THR B 1 183 ? 18.75 2.584 -13.516 1 91.94 183 THR B N 1
ATOM 3076 C CA . THR B 1 183 ? 18.25 3.83 -14.094 1 91.94 183 THR B CA 1
ATOM 3077 C C . THR B 1 183 ? 18.641 3.93 -15.57 1 91.94 183 THR B C 1
ATOM 3079 O O . THR B 1 183 ? 17.781 4.191 -16.422 1 91.94 183 THR B O 1
ATOM 3082 N N . THR B 1 184 ? 19.844 3.629 -15.898 1 91.69 184 THR B N 1
ATOM 3083 C CA . THR B 1 184 ? 20.375 3.795 -17.25 1 91.69 184 THR B CA 1
ATOM 3084 C C . THR B 1 184 ? 19.797 2.738 -18.188 1 91.69 184 THR B C 1
ATOM 3086 O O . THR B 1 184 ? 19.422 3.047 -19.328 1 91.69 184 THR B O 1
ATOM 3089 N N . GLU B 1 185 ? 19.656 1.543 -17.719 1 93.56 185 GLU B N 1
ATOM 3090 C CA . GLU B 1 185 ? 19.344 0.438 -18.625 1 93.56 185 GLU B CA 1
ATOM 3091 C C . GLU B 1 185 ? 17.844 0.175 -18.672 1 93.56 185 GLU B C 1
ATOM 3093 O O . GLU B 1 185 ? 17.344 -0.486 -19.578 1 93.56 185 GLU B O 1
ATOM 3098 N N . HIS B 1 186 ? 17.156 0.624 -17.672 1 92.5 186 HIS B N 1
ATOM 3099 C CA . HIS B 1 186 ? 15.734 0.268 -17.594 1 92.5 186 HIS B CA 1
ATOM 3100 C C . HIS B 1 186 ? 14.859 1.512 -17.562 1 92.5 186 HIS B C 1
ATOM 3102 O O . HIS B 1 186 ? 14.039 1.726 -18.453 1 92.5 186 HIS B O 1
ATOM 3108 N N . VAL B 1 187 ? 15.109 2.357 -16.641 1 89.06 187 VAL B N 1
ATOM 3109 C CA . VAL B 1 187 ? 14.25 3.521 -16.438 1 89.06 187 VAL B CA 1
ATOM 3110 C C . VAL B 1 187 ? 14.383 4.477 -17.625 1 89.06 187 VAL B C 1
ATOM 3112 O O . VAL B 1 187 ? 13.398 5.059 -18.078 1 89.06 187 VAL B O 1
ATOM 3115 N N . LEU B 1 188 ? 15.586 4.605 -18.156 1 88.5 188 LEU B N 1
ATOM 3116 C CA . LEU B 1 188 ? 15.844 5.559 -19.234 1 88.5 188 LEU B CA 1
ATOM 3117 C C . LEU B 1 188 ? 15.633 4.902 -20.594 1 88.5 188 LEU B C 1
ATOM 3119 O O . LEU B 1 188 ? 15.711 5.574 -21.625 1 88.5 188 LEU B O 1
ATOM 3123 N N . ALA B 1 189 ? 15.383 3.621 -20.562 1 89.19 189 ALA B N 1
ATOM 3124 C CA . ALA B 1 189 ? 15.109 2.947 -21.828 1 89.19 189 ALA B CA 1
ATOM 3125 C C . ALA B 1 189 ? 13.844 3.496 -22.484 1 89.19 189 ALA B C 1
ATOM 3127 O O . ALA B 1 189 ? 12.867 3.812 -21.797 1 89.19 189 ALA B O 1
ATOM 3128 N N . PRO B 1 190 ? 13.898 3.578 -23.797 1 84.75 190 PRO B N 1
ATOM 3129 C CA . PRO B 1 190 ? 12.703 4.055 -24.5 1 84.75 190 PRO B CA 1
ATOM 3130 C C . PRO B 1 190 ? 11.469 3.209 -24.188 1 84.75 190 PRO B C 1
ATOM 3132 O O . PRO B 1 190 ? 11.555 1.98 -24.109 1 84.75 190 PRO B O 1
ATOM 3135 N N . GLY B 1 191 ? 10.469 3.889 -23.984 1 82.56 191 GLY B N 1
ATOM 3136 C CA . GLY B 1 191 ? 9.195 3.205 -23.781 1 82.56 191 GLY B CA 1
ATOM 3137 C C . GLY B 1 191 ? 8.961 2.787 -22.344 1 82.56 191 GLY B C 1
ATOM 3138 O O . GLY B 1 191 ? 7.926 2.191 -22.031 1 82.56 191 GLY B O 1
ATOM 3139 N N . TYR B 1 192 ? 9.891 3.107 -21.484 1 85.38 192 TYR B N 1
ATOM 3140 C CA . TYR B 1 192 ? 9.688 2.748 -20.078 1 85.38 192 TYR B CA 1
ATOM 3141 C C . TYR B 1 192 ? 8.453 3.43 -19.516 1 85.38 192 TYR B C 1
ATOM 3143 O O . TYR B 1 192 ? 8.203 4.609 -19.781 1 85.38 192 TYR B O 1
ATOM 3151 N N . SER B 1 193 ? 7.641 2.645 -18.75 1 86.5 193 SER B N 1
ATOM 3152 C CA . SER B 1 193 ? 6.496 3.129 -17.984 1 86.5 193 SER B CA 1
ATOM 3153 C C . SER B 1 193 ? 6.391 2.428 -16.641 1 86.5 193 SER B C 1
ATOM 3155 O O . SER B 1 193 ? 6.32 1.199 -16.578 1 86.5 193 SER B O 1
ATOM 3157 N N . TYR B 1 194 ? 6.43 3.234 -15.648 1 87 194 TYR B N 1
ATOM 3158 C CA . TYR B 1 194 ? 6.25 2.641 -14.328 1 87 194 TYR B CA 1
ATOM 3159 C C . TYR B 1 194 ? 4.922 1.897 -14.234 1 87 194 TYR B C 1
ATOM 3161 O O . TYR B 1 194 ? 4.82 0.875 -13.555 1 87 194 TYR B O 1
ATOM 3169 N N . ALA B 1 195 ? 3.922 2.428 -14.961 1 87.81 195 ALA B N 1
ATOM 3170 C CA . ALA B 1 195 ? 2.6 1.806 -14.992 1 87.81 195 ALA B CA 1
ATOM 3171 C C . ALA B 1 195 ? 2.682 0.369 -15.5 1 87.81 195 ALA B C 1
ATOM 3173 O O . ALA B 1 195 ? 1.896 -0.488 -15.086 1 87.81 195 ALA B O 1
ATOM 3174 N N . ALA B 1 196 ? 3.611 0.093 -16.297 1 91.44 196 ALA B N 1
ATOM 3175 C CA . ALA B 1 196 ? 3.756 -1.24 -16.875 1 91.44 196 ALA B CA 1
ATOM 3176 C C . ALA B 1 196 ? 4.234 -2.242 -15.828 1 91.44 196 ALA B C 1
ATOM 3178 O O . ALA B 1 196 ? 4.051 -3.451 -15.992 1 91.44 196 ALA B O 1
ATOM 3179 N N . GLU B 1 197 ? 4.879 -1.722 -14.789 1 94.25 197 GLU B N 1
ATOM 3180 C CA . GLU B 1 197 ? 5.309 -2.594 -13.703 1 94.25 197 GLU B CA 1
ATOM 3181 C C . GLU B 1 197 ? 4.113 -3.285 -13.047 1 94.25 197 GLU B C 1
ATOM 3183 O O . GLU B 1 197 ? 4.238 -4.406 -12.547 1 94.25 197 GLU B O 1
ATOM 3188 N N . PHE B 1 198 ? 2.955 -2.617 -13.141 1 97.5 198 PHE B N 1
ATOM 3189 C CA . PHE B 1 198 ? 1.76 -3.184 -12.531 1 97.5 198 PHE B CA 1
ATOM 3190 C C . PHE B 1 198 ? 1.378 -4.496 -13.203 1 97.5 198 PHE B C 1
ATOM 3192 O O . PHE B 1 198 ? 1.103 -5.488 -12.523 1 97.5 198 PHE B O 1
ATOM 3199 N N . ALA B 1 199 ? 1.349 -4.414 -14.484 1 97.56 199 ALA B N 1
ATOM 3200 C CA . ALA B 1 199 ? 0.944 -5.586 -15.25 1 97.56 199 ALA B CA 1
ATOM 3201 C C . ALA B 1 199 ? 1.872 -6.766 -14.977 1 97.56 199 ALA B C 1
ATOM 3203 O O . ALA B 1 199 ? 1.416 -7.902 -14.836 1 97.56 199 ALA B O 1
ATOM 3204 N N . PHE B 1 200 ? 3.131 -6.52 -14.93 1 97.19 200 PHE B N 1
ATOM 3205 C CA . PHE B 1 200 ? 4.094 -7.578 -14.648 1 97.19 200 PHE B CA 1
ATOM 3206 C C . PHE B 1 200 ? 3.812 -8.219 -13.289 1 97.19 200 PHE B C 1
ATOM 3208 O O . PHE B 1 200 ? 3.721 -9.438 -13.18 1 97.19 200 PHE B O 1
ATOM 3215 N N . GLY B 1 201 ? 3.742 -7.371 -12.227 1 98.5 201 GLY B N 1
ATOM 3216 C CA . GLY B 1 201 ? 3.506 -7.883 -10.883 1 98.5 201 GLY B CA 1
ATOM 3217 C C . GLY B 1 201 ? 2.203 -8.648 -10.758 1 98.5 201 GLY B C 1
ATOM 3218 O O . GLY B 1 201 ? 2.156 -9.703 -10.125 1 98.5 201 GLY B O 1
ATOM 3219 N N . LEU B 1 202 ? 1.177 -8.094 -11.398 1 98.56 202 LEU B N 1
ATOM 3220 C CA . LEU B 1 202 ? -0.122 -8.758 -11.367 1 98.56 202 LEU B CA 1
ATOM 3221 C C . LEU B 1 202 ? -0.05 -10.125 -12.031 1 98.56 202 LEU B C 1
ATOM 3223 O O . LEU B 1 202 ? -0.55 -11.109 -11.484 1 98.56 202 LEU B O 1
ATOM 3227 N N . ASP B 1 203 ? 0.582 -10.195 -13.188 1 98.19 203 ASP B N 1
ATOM 3228 C CA . ASP B 1 203 ? 0.726 -11.461 -13.898 1 98.19 203 ASP B CA 1
ATOM 3229 C C . ASP B 1 203 ? 1.511 -12.477 -13.062 1 98.19 203 ASP B C 1
ATOM 3231 O O . ASP B 1 203 ? 1.174 -13.656 -13.039 1 98.19 203 ASP B O 1
ATOM 3235 N N . LEU B 1 204 ? 2.547 -12.016 -12.43 1 98.5 204 LEU B N 1
ATOM 3236 C CA . LEU B 1 204 ? 3.348 -12.891 -11.586 1 98.5 204 LEU B CA 1
ATOM 3237 C C . LEU B 1 204 ? 2.5 -13.492 -10.469 1 98.5 204 LEU B C 1
ATOM 3239 O O . LEU B 1 204 ? 2.582 -14.695 -10.195 1 98.5 204 LEU B O 1
ATOM 3243 N N . ILE B 1 205 ? 1.691 -12.703 -9.797 1 98.69 205 ILE B N 1
ATOM 3244 C CA . ILE B 1 205 ? 0.828 -13.141 -8.711 1 98.69 205 ILE B CA 1
ATOM 3245 C C . ILE B 1 205 ? -0.215 -14.125 -9.242 1 98.69 205 ILE B C 1
ATOM 3247 O O . ILE B 1 205 ? -0.415 -15.195 -8.672 1 98.69 205 ILE B O 1
ATOM 3251 N N . LEU B 1 206 ? -0.855 -13.742 -10.375 1 98.56 206 LEU B N 1
ATOM 3252 C CA . LEU B 1 206 ? -1.907 -14.578 -10.938 1 98.56 206 LEU B CA 1
ATOM 3253 C C . LEU B 1 206 ? -1.346 -15.922 -11.406 1 98.56 206 LEU B C 1
ATOM 3255 O O . LEU B 1 206 ? -1.986 -16.953 -11.234 1 98.56 206 LEU B O 1
ATOM 3259 N N . ASP B 1 207 ? -0.155 -15.898 -12.016 1 98.12 207 ASP B N 1
ATOM 3260 C CA . ASP B 1 207 ? 0.51 -17.141 -12.406 1 98.12 207 ASP B CA 1
ATOM 3261 C C . ASP B 1 207 ? 0.771 -18.031 -11.188 1 98.12 207 ASP B C 1
ATOM 3263 O O . ASP B 1 207 ? 0.575 -19.234 -11.25 1 98.12 207 ASP B O 1
ATOM 3267 N N . GLY B 1 208 ? 1.271 -17.438 -10.117 1 98.25 208 GLY B N 1
ATOM 3268 C CA . GLY B 1 208 ? 1.512 -18.172 -8.891 1 98.25 208 GLY B CA 1
ATOM 3269 C C . GLY B 1 208 ? 0.253 -18.797 -8.305 1 98.25 208 GLY B C 1
ATOM 3270 O O . GLY B 1 208 ? 0.254 -19.953 -7.902 1 98.25 208 GLY B O 1
ATOM 3271 N N . LEU B 1 209 ? -0.825 -18.031 -8.266 1 98.19 209 LEU B N 1
ATOM 3272 C CA . LEU B 1 209 ? -2.102 -18.516 -7.75 1 98.19 209 LEU B CA 1
ATOM 3273 C C . LEU B 1 209 ? -2.648 -19.641 -8.617 1 98.19 209 LEU B C 1
ATOM 3275 O O . LEU B 1 209 ? -3.215 -20.609 -8.109 1 98.19 209 LEU B O 1
ATOM 3279 N N . GLU B 1 210 ? -2.51 -19.469 -9.938 1 97.56 210 GLU B N 1
ATOM 3280 C CA . GLU B 1 210 ? -2.965 -20.5 -10.852 1 97.56 210 GLU B CA 1
ATOM 3281 C C . GLU B 1 210 ? -2.246 -21.828 -10.594 1 97.56 210 GLU B C 1
ATOM 3283 O O . GLU B 1 210 ? -2.871 -22.891 -10.594 1 97.56 210 GLU B O 1
ATOM 3288 N N . ARG B 1 211 ? -0.984 -21.797 -10.352 1 96.75 211 ARG B N 1
ATOM 3289 C CA . ARG B 1 211 ? -0.204 -22.984 -10.078 1 96.75 211 ARG B CA 1
ATOM 3290 C C . ARG B 1 211 ? -0.667 -23.656 -8.789 1 96.75 211 ARG B C 1
ATOM 3292 O O . ARG B 1 211 ? -0.812 -24.891 -8.734 1 96.75 211 ARG B O 1
ATOM 3299 N N . LEU B 1 212 ? -0.869 -22.891 -7.773 1 96.06 212 LEU B N 1
ATOM 3300 C CA . LEU B 1 212 ? -1.328 -23.438 -6.504 1 96.06 212 LEU B CA 1
ATOM 3301 C C . LEU B 1 212 ? -2.736 -24 -6.633 1 96.06 212 LEU B C 1
ATOM 3303 O O . LEU B 1 212 ? -3.053 -25.031 -6.023 1 96.06 212 LEU B O 1
ATOM 3307 N N . HIS B 1 213 ? -3.535 -23.312 -7.379 1 95.06 213 HIS B N 1
ATOM 3308 C CA . HIS B 1 213 ? -4.898 -23.766 -7.645 1 95.06 213 HIS B CA 1
ATOM 3309 C C . HIS B 1 213 ? -4.91 -25.125 -8.312 1 95.06 213 HIS B C 1
ATOM 3311 O O . HIS B 1 213 ? -5.629 -26.031 -7.875 1 95.06 213 HIS B O 1
ATOM 3317 N N . ILE B 1 214 ? -4.086 -25.312 -9.328 1 92.25 214 ILE B N 1
ATOM 3318 C CA . ILE B 1 214 ? -3.975 -26.578 -10.047 1 92.25 214 ILE B CA 1
ATOM 3319 C C . ILE B 1 214 ? -3.471 -27.656 -9.094 1 92.25 214 ILE B C 1
ATOM 3321 O O . ILE B 1 214 ? -3.969 -28.797 -9.109 1 92.25 214 ILE B O 1
ATOM 3325 N N . GLY B 1 215 ? -2.527 -27.297 -8.273 1 90.19 215 GLY B N 1
ATOM 3326 C CA . GLY B 1 215 ? -1.999 -28.234 -7.305 1 90.19 215 GLY B CA 1
ATOM 3327 C C . GLY B 1 215 ? -3.021 -28.672 -6.27 1 90.19 215 GLY B C 1
ATOM 3328 O O . GLY B 1 215 ? -2.941 -29.781 -5.73 1 90.19 215 GLY B O 1
ATOM 3329 N N . SER B 1 216 ? -3.912 -27.844 -5.945 1 88.44 216 SER B N 1
ATOM 3330 C CA . SER B 1 216 ? -4.914 -28.125 -4.922 1 88.44 216 SER B CA 1
ATOM 3331 C C . SER B 1 216 ? -6.012 -29.047 -5.461 1 88.44 216 SER B C 1
ATOM 3333 O O . SER B 1 216 ? -6.762 -29.641 -4.691 1 88.44 216 SER B O 1
ATOM 3335 N N . GLU B 1 217 ? -6.141 -29.094 -6.754 1 83.31 217 GLU B N 1
ATOM 3336 C CA . GLU B 1 217 ? -7.145 -29.953 -7.383 1 83.31 217 GLU B CA 1
ATOM 3337 C C . GLU B 1 217 ? -6.648 -31.391 -7.512 1 83.31 217 GLU B C 1
ATOM 3339 O O . GLU B 1 217 ? -7.445 -32.312 -7.676 1 83.31 217 GLU B O 1
ATOM 3344 N N . ARG B 1 218 ? -5.348 -31.516 -7.41 1 76.56 218 ARG B N 1
ATOM 3345 C CA . ARG B 1 218 ? -4.773 -32.844 -7.508 1 76.56 218 ARG B CA 1
ATOM 3346 C C . ARG B 1 218 ? -4.758 -33.531 -6.148 1 76.56 218 ARG B C 1
ATOM 3348 O O . ARG B 1 218 ? -5.004 -34.75 -6.055 1 76.56 218 ARG B O 1
#

Radius of gyration: 23.19 Å; Cα contacts (8 Å, |Δi|>4): 512; chains: 2; bounding box: 68×61×59 Å

Organism: Rhodococcus erythropolis (NCBI:txid1833)

pLDDT: mean 91.19, std 9.89, range [38.31, 98.75]

Sequence (436 aa):
MEKRTRLTRDHVVRAAVALADSVGIDSMTMRKLGTELGVEAMSLYNHVSDKGDLLDGMVDAVFAEIDLPTPGLPWRTEVHARAVSTREVLGRHPWATPLMESRTTPGPATLRHHDAVIGTLRAADFPVALAAHAFSIMDAYIYGFVLQEVSLPFETAQETTELAKAIMGSFESGQYPHLAELTTEHVLAPGYSYAAEFAFGLDLILDGLERLHIGSERMEKRTRLTRDHVVRAAVALADSVGIDSMTMRKLGTELGVEAMSLYNHVSDKGDLLDGMVDAVFAEIDLPTPGLPWRTEVHARAVSTREVLGRHPWATPLMESRTTPGPATLRHHDAVIGTLRAADFPVALAAHAFSIMDAYIYGFVLQEVSLPFETAQETTELAKAIMGSFESGQYPHLAELTTEHVLAPGYSYAAEFAFGLDLILDGLERLHIGSER

Secondary structure (DSSP, 8-state):
--------HHHHHHHHHHHHHHH-TTT--HHHHHHHHTS-HHHHTTT-SSHHHHHHHHHHHHHHHSPPP-TTS-HHHHHHHHHHHHHHHHHH-TTTGGGS---SS--HHHHHHHHHHHHHHHHTT--HHHHHHHHHHHHHHHHHHHHHHHH-S-SSHHHHHHHHHHHHHTS-TTSSHHHHHHIIIIITSTT--TTHHHHHHHHHHHHHHHHHHHHHH-/--------HHHHHHHHHHHHHHH-TTT--HHHHHHHHTS-HHHHTTT-SSHHHHHHHHHHHHHHHSPPP-TTS-HHHHHHHHHHHHHHHHHH-TTTGGGS---SS--HHHHHHHHHHHHHHHHTT--HHHHHHHHHHHHHHHHHHHHHHHH-S-SSHHHHHHHHHHHHHTS-TTSSHHHHHHIIIIITSTT--TTHHHHHHHHHHHHHHHHHHHHHH-

Nearest PDB structures (foldseek):
  5ojx-assembly1_A-2  TM=8.501E-01  e=1.050E-08  Streptomyces alboniger
  3b6a-assembly4_H  TM=8.102E-01  e=1.152E-08  Streptomyces coelicolor
  5ojy-assembly1_A-2  TM=7.917E-01  e=8.724E-09  Streptomyces alboniger
  1z0x-assembly1_A  TM=6.687E-01  e=7.495E-07  Enterococcus faecalis V583
  1z0x-assembly1_B  TM=6.938E-01  e=4.576E-06  Enterococcus faecalis V583

InterPro domains:
  IPR001647 DNA-binding HTH domain, TetR-type [PF00440] (13-56)
  IPR001647 DNA-binding HTH domain, TetR-type [PS50977] (6-66)
  IPR003012 Tetracycline transcriptional regulator, TetR [PR00400] (24-47)
  IPR003012 Tetracycline transcriptional regulator, TetR [PR00400] (75-94)
  IPR003012 Tetracycline transcriptional regulator, TetR [PR00400] (195-209)
  IPR004111 Tetracycline repressor TetR, C-terminal [PF02909] (69-211)
  IPR009057 Homedomain-like superfamily [SSF46689] (2-65)
  IPR036271 Tetracyclin repressor-like, C-terminal domain superfamily [SSF48498] (74-213)
  IPR050109 HTH-type, TetR-like transcriptional regulator [PTHR30055] (3-211)